Protein AF-C3Z7L4-F1 (afdb_monomer)

pLDDT: mean 79.88, std 23.09, range [21.91, 97.94]

Organism: Branchiostoma floridae (NCBI:txid7739)

Secondary structure (DSSP, 8-state):
----TT-TTGGGTS---TTTTT-HHHHHHHHHHTEEEEEETTTEEEEEEEEEEETTEEEEEETTS-EEEEEGGG-EEPPPGGGTT-SBGGG-SS--HHHHHHHHHHHHHTT--EEEETTEEEE---SS--S-SSHHHHHHHTT--TTTS-S-HHHHHHHHHHHHHHH----------STTSSHHHHHHHHHHHHHHHSPPPTT-PPPP------------------PPP--------S----------HHHHHHHHHHHHHHHHHEE--SS-TTEE-S-EEEEEEE-TTS-EEEEEEEES-SSSS-TTHHHHHHHHHTTT-S-----------SS-GGGGT---TT---BHHHHHHHHH--HHHHHHTT---GGG-TT-TT-S-PPTT--HHHHHHHHHHHHHHTT--HHHHHHHHHHHHHHHHHTT---EE-SSSS-EE-S--HHHHHHHHHHT--HHHHHHHHHS-EEEETTEEEE-PPPS--

Foldseek 3Di:
DPPPPPDPQCLLFDDPPVPFQDDVVQQVCCVVQQKWWAQDPVLRIFIWGWDDDDVQWTWTAGPVRDIDIDGPVRIFHDFRRNCALDQELVPTPGDDPVNVSRNCVRSLVSNHQWHHHVLDIGGADNVDDRSCLDVVNLVVLAPDAPVRGGGDLSVVLNVQLVCCLPVVDHDDDDQDDDWPRCSVVSVLSSLLSQQARQADPPPPPDDDDDDDDDDDDDDDDDPPPDDDDDDDDDDDDDDDDPDRPGDDLQSLLVSLVVLQCQQAAFWCDPVDHRTGQWAWDKDFDADNVSHTPHIDIDTPQPDDDPPVVVLVCCVVVVQPDDDDDDDDDDDPRRGPCVLQQDDDPLIFRRLNLVLCLQQDDPVLCVVLVRDAQVQFNSGVNGDHDRPPDDSNVSNVSNVVSCVSNVPDPVNVSLVSLSSSLSRLVRNQAWDQDPPDQFTDRPDCPSLVSSCVSVVHDSVVVRCCRQWNFDDDPPDTGTDGDGRVD

Structure (mmCIF, N/CA/C/O backbone):
data_AF-C3Z7L4-F1
#
_entry.id   AF-C3Z7L4-F1
#
loop_
_atom_site.group_PDB
_atom_site.id
_atom_site.type_symbol
_atom_site.label_atom_id
_atom_site.label_alt_id
_atom_site.label_comp_id
_atom_site.label_asym_id
_atom_site.label_entity_id
_atom_site.label_seq_id
_atom_site.pdbx_PDB_ins_code
_atom_site.Cartn_x
_atom_site.Cartn_y
_atom_site.Cartn_z
_atom_site.occupancy
_atom_site.B_iso_or_equiv
_atom_site.auth_seq_id
_atom_site.auth_comp_id
_atom_site.auth_asym_id
_atom_site.auth_atom_id
_atom_site.pdbx_PDB_model_num
ATOM 1 N N . MET A 1 1 ? 11.055 -22.080 -29.261 1.00 38.06 1 MET A N 1
ATOM 2 C CA . MET A 1 1 ? 10.259 -21.002 -28.638 1.00 38.06 1 MET A CA 1
ATOM 3 C C . MET A 1 1 ? 8.812 -21.295 -28.972 1.00 38.06 1 MET A C 1
ATOM 5 O O . MET A 1 1 ? 8.524 -21.399 -30.155 1.00 38.06 1 MET A O 1
ATOM 9 N N . ALA A 1 2 ? 7.958 -21.568 -27.982 1.00 36.34 2 ALA A N 1
ATOM 10 C CA . ALA A 1 2 ? 6.537 -21.775 -28.258 1.00 36.34 2 ALA A CA 1
ATOM 11 C C . ALA A 1 2 ? 5.934 -20.476 -28.814 1.00 36.34 2 ALA A C 1
ATOM 13 O O . ALA A 1 2 ? 6.388 -19.384 -28.468 1.00 36.34 2 ALA A O 1
ATOM 14 N N . ASP A 1 3 ? 4.991 -20.603 -29.741 1.00 40.53 3 ASP A N 1
ATOM 15 C CA . ASP A 1 3 ? 4.368 -19.462 -30.401 1.00 40.53 3 ASP A CA 1
ATOM 16 C C . ASP A 1 3 ? 3.308 -18.861 -29.467 1.00 40.53 3 ASP A C 1
ATOM 18 O O . ASP A 1 3 ? 2.184 -19.342 -29.374 1.00 40.53 3 ASP A O 1
ATOM 22 N N . TYR A 1 4 ? 3.715 -17.859 -28.691 1.00 53.03 4 TYR A N 1
ATOM 23 C CA . TYR A 1 4 ? 2.927 -17.240 -27.619 1.00 53.03 4 TYR A CA 1
ATOM 24 C C . TYR A 1 4 ? 1.999 -16.106 -28.105 1.00 53.03 4 TYR A C 1
ATOM 26 O O . TYR A 1 4 ? 1.465 -15.347 -27.297 1.00 53.03 4 TYR A O 1
ATOM 34 N N . ARG A 1 5 ? 1.834 -15.944 -29.426 1.00 48.75 5 ARG A N 1
ATOM 35 C CA . ARG A 1 5 ? 1.228 -14.752 -30.047 1.00 48.75 5 ARG A CA 1
ATOM 36 C C . ARG A 1 5 ? -0.285 -14.583 -29.829 1.00 48.75 5 ARG A C 1
ATOM 38 O O . ARG A 1 5 ? -0.765 -13.466 -29.988 1.00 48.75 5 ARG A O 1
ATOM 45 N N . ASP A 1 6 ? -1.001 -15.622 -29.399 1.00 52.69 6 ASP A N 1
ATOM 46 C CA . ASP A 1 6 ? -2.467 -15.590 -29.223 1.00 52.69 6 ASP A CA 1
ATOM 47 C C . ASP A 1 6 ? -2.948 -15.390 -27.773 1.00 52.69 6 ASP A C 1
ATOM 49 O O . ASP A 1 6 ? -4.151 -15.354 -27.506 1.00 52.69 6 ASP A O 1
ATOM 53 N N . GLU A 1 7 ? -2.045 -15.226 -26.801 1.00 67.00 7 GLU A N 1
ATOM 54 C CA . GLU A 1 7 ? -2.448 -15.088 -25.398 1.00 67.00 7 GLU A CA 1
ATOM 55 C C . GLU A 1 7 ? -2.564 -13.619 -24.970 1.00 67.00 7 GLU A C 1
ATOM 57 O O . GLU A 1 7 ? -1.572 -12.913 -24.786 1.00 67.00 7 GLU A O 1
ATOM 62 N N . GLN A 1 8 ? -3.800 -13.160 -24.749 1.00 67.88 8 GLN A N 1
ATOM 63 C CA . GLN A 1 8 ? -4.129 -11.778 -24.370 1.00 67.88 8 GLN A CA 1
ATOM 64 C C . GLN A 1 8 ? -3.386 -11.276 -23.112 1.00 67.88 8 GLN A C 1
ATOM 66 O O . GLN A 1 8 ? -3.118 -10.080 -22.993 1.00 67.88 8 GLN A O 1
ATOM 71 N N . GLU A 1 9 ? -3.026 -12.177 -22.193 1.00 68.81 9 GLU A N 1
ATOM 72 C CA . GLU A 1 9 ? -2.268 -11.884 -20.966 1.00 68.81 9 GLU A CA 1
ATOM 73 C C . GLU A 1 9 ? -0.791 -11.558 -21.257 1.00 68.81 9 GLU A C 1
ATOM 75 O O . GLU A 1 9 ? -0.223 -10.633 -20.671 1.00 68.81 9 GLU A O 1
ATOM 80 N N . LEU A 1 10 ? -0.176 -12.255 -22.221 1.00 75.94 10 LEU A N 1
ATOM 81 C CA . LEU A 1 10 ? 1.246 -12.114 -22.554 1.00 75.94 10 LEU A CA 1
ATOM 82 C C . LEU A 1 10 ? 1.563 -10.800 -23.266 1.00 75.94 10 LEU A C 1
ATOM 84 O O . LEU A 1 10 ? 2.687 -10.313 -23.163 1.00 75.94 10 LEU A O 1
ATOM 88 N N . LYS A 1 11 ? 0.567 -10.164 -23.894 1.00 84.56 11 LYS A N 1
ATOM 89 C CA . LYS A 1 11 ? 0.698 -8.820 -24.480 1.00 84.56 11 LYS A CA 1
ATOM 90 C C . LYS A 1 11 ? 1.182 -7.769 -23.470 1.00 84.56 11 LYS A C 1
ATOM 92 O O . LYS A 1 11 ? 1.825 -6.800 -23.858 1.00 84.56 11 LYS A O 1
ATOM 97 N N . TYR A 1 12 ? 0.870 -7.948 -22.187 1.00 89.50 12 TYR A N 1
ATOM 98 C CA . TYR A 1 12 ? 1.249 -7.025 -21.111 1.00 89.50 12 TYR A CA 1
ATOM 99 C C . TYR A 1 12 ? 2.534 -7.437 -20.375 1.00 89.50 12 TYR A C 1
ATOM 101 O O . TYR A 1 12 ? 2.915 -6.788 -19.400 1.00 89.50 12 TYR A O 1
ATOM 109 N N . LEU A 1 13 ? 3.213 -8.489 -20.839 1.00 90.31 13 LEU A N 1
ATOM 110 C CA . LEU A 1 13 ? 4.462 -8.993 -20.262 1.00 90.31 13 LEU A CA 1
ATOM 111 C C . LEU A 1 13 ? 5.599 -9.051 -21.290 1.00 90.31 13 LEU A C 1
ATOM 113 O O . LEU A 1 13 ? 6.744 -8.743 -20.964 1.00 90.31 13 LEU A O 1
ATOM 117 N N . VAL A 1 14 ? 5.289 -9.412 -22.534 1.00 88.81 14 VAL A N 1
ATOM 118 C CA . VAL A 1 14 ? 6.262 -9.659 -23.599 1.00 88.81 14 VAL A CA 1
ATOM 119 C C . VAL A 1 14 ? 6.300 -8.479 -24.566 1.00 88.81 14 VAL A C 1
ATOM 121 O O . VAL A 1 14 ? 5.271 -7.964 -24.996 1.00 88.81 14 VAL A O 1
ATOM 124 N N . VAL A 1 15 ? 7.510 -8.059 -24.937 1.00 85.69 15 VAL A N 1
ATOM 125 C CA . VAL A 1 15 ? 7.715 -7.059 -25.991 1.00 85.69 15 VAL A CA 1
ATOM 126 C C . VAL A 1 15 ? 7.403 -7.693 -27.345 1.00 85.69 15 VAL A C 1
ATOM 128 O O . VAL A 1 15 ? 7.985 -8.724 -27.686 1.00 85.69 15 VAL A O 1
ATOM 131 N N . ASP A 1 16 ? 6.552 -7.057 -28.149 1.00 77.88 16 ASP A N 1
ATOM 132 C CA . ASP A 1 16 ? 6.386 -7.445 -29.549 1.00 77.88 16 ASP A CA 1
ATOM 133 C C . ASP A 1 16 ? 7.649 -7.083 -30.343 1.00 77.88 16 ASP A C 1
ATOM 135 O O . ASP A 1 16 ? 7.885 -5.936 -30.730 1.00 77.88 16 ASP A O 1
ATOM 139 N N . ARG A 1 17 ? 8.513 -8.082 -30.525 1.00 69.44 17 ARG A N 1
ATOM 140 C CA . ARG A 1 17 ? 9.780 -7.956 -31.253 1.00 69.44 17 ARG A CA 1
ATOM 141 C C . ARG A 1 17 ? 9.610 -8.129 -32.766 1.00 69.44 17 ARG A C 1
ATOM 143 O O . ARG A 1 17 ? 10.588 -7.941 -33.489 1.00 69.44 17 ARG A O 1
ATOM 150 N N . GLY A 1 18 ? 8.406 -8.467 -33.243 1.00 57.91 18 GLY A N 1
ATOM 151 C CA . GLY A 1 18 ? 8.132 -8.850 -34.630 1.00 57.91 18 GLY A CA 1
ATOM 152 C C . GLY A 1 18 ? 8.377 -7.756 -35.673 1.00 57.91 18 GLY A C 1
ATOM 153 O O . GLY A 1 18 ? 8.543 -8.081 -36.845 1.00 57.91 18 GLY A O 1
ATOM 154 N N . SER A 1 19 ? 8.454 -6.485 -35.265 1.00 51.53 19 SER A N 1
ATOM 155 C CA . SER A 1 19 ? 8.573 -5.339 -36.181 1.00 51.53 19 SER A CA 1
ATOM 156 C C . SER A 1 19 ? 9.763 -4.399 -35.936 1.00 51.53 19 SER A C 1
ATOM 158 O O . SER A 1 19 ? 10.019 -3.554 -36.784 1.00 51.53 19 SER A O 1
ATOM 160 N N . PHE A 1 20 ? 10.503 -4.515 -34.822 1.00 53.06 20 PHE A N 1
ATOM 161 C CA . PHE A 1 20 ? 11.437 -3.451 -34.389 1.00 53.06 20 PHE A CA 1
ATOM 162 C C . PHE A 1 20 ? 12.909 -3.857 -34.237 1.00 53.06 20 PHE A C 1
ATOM 164 O O . PHE A 1 20 ? 13.783 -2.995 -34.280 1.00 53.06 20 PHE A O 1
ATOM 171 N N . VAL A 1 21 ? 13.223 -5.142 -34.041 1.00 54.16 21 VAL A N 1
ATOM 172 C CA . VAL A 1 21 ? 14.555 -5.532 -33.531 1.00 54.16 21 VAL A CA 1
ATOM 173 C C . VAL A 1 21 ? 15.677 -5.389 -34.566 1.00 54.16 21 VAL A C 1
ATOM 175 O O . VAL A 1 21 ? 16.829 -5.248 -34.176 1.00 54.16 21 VAL A O 1
ATOM 178 N N . ASN A 1 22 ? 15.363 -5.353 -35.863 1.00 58.03 22 ASN A N 1
ATOM 179 C CA . ASN A 1 22 ? 16.362 -5.250 -36.930 1.00 58.03 22 ASN A CA 1
ATOM 180 C C . ASN A 1 22 ? 15.848 -4.441 -38.130 1.00 58.03 22 ASN A C 1
ATOM 182 O O . ASN A 1 22 ? 15.996 -4.894 -39.260 1.00 58.03 22 ASN A O 1
ATOM 186 N N . ASP A 1 23 ? 15.223 -3.281 -37.915 1.00 69.25 23 ASP A N 1
ATOM 187 C CA . ASP A 1 23 ? 14.955 -2.367 -39.031 1.00 69.25 23 ASP A CA 1
ATOM 188 C C . ASP A 1 23 ? 16.264 -1.661 -39.448 1.00 69.25 23 ASP A C 1
ATOM 190 O O . ASP A 1 23 ? 16.773 -0.817 -38.696 1.00 69.25 23 ASP A O 1
ATOM 194 N N . PRO A 1 24 ? 16.843 -1.974 -40.626 1.00 73.81 24 PRO A N 1
ATOM 195 C CA . PRO A 1 24 ? 18.072 -1.333 -41.076 1.00 73.81 24 PRO A CA 1
ATOM 196 C C . PRO A 1 24 ? 17.887 0.173 -41.296 1.00 73.81 24 PRO A C 1
ATOM 198 O O . PRO A 1 24 ? 18.861 0.917 -41.179 1.00 73.81 24 PRO A O 1
ATOM 201 N N . ALA A 1 25 ? 16.660 0.634 -41.575 1.00 76.81 25 ALA A N 1
ATOM 202 C CA . ALA A 1 25 ? 16.363 2.046 -41.780 1.00 76.81 25 ALA A CA 1
ATOM 203 C C . ALA A 1 25 ? 16.477 2.836 -40.470 1.00 76.81 25 ALA A C 1
ATOM 205 O O . ALA A 1 25 ? 17.178 3.845 -40.434 1.00 76.81 25 ALA A O 1
ATOM 206 N N . ALA A 1 26 ? 15.888 2.344 -39.376 1.00 76.06 26 ALA A N 1
ATOM 207 C CA . ALA A 1 26 ? 16.030 2.955 -38.054 1.00 76.06 26 ALA A CA 1
ATOM 208 C C . ALA A 1 26 ? 17.494 3.001 -37.579 1.00 76.06 26 ALA A C 1
ATOM 210 O O . ALA A 1 26 ? 17.942 4.000 -37.012 1.00 76.06 26 ALA A O 1
ATOM 211 N N . GLN A 1 27 ? 18.268 1.939 -37.833 1.00 75.94 27 GLN A N 1
ATOM 212 C CA . GLN A 1 27 ? 19.688 1.905 -37.476 1.00 75.94 27 GLN A CA 1
ATOM 213 C C . GLN A 1 27 ? 20.517 2.893 -38.313 1.00 75.94 27 GLN A C 1
ATOM 215 O O . GLN A 1 27 ? 21.382 3.579 -37.764 1.00 75.94 27 GLN A O 1
ATOM 220 N N . ALA A 1 28 ? 20.251 2.985 -39.619 1.00 74.38 28 ALA A N 1
ATOM 221 C CA . ALA A 1 28 ? 20.905 3.942 -40.506 1.00 74.38 28 ALA A CA 1
ATOM 222 C C . ALA A 1 28 ? 20.558 5.392 -40.135 1.00 74.38 28 ALA A C 1
ATOM 224 O O . ALA A 1 28 ? 21.451 6.237 -40.094 1.00 74.38 28 ALA A O 1
ATOM 225 N N . ASP A 1 29 ? 19.295 5.667 -39.804 1.00 79.31 29 ASP A N 1
ATOM 226 C CA . ASP A 1 29 ? 18.822 6.988 -39.386 1.00 79.31 29 ASP A CA 1
ATOM 227 C C . ASP A 1 29 ? 19.479 7.442 -38.075 1.00 79.31 29 ASP A C 1
ATOM 229 O O . ASP A 1 29 ? 20.010 8.551 -37.991 1.00 79.31 29 ASP A O 1
ATOM 233 N N . TRP A 1 30 ? 19.544 6.549 -37.080 1.00 79.75 30 TRP A N 1
ATOM 234 C CA . TRP A 1 30 ? 20.222 6.811 -35.809 1.00 79.75 30 TRP A CA 1
ATOM 235 C C . TRP A 1 30 ? 21.703 7.161 -36.009 1.00 79.75 30 TRP A C 1
ATOM 237 O O . TRP A 1 30 ? 22.197 8.146 -35.450 1.00 79.75 30 TRP A O 1
ATOM 247 N N . THR A 1 31 ? 22.410 6.394 -36.846 1.00 77.44 31 THR A N 1
ATOM 248 C CA . THR A 1 31 ? 23.823 6.650 -37.156 1.00 77.44 31 THR A CA 1
ATOM 249 C C . THR A 1 31 ? 24.003 7.957 -37.932 1.00 77.44 31 THR A C 1
ATOM 251 O O . THR A 1 31 ? 24.895 8.738 -37.603 1.00 77.44 31 THR A O 1
ATOM 254 N N . ALA A 1 32 ? 23.151 8.228 -38.923 1.00 74.69 32 ALA A N 1
ATOM 255 C CA . ALA A 1 32 ? 23.243 9.424 -39.758 1.00 74.69 32 ALA A CA 1
ATOM 256 C C . ALA A 1 32 ? 22.969 10.718 -38.976 1.00 74.69 32 ALA A C 1
ATOM 258 O O . ALA A 1 32 ? 23.622 11.735 -39.210 1.00 74.69 32 ALA A O 1
ATOM 259 N N . LYS A 1 33 ? 22.026 10.692 -38.027 1.00 78.38 33 LYS A N 1
ATOM 260 C CA . LYS A 1 33 ? 21.582 11.885 -37.291 1.00 78.38 33 LYS A CA 1
ATOM 261 C C . LYS A 1 33 ? 22.404 12.212 -36.047 1.00 78.38 33 LYS A C 1
ATOM 263 O O . LYS A 1 33 ? 22.181 13.280 -35.475 1.00 78.38 33 LYS A O 1
ATOM 268 N N . ARG A 1 34 ? 23.337 11.344 -35.627 1.00 87.88 34 ARG A N 1
ATOM 269 C CA . ARG A 1 34 ? 24.118 11.500 -34.379 1.00 87.88 34 ARG A CA 1
ATOM 270 C C . ARG A 1 34 ? 23.205 11.869 -33.200 1.00 87.88 34 ARG A C 1
ATOM 272 O O . ARG A 1 34 ? 23.389 12.913 -32.573 1.00 87.88 34 ARG A O 1
ATOM 279 N N . LEU A 1 35 ? 22.170 11.056 -32.977 1.00 91.75 35 LEU A N 1
ATOM 280 C CA . LEU A 1 35 ? 21.120 11.369 -32.009 1.00 91.75 35 LEU A CA 1
ATOM 281 C C . LEU A 1 35 ? 21.638 11.376 -30.566 1.00 91.75 35 LEU A C 1
ATOM 283 O O . LEU A 1 35 ? 22.434 10.526 -30.157 1.00 91.75 35 LEU A O 1
ATOM 287 N N . VAL A 1 36 ? 21.145 12.340 -29.799 1.00 95.06 36 VAL A N 1
ATOM 288 C CA . VAL A 1 36 ? 21.456 12.567 -28.389 1.00 95.06 36 VAL A CA 1
ATOM 289 C C . VAL A 1 36 ? 20.192 12.945 -27.620 1.00 95.06 36 VAL A C 1
ATOM 291 O O . VAL A 1 36 ? 19.189 13.341 -28.210 1.00 95.06 36 VAL A O 1
ATOM 294 N N . TRP A 1 37 ? 20.255 12.835 -26.299 1.00 96.69 37 TRP A N 1
ATOM 295 C CA . TRP A 1 37 ? 19.251 13.359 -25.384 1.00 96.69 37 TRP A CA 1
ATOM 296 C C . TRP A 1 37 ? 19.689 14.714 -24.845 1.00 96.69 37 TRP A C 1
ATOM 298 O O . TRP A 1 37 ? 20.861 14.894 -24.507 1.00 96.69 37 TRP A O 1
ATOM 308 N N . ILE A 1 38 ? 18.737 15.630 -24.712 1.00 96.50 38 ILE A N 1
ATOM 309 C CA . ILE A 1 38 ? 18.931 16.928 -24.062 1.00 96.50 38 ILE A CA 1
ATOM 310 C C . ILE A 1 38 ? 17.837 17.178 -23.010 1.00 96.50 38 ILE A C 1
ATOM 312 O O . ILE A 1 38 ? 16.774 16.554 -23.103 1.00 96.50 38 ILE A O 1
ATOM 316 N N . PRO A 1 39 ? 18.049 18.073 -22.029 1.00 95.62 39 PRO A N 1
ATOM 317 C CA . PRO A 1 39 ? 17.040 18.402 -21.026 1.00 95.62 39 PRO A CA 1
ATOM 318 C C . PRO A 1 39 ? 15.791 19.048 -21.640 1.00 95.62 39 PRO A C 1
ATOM 320 O O . PRO A 1 39 ? 15.884 19.879 -22.541 1.00 95.62 39 PRO A O 1
ATOM 323 N N . SER A 1 40 ? 14.620 18.701 -21.110 1.00 93.44 40 SER A N 1
ATOM 324 C CA . SER A 1 40 ? 13.324 19.260 -21.498 1.00 93.44 40 SER A CA 1
ATOM 325 C C . SER A 1 40 ? 12.489 19.555 -20.257 1.00 93.44 40 SER A C 1
ATOM 327 O O . SER A 1 40 ? 12.211 18.656 -19.467 1.00 93.44 40 SER A O 1
ATOM 329 N N . GLU A 1 41 ? 12.008 20.791 -20.105 1.00 91.50 41 GLU A N 1
ATOM 330 C CA . GLU A 1 41 ? 11.145 21.171 -18.971 1.00 91.50 41 GLU A CA 1
ATOM 331 C C . GLU A 1 41 ? 9.825 20.387 -18.937 1.00 91.50 41 GLU A C 1
ATOM 333 O O . GLU A 1 41 ? 9.231 20.203 -17.876 1.00 91.50 41 GLU A O 1
ATOM 338 N N . LYS A 1 42 ? 9.353 19.928 -20.102 1.00 90.75 42 LYS A N 1
ATOM 339 C CA . LYS A 1 42 ? 8.069 19.236 -20.234 1.00 90.75 42 LYS A CA 1
ATOM 340 C C . LYS A 1 42 ? 8.208 17.719 -20.151 1.00 90.75 42 LYS A C 1
ATOM 342 O O . LYS A 1 42 ? 7.399 17.068 -19.498 1.00 90.75 42 LYS A O 1
ATOM 347 N N . GLU A 1 43 ? 9.196 17.157 -20.843 1.00 90.69 43 GLU A N 1
ATOM 348 C CA . GLU A 1 43 ? 9.336 15.703 -21.012 1.00 90.69 43 GLU A CA 1
ATOM 349 C C . GLU A 1 43 ? 10.469 15.103 -20.159 1.00 90.69 43 GLU A C 1
ATOM 351 O O . GLU A 1 43 ? 10.701 13.894 -20.208 1.00 90.69 43 GLU A O 1
ATOM 356 N N . GLY A 1 44 ? 11.187 15.931 -19.390 1.00 94.94 44 GLY A N 1
ATOM 357 C CA . GLY A 1 44 ? 12.428 15.579 -18.695 1.00 94.94 44 GLY A CA 1
ATOM 358 C C . GLY A 1 44 ? 13.615 15.578 -19.657 1.00 94.94 44 GLY A C 1
ATOM 359 O O . GLY A 1 44 ? 14.541 16.370 -19.500 1.00 94.94 44 GLY A O 1
ATOM 360 N N . PHE A 1 45 ? 13.538 14.750 -20.702 1.00 96.06 45 PHE A N 1
ATOM 361 C CA . PHE A 1 45 ? 14.509 14.704 -21.795 1.00 96.06 45 PHE A CA 1
ATOM 362 C C . PHE A 1 45 ? 13.814 14.561 -23.153 1.00 96.06 45 PHE A C 1
ATOM 364 O O . PHE A 1 45 ? 12.782 13.894 -23.263 1.00 96.06 45 PHE A O 1
ATOM 371 N N . GLU A 1 46 ? 14.394 15.149 -24.197 1.00 94.69 46 GLU A N 1
ATOM 372 C CA . GLU A 1 46 ? 13.928 15.012 -25.582 1.00 94.69 46 GLU A CA 1
ATOM 373 C C . GLU A 1 46 ? 15.070 14.640 -26.537 1.00 94.69 46 GLU A C 1
ATOM 375 O O . GLU A 1 46 ? 16.246 14.884 -26.251 1.00 94.69 46 GLU A O 1
ATOM 380 N N . ALA A 1 47 ? 14.726 13.986 -27.650 1.00 94.19 47 ALA A N 1
ATOM 381 C CA . ALA A 1 47 ? 15.692 13.560 -28.656 1.00 94.19 47 ALA A CA 1
ATOM 382 C C . ALA A 1 47 ? 16.098 14.739 -29.552 1.00 94.19 47 ALA A C 1
ATOM 384 O O . ALA A 1 47 ? 15.263 15.547 -29.963 1.00 94.19 47 ALA A O 1
ATOM 385 N N . ALA A 1 48 ? 17.386 14.815 -29.882 1.00 94.94 48 ALA A N 1
ATOM 386 C CA . ALA A 1 48 ? 17.928 15.840 -30.760 1.00 94.94 48 ALA A CA 1
ATOM 387 C C . ALA A 1 48 ? 19.077 15.300 -31.626 1.00 94.94 48 ALA A C 1
ATOM 389 O O . ALA A 1 48 ? 19.792 14.374 -31.249 1.00 94.94 48 ALA A O 1
ATOM 390 N N . SER A 1 49 ? 19.281 15.903 -32.795 1.00 95.38 49 SER A N 1
ATOM 391 C CA . SER A 1 49 ? 20.378 15.602 -33.721 1.00 95.38 49 SER A CA 1
ATOM 392 C C . SER A 1 49 ? 21.485 16.646 -33.597 1.00 95.38 49 SER A C 1
ATOM 394 O O . SER A 1 49 ? 21.234 17.841 -33.769 1.00 95.38 49 SER A O 1
ATOM 396 N N . VAL A 1 50 ? 22.723 16.215 -33.347 1.00 94.56 50 VAL A N 1
ATOM 397 C CA . VAL A 1 50 ? 23.884 17.120 -33.292 1.00 94.56 50 VAL A CA 1
ATOM 398 C C . VAL A 1 50 ? 24.206 17.669 -34.686 1.00 94.56 50 VAL A C 1
ATOM 400 O O . VAL A 1 50 ? 24.433 16.898 -35.619 1.00 94.56 50 VAL A O 1
ATOM 403 N N . LYS A 1 51 ? 24.277 19.001 -34.832 1.00 94.69 51 LYS A N 1
ATOM 404 C CA . LYS A 1 51 ? 24.599 19.679 -36.106 1.00 94.69 51 LYS A CA 1
ATOM 405 C C . LYS A 1 51 ? 25.991 20.280 -36.150 1.00 94.69 51 LYS A C 1
ATOM 407 O O . LYS A 1 51 ? 26.670 20.161 -37.165 1.00 94.69 51 LYS A O 1
ATOM 412 N N . SER A 1 52 ? 26.419 20.924 -35.071 1.00 92.94 52 SER A N 1
ATOM 413 C CA . SER A 1 52 ? 27.768 21.480 -34.969 1.00 92.94 52 SER A CA 1
ATOM 414 C C . SER A 1 52 ? 28.214 21.578 -33.522 1.00 92.94 52 SER A C 1
ATOM 416 O O . SER A 1 52 ? 27.404 21.869 -32.649 1.00 92.94 52 SER A O 1
ATOM 418 N N . GLU A 1 53 ? 29.510 21.405 -33.296 1.00 92.81 53 GLU A N 1
ATOM 419 C CA . GLU A 1 53 ? 30.157 21.535 -31.990 1.00 92.81 53 GLU A CA 1
ATOM 420 C C . GLU A 1 53 ? 31.169 22.684 -32.069 1.00 92.81 53 GLU A C 1
ATOM 422 O O . GLU A 1 53 ? 31.969 22.741 -33.008 1.00 92.81 53 GLU A O 1
ATOM 427 N N . ARG A 1 54 ? 31.109 23.629 -31.126 1.00 90.81 54 ARG A N 1
ATOM 428 C CA . ARG A 1 54 ? 32.011 24.785 -31.043 1.00 90.81 54 ARG A CA 1
ATOM 429 C C . ARG A 1 54 ? 32.425 24.998 -29.587 1.00 90.81 54 ARG A C 1
ATOM 431 O O . ARG A 1 54 ? 31.701 25.619 -28.818 1.00 90.81 54 ARG A O 1
ATOM 438 N N . GLY A 1 55 ? 33.607 24.505 -29.219 1.00 90.81 55 GLY A N 1
ATOM 439 C CA . GLY A 1 55 ? 34.084 24.581 -27.835 1.00 90.81 55 GLY A CA 1
ATOM 440 C C . GLY A 1 55 ? 33.158 23.817 -26.885 1.00 90.81 55 GLY A C 1
ATOM 441 O O . GLY A 1 55 ? 32.932 22.624 -27.091 1.00 90.81 55 GLY A O 1
ATOM 442 N N . GLU A 1 56 ? 32.618 24.523 -25.890 1.00 92.62 56 GLU A N 1
ATOM 443 C CA . GLU A 1 56 ? 31.687 23.995 -24.876 1.00 92.62 56 GLU A CA 1
ATOM 444 C C . GLU A 1 56 ? 30.213 24.021 -25.315 1.00 92.62 56 GLU A C 1
ATOM 446 O O . GLU A 1 56 ? 29.341 23.507 -24.619 1.00 92.62 56 GLU A O 1
ATOM 451 N N . GLU A 1 57 ? 29.910 24.601 -26.478 1.00 94.81 57 GLU A N 1
ATOM 452 C CA . GLU A 1 57 ? 28.546 24.714 -26.990 1.00 94.81 57 GLU A CA 1
ATOM 453 C C . GLU A 1 57 ? 28.302 23.763 -28.164 1.00 94.81 57 GLU A C 1
ATOM 455 O O . GLU A 1 57 ? 29.131 23.592 -29.066 1.00 94.81 57 GLU A O 1
ATOM 460 N N . VAL A 1 58 ? 27.108 23.176 -28.193 1.00 95.62 58 VAL A N 1
ATOM 461 C CA . VAL A 1 58 ? 26.663 22.286 -29.264 1.00 95.62 58 VAL A CA 1
ATOM 462 C C . VAL A 1 58 ? 25.329 22.775 -29.802 1.00 95.62 58 VAL A C 1
ATOM 464 O O . VAL A 1 58 ? 24.366 22.979 -29.067 1.00 95.62 58 VAL A O 1
ATOM 467 N N . THR A 1 59 ? 25.255 22.948 -31.119 1.00 95.88 59 THR A N 1
ATOM 468 C CA . THR A 1 59 ? 23.994 23.217 -31.810 1.00 95.88 59 THR A CA 1
ATOM 469 C C . THR A 1 59 ? 23.316 21.897 -32.143 1.00 95.88 59 THR A C 1
ATOM 471 O O . THR A 1 59 ? 23.858 21.093 -32.911 1.00 95.88 59 THR A O 1
ATOM 474 N N . VAL A 1 60 ? 22.120 21.694 -31.601 1.00 95.88 60 VAL A N 1
ATOM 475 C CA . VAL A 1 60 ? 21.284 20.513 -31.833 1.00 95.88 60 VAL A CA 1
ATOM 476 C C . VAL A 1 60 ? 19.980 20.903 -32.530 1.00 95.88 60 VAL A C 1
ATOM 478 O O . VAL A 1 60 ? 19.512 22.036 -32.416 1.00 95.88 60 VAL A O 1
ATOM 481 N N . GLU A 1 61 ? 19.400 19.976 -33.285 1.00 95.62 61 GLU A N 1
ATOM 482 C CA . GLU A 1 61 ? 18.097 20.124 -33.943 1.00 95.62 61 GLU A CA 1
ATOM 483 C C . GLU A 1 61 ? 17.111 19.117 -33.356 1.00 95.62 61 GLU A C 1
ATOM 485 O O . GLU A 1 61 ? 17.389 17.918 -33.350 1.00 95.62 61 GLU A O 1
ATOM 490 N N . LEU A 1 62 ? 15.977 19.612 -32.867 1.00 92.56 62 LEU A N 1
ATOM 491 C CA . LEU A 1 62 ? 14.877 18.799 -32.350 1.00 92.56 62 LEU A CA 1
ATOM 492 C C . LEU A 1 62 ? 14.060 18.195 -33.496 1.00 92.56 62 LEU A C 1
ATOM 494 O O . LEU A 1 62 ? 14.078 18.714 -34.613 1.00 92.56 62 LEU A O 1
ATOM 498 N N . ASP A 1 63 ? 13.230 17.195 -33.198 1.00 86.81 63 ASP A N 1
ATOM 499 C CA . ASP A 1 63 ? 12.296 16.600 -34.172 1.00 86.81 63 ASP A CA 1
ATOM 500 C C . ASP A 1 63 ? 11.300 17.615 -34.765 1.00 86.81 63 ASP A C 1
ATOM 502 O O . ASP A 1 63 ? 10.801 17.442 -35.874 1.00 86.81 63 ASP A O 1
ATOM 506 N N . SER A 1 64 ? 11.050 18.725 -34.061 1.00 88.88 64 SER A N 1
ATOM 507 C CA . SER A 1 64 ? 10.258 19.856 -34.569 1.00 88.88 64 SER A CA 1
ATOM 508 C C . SER A 1 64 ? 10.954 20.669 -35.672 1.00 88.88 64 SER A C 1
ATOM 510 O O . SER A 1 64 ? 10.358 21.594 -36.219 1.00 88.88 64 SER A O 1
ATOM 512 N N . GLY A 1 65 ? 12.227 20.386 -35.966 1.00 89.44 65 GLY A N 1
ATOM 513 C CA . GLY A 1 65 ? 13.094 21.191 -36.830 1.00 89.44 65 GLY A CA 1
ATOM 514 C C . GLY A 1 65 ? 13.674 22.434 -36.144 1.00 89.44 65 GLY A C 1
ATOM 515 O O . GLY A 1 65 ? 14.455 23.172 -36.747 1.00 89.44 65 GLY A O 1
ATOM 516 N N . LYS A 1 66 ? 13.321 22.694 -34.875 1.00 93.31 66 LYS A N 1
ATOM 517 C CA . LYS A 1 66 ? 13.879 23.808 -34.097 1.00 93.31 66 LYS A CA 1
ATOM 518 C C . LYS A 1 66 ? 15.343 23.527 -33.760 1.00 93.31 66 LYS A C 1
ATOM 520 O O . LYS A 1 66 ? 15.664 22.487 -33.189 1.00 93.31 66 LYS A O 1
ATOM 525 N N . LYS A 1 67 ? 16.218 24.493 -34.047 1.00 95.38 67 LYS A N 1
ATOM 526 C CA . LYS A 1 67 ? 17.629 24.461 -33.643 1.00 95.38 67 LYS A CA 1
ATOM 527 C C . LYS A 1 67 ? 17.825 25.225 -32.346 1.00 95.38 67 LYS A C 1
ATOM 529 O O . LYS A 1 67 ? 17.332 26.344 -32.210 1.00 95.38 67 LYS A O 1
ATOM 534 N N . ILE A 1 68 ? 18.556 24.626 -31.420 1.00 95.00 68 ILE A N 1
ATOM 535 C CA . ILE A 1 68 ? 18.920 25.235 -30.144 1.00 95.00 68 ILE A CA 1
ATOM 536 C C . ILE A 1 68 ? 20.407 25.012 -29.873 1.00 95.00 68 ILE A C 1
ATOM 538 O O . ILE A 1 68 ? 21.020 24.099 -30.430 1.00 95.00 68 ILE A O 1
ATOM 542 N N . VAL A 1 69 ? 20.986 25.864 -29.034 1.00 95.31 69 VAL A N 1
ATOM 543 C CA . VAL A 1 69 ? 22.358 25.718 -28.546 1.00 95.31 69 VAL A CA 1
ATOM 544 C C . VAL A 1 69 ? 22.280 25.266 -27.097 1.00 95.31 69 VAL A C 1
ATOM 546 O O . VAL A 1 69 ? 21.557 25.873 -26.309 1.00 95.31 69 VAL A O 1
ATOM 549 N N . VAL A 1 70 ? 22.984 24.189 -26.775 1.00 95.31 70 VAL A N 1
ATOM 550 C CA . VAL A 1 70 ? 23.062 23.613 -25.429 1.00 95.31 70 VAL A CA 1
ATOM 551 C C . VAL A 1 70 ? 24.522 23.461 -25.027 1.00 95.31 70 VAL A C 1
ATOM 553 O O . VAL A 1 70 ? 25.402 23.380 -25.892 1.00 95.31 70 VAL A O 1
ATOM 556 N N . ASN A 1 71 ? 24.787 23.425 -23.722 1.00 95.69 71 ASN A N 1
ATOM 557 C CA . ASN A 1 71 ? 26.116 23.088 -23.237 1.00 95.69 71 ASN A CA 1
ATOM 558 C C . ASN A 1 71 ? 26.409 21.614 -23.558 1.00 95.69 71 ASN A C 1
ATOM 560 O O . ASN A 1 71 ? 25.522 20.762 -23.492 1.00 95.69 71 ASN A O 1
ATOM 564 N N . LYS A 1 72 ? 27.651 21.310 -23.928 1.00 93.38 72 LYS A N 1
ATOM 565 C CA . LYS A 1 72 ? 28.099 19.951 -24.227 1.00 93.38 72 LYS A CA 1
ATOM 566 C C . LYS A 1 72 ? 27.890 18.983 -23.056 1.00 93.38 72 LYS A C 1
ATOM 568 O O . LYS A 1 72 ? 27.573 17.821 -23.307 1.00 93.38 72 LYS A O 1
ATOM 573 N N . ASP A 1 73 ? 28.022 19.459 -21.821 1.00 93.94 73 ASP A N 1
ATOM 574 C CA . ASP A 1 73 ? 27.848 18.665 -20.600 1.00 93.94 73 ASP A CA 1
ATOM 575 C C . ASP A 1 73 ? 26.379 18.311 -20.315 1.00 93.94 73 ASP A C 1
ATOM 577 O O . ASP A 1 73 ? 26.104 17.315 -19.646 1.00 93.94 73 ASP A O 1
ATOM 581 N N . ASP A 1 74 ? 25.426 19.057 -20.885 1.00 94.44 74 ASP A N 1
ATOM 582 C CA . ASP A 1 74 ? 23.990 18.777 -20.747 1.00 94.44 74 ASP A CA 1
ATOM 583 C C . ASP A 1 74 ? 23.514 17.657 -21.693 1.00 94.44 74 ASP A C 1
ATOM 585 O O . ASP A 1 74 ? 22.380 17.180 -21.599 1.00 94.44 74 ASP A O 1
ATOM 589 N N . ILE A 1 75 ? 24.367 17.219 -22.625 1.00 95.44 75 ILE A N 1
ATOM 590 C CA . ILE A 1 75 ? 24.020 16.237 -23.652 1.00 95.44 75 ILE A CA 1
ATOM 591 C C . ILE A 1 75 ? 24.299 14.821 -23.162 1.00 95.44 75 ILE A C 1
ATOM 593 O O . ILE A 1 75 ? 25.429 14.461 -22.830 1.00 95.44 75 ILE A O 1
ATOM 597 N N . GLN A 1 76 ? 23.291 13.953 -23.240 1.00 96.62 76 GLN A N 1
ATOM 598 C CA . GLN A 1 76 ? 23.444 12.535 -22.921 1.00 96.62 76 GLN A CA 1
ATOM 599 C C . GLN A 1 76 ? 23.402 11.670 -24.187 1.00 96.62 76 GLN A C 1
ATOM 601 O O . GLN A 1 76 ? 22.627 11.897 -25.114 1.00 96.62 76 GLN A O 1
ATOM 606 N N . LYS A 1 77 ? 24.247 10.635 -24.245 1.00 94.62 77 LYS A N 1
ATOM 607 C CA . LYS A 1 77 ? 24.301 9.713 -25.393 1.00 94.62 77 LYS A CA 1
ATOM 608 C C . LYS A 1 77 ? 23.000 8.916 -25.524 1.00 94.62 77 LYS A C 1
ATOM 610 O O . LYS A 1 77 ? 22.506 8.379 -24.533 1.00 94.62 77 LYS A O 1
ATOM 615 N N . MET A 1 78 ? 22.489 8.781 -26.746 1.00 94.56 78 MET A N 1
ATOM 616 C CA . MET A 1 78 ? 21.309 7.965 -27.031 1.00 94.56 78 MET A CA 1
ATOM 617 C C . MET A 1 78 ? 21.705 6.519 -27.349 1.00 94.56 78 MET A C 1
ATOM 619 O O . MET A 1 78 ? 22.655 6.280 -28.095 1.00 94.56 78 MET A O 1
ATOM 623 N N . ASN A 1 79 ? 20.968 5.544 -26.813 1.00 93.19 79 ASN A N 1
ATOM 624 C CA . ASN A 1 79 ? 21.156 4.140 -27.181 1.00 93.19 79 ASN A CA 1
ATOM 625 C C . ASN A 1 79 ? 20.625 3.859 -28.604 1.00 93.19 79 ASN A C 1
ATOM 627 O O . ASN A 1 79 ? 19.643 4.476 -29.018 1.00 93.19 79 ASN A O 1
ATOM 631 N N . PRO A 1 80 ? 21.224 2.906 -29.342 1.00 90.19 80 PRO A N 1
ATOM 632 C CA . PRO A 1 80 ? 20.686 2.445 -30.622 1.00 90.19 80 PRO A CA 1
ATOM 633 C C . PRO A 1 80 ? 19.250 1.883 -30.523 1.00 90.19 80 PRO A C 1
ATOM 635 O O . PRO A 1 80 ? 18.910 1.295 -29.492 1.00 90.19 80 PRO A O 1
ATOM 638 N N . PRO A 1 81 ? 18.437 1.936 -31.601 1.00 86.44 81 PRO A N 1
ATOM 639 C CA . PRO A 1 81 ? 17.035 1.488 -31.594 1.00 86.44 81 PRO A CA 1
ATOM 640 C C . PRO A 1 81 ? 16.811 0.033 -31.157 1.00 86.44 81 PRO A C 1
ATOM 642 O O . PRO A 1 81 ? 15.773 -0.283 -30.581 1.00 86.44 81 PRO A O 1
ATOM 645 N N . LYS A 1 82 ? 17.801 -0.851 -31.353 1.00 86.12 82 LYS A N 1
ATOM 646 C CA . LYS A 1 82 ? 17.754 -2.251 -30.886 1.00 86.12 82 LYS A CA 1
ATOM 647 C C . LYS A 1 82 ? 17.574 -2.397 -29.367 1.00 86.12 82 LYS A C 1
ATOM 649 O O . LYS A 1 82 ? 17.197 -3.467 -28.904 1.00 86.12 82 LYS A O 1
ATOM 654 N N . PHE A 1 83 ? 17.870 -1.344 -28.602 1.00 89.88 83 PHE A N 1
ATOM 655 C CA . PHE A 1 83 ? 17.682 -1.283 -27.151 1.00 89.88 83 PHE A CA 1
ATOM 656 C C . PHE A 1 83 ? 16.328 -0.683 -26.743 1.00 89.88 83 PHE A C 1
ATOM 658 O O . PHE A 1 83 ? 16.109 -0.383 -25.569 1.00 89.88 83 PHE A O 1
ATOM 665 N N . SER A 1 84 ? 15.406 -0.488 -27.688 1.00 88.56 84 SER A N 1
ATOM 666 C CA . SER A 1 84 ? 14.049 -0.065 -27.359 1.00 88.56 84 SER A CA 1
ATOM 667 C C . SER A 1 84 ? 13.344 -1.141 -26.530 1.00 88.56 84 SER A C 1
ATOM 669 O O . SER A 1 84 ? 13.317 -2.316 -26.901 1.00 88.56 84 SER A O 1
ATOM 671 N N . LYS A 1 85 ? 12.758 -0.724 -25.402 1.00 93.94 85 LYS A N 1
ATOM 672 C CA . LYS A 1 85 ? 11.970 -1.566 -24.488 1.00 93.94 85 LYS A CA 1
ATOM 673 C C . LYS A 1 85 ? 12.742 -2.768 -23.934 1.00 93.94 85 LYS A C 1
ATOM 675 O O . LYS A 1 85 ? 12.138 -3.816 -23.703 1.00 93.94 85 LYS A O 1
ATOM 680 N N . VAL A 1 86 ? 14.041 -2.627 -23.669 1.00 94.44 86 VAL A N 1
ATOM 681 C CA . VAL A 1 86 ? 14.848 -3.695 -23.053 1.00 94.44 86 VAL A CA 1
ATOM 682 C C . VAL A 1 86 ? 14.259 -4.159 -21.725 1.00 94.44 86 VAL A C 1
ATOM 684 O O . VAL A 1 86 ? 13.708 -3.373 -20.952 1.00 94.44 86 VAL A O 1
ATOM 687 N N . GLU A 1 87 ? 14.360 -5.461 -21.481 1.00 95.44 87 GLU A N 1
ATOM 688 C CA . GLU A 1 87 ? 13.821 -6.107 -20.284 1.00 95.44 87 GLU A CA 1
ATOM 689 C C . GLU A 1 87 ? 14.695 -5.866 -19.051 1.00 95.44 87 GLU A C 1
ATOM 691 O O . GLU A 1 87 ? 14.144 -5.687 -17.965 1.00 95.44 87 GLU A O 1
ATOM 696 N N . ASP A 1 88 ? 16.020 -5.798 -19.224 1.00 96.25 88 ASP A N 1
ATOM 697 C CA . ASP A 1 88 ? 16.979 -5.387 -18.198 1.00 96.25 88 ASP A CA 1
ATOM 698 C C . ASP A 1 88 ? 17.744 -4.144 -18.662 1.00 96.25 88 ASP A C 1
ATOM 700 O O . ASP A 1 88 ? 18.421 -4.143 -19.689 1.00 96.25 88 ASP A O 1
ATOM 704 N N . MET A 1 89 ? 17.630 -3.056 -17.903 1.00 95.94 89 MET A N 1
ATOM 705 C CA . MET A 1 89 ? 18.323 -1.804 -18.212 1.00 95.94 89 MET A CA 1
ATOM 706 C C . MET A 1 89 ? 19.842 -1.903 -18.022 1.00 95.94 89 MET A C 1
ATOM 708 O O . MET A 1 89 ? 20.558 -1.044 -18.531 1.00 95.94 89 MET A O 1
ATOM 712 N N . ALA A 1 90 ? 20.346 -2.951 -17.359 1.00 94.56 90 ALA A N 1
ATOM 713 C CA . ALA A 1 90 ? 21.778 -3.246 -17.320 1.00 94.56 90 ALA A CA 1
ATOM 714 C C . ALA A 1 90 ? 22.358 -3.606 -18.704 1.00 94.56 90 ALA A C 1
ATOM 716 O O . ALA A 1 90 ? 23.565 -3.483 -18.898 1.00 94.56 90 ALA A O 1
ATOM 717 N N . ASP A 1 91 ? 21.514 -3.987 -19.672 1.00 93.25 91 ASP A N 1
ATOM 718 C CA . ASP A 1 91 ? 21.939 -4.298 -21.043 1.00 93.25 91 ASP A CA 1
ATOM 719 C C . ASP A 1 91 ? 22.130 -3.041 -21.915 1.00 93.25 91 ASP A C 1
ATOM 721 O O . ASP A 1 91 ? 22.630 -3.129 -23.041 1.00 93.25 91 ASP A O 1
ATOM 725 N N . LEU A 1 92 ? 21.728 -1.857 -21.433 1.00 92.88 92 LEU A N 1
ATOM 726 C CA . LEU A 1 92 ? 21.900 -0.601 -22.162 1.00 92.88 92 LEU A CA 1
ATOM 727 C C . LEU A 1 92 ? 23.386 -0.259 -22.315 1.00 92.88 92 LEU A C 1
ATOM 729 O O . LEU A 1 92 ? 24.131 -0.187 -21.342 1.00 92.88 92 LEU A O 1
ATOM 733 N N . THR A 1 93 ? 23.811 0.060 -23.540 1.00 93.31 93 THR A N 1
ATOM 734 C CA . THR A 1 93 ? 25.196 0.503 -23.796 1.00 93.31 93 THR A CA 1
ATOM 735 C C . THR A 1 93 ? 25.516 1.860 -23.178 1.00 93.31 93 THR A C 1
ATOM 737 O O . THR A 1 93 ? 26.628 2.091 -22.711 1.00 93.31 93 THR A O 1
ATOM 740 N N . CYS A 1 94 ? 24.550 2.775 -23.198 1.00 92.81 94 CYS A N 1
ATOM 741 C CA . CYS A 1 94 ? 24.649 4.099 -22.604 1.00 92.81 94 CYS A CA 1
ATOM 742 C C . CYS A 1 94 ? 23.717 4.145 -21.393 1.00 92.81 94 CYS A C 1
ATOM 744 O O . CYS A 1 94 ? 22.513 4.352 -21.547 1.00 92.81 94 CYS A O 1
ATOM 746 N N . LEU A 1 95 ? 24.265 3.930 -20.197 1.00 94.31 95 LEU A N 1
ATOM 747 C CA . LEU A 1 95 ? 23.504 4.010 -18.955 1.00 94.31 95 LEU A CA 1
ATOM 748 C C . LEU A 1 95 ? 23.526 5.451 -18.434 1.00 94.31 95 LEU A C 1
ATOM 750 O O . LEU A 1 95 ? 24.486 5.887 -17.804 1.00 94.31 95 LEU A O 1
ATOM 754 N N . ASN A 1 96 ? 22.475 6.200 -18.751 1.00 95.50 96 ASN A N 1
ATOM 755 C CA . ASN A 1 96 ? 22.260 7.571 -18.300 1.00 95.50 96 ASN A CA 1
ATOM 756 C C . ASN A 1 96 ? 20.788 7.787 -17.933 1.00 95.50 96 ASN A C 1
ATOM 758 O O . ASN A 1 96 ? 19.932 6.960 -18.261 1.00 95.50 96 ASN A O 1
ATOM 762 N N . GLU A 1 97 ? 20.505 8.885 -17.234 1.00 96.19 97 GLU A N 1
ATOM 763 C CA . GLU A 1 97 ? 19.168 9.198 -16.724 1.00 96.19 97 GLU A CA 1
ATOM 764 C C . GLU A 1 97 ? 18.126 9.246 -17.849 1.00 96.19 97 GLU A C 1
ATOM 766 O O . GLU A 1 97 ? 17.068 8.625 -17.734 1.00 96.19 97 GLU A O 1
ATOM 771 N N . ALA A 1 98 ? 18.463 9.876 -18.980 1.00 96.88 98 ALA A N 1
ATOM 772 C CA . ALA A 1 98 ? 17.574 9.982 -20.130 1.00 96.88 98 ALA A CA 1
ATOM 773 C C . ALA A 1 98 ? 17.219 8.613 -20.730 1.00 96.88 98 ALA A C 1
ATOM 775 O O . ALA A 1 98 ? 16.062 8.354 -21.054 1.00 96.88 98 ALA A O 1
ATOM 776 N N . SER A 1 99 ? 18.189 7.701 -20.842 1.00 96.44 99 SER A N 1
ATOM 777 C CA . SER A 1 99 ? 17.968 6.362 -21.402 1.00 96.44 99 SER A CA 1
ATOM 778 C C . SER A 1 99 ? 17.158 5.466 -20.469 1.00 96.44 99 SER A C 1
ATOM 780 O O . SER A 1 99 ? 16.296 4.723 -20.941 1.00 96.44 99 SER A O 1
ATOM 782 N N . VAL A 1 100 ? 17.395 5.554 -19.156 1.00 96.69 100 VAL A N 1
ATOM 783 C CA . VAL A 1 100 ? 16.592 4.849 -18.144 1.00 96.69 100 VAL A CA 1
ATOM 784 C C . VAL A 1 100 ? 15.148 5.348 -18.185 1.00 96.69 100 VAL A C 1
ATOM 786 O O . VAL A 1 100 ? 14.225 4.539 -18.313 1.00 96.69 100 VAL A O 1
ATOM 789 N N . LEU A 1 101 ? 14.943 6.671 -18.161 1.00 96.94 101 LEU A N 1
ATOM 790 C CA . LEU A 1 101 ? 13.617 7.279 -18.260 1.00 96.94 101 LEU A CA 1
ATOM 791 C C . LEU A 1 101 ? 12.911 6.875 -19.558 1.00 96.94 101 LEU A C 1
ATOM 793 O O . LEU A 1 101 ? 11.755 6.457 -19.519 1.00 96.94 101 LEU A O 1
ATOM 797 N N . HIS A 1 102 ? 13.604 6.958 -20.696 1.00 95.88 102 HIS A N 1
ATOM 798 C CA . HIS A 1 102 ? 13.053 6.602 -22.000 1.00 95.88 102 HIS A CA 1
ATOM 799 C C . HIS A 1 102 ? 12.610 5.136 -22.051 1.00 95.88 102 HIS A C 1
ATOM 801 O O . HIS A 1 102 ? 11.484 4.853 -22.460 1.00 95.88 102 HIS A O 1
ATOM 807 N N . ASN A 1 103 ? 13.445 4.203 -21.580 1.00 96.81 103 ASN A N 1
ATOM 808 C CA . ASN A 1 103 ? 13.093 2.786 -21.587 1.00 96.81 103 ASN A CA 1
ATOM 809 C C . ASN A 1 103 ? 11.873 2.494 -20.700 1.00 96.81 103 ASN A C 1
ATOM 811 O O . ASN A 1 103 ? 10.948 1.805 -21.133 1.00 96.81 103 ASN A O 1
ATOM 815 N N . LEU A 1 104 ? 11.836 3.056 -19.486 1.00 97.44 104 LEU A N 1
ATOM 816 C CA . LEU A 1 104 ? 10.686 2.923 -18.587 1.00 97.44 104 LEU A CA 1
ATOM 817 C C . LEU A 1 104 ? 9.416 3.524 -19.205 1.00 97.44 104 LEU A C 1
ATOM 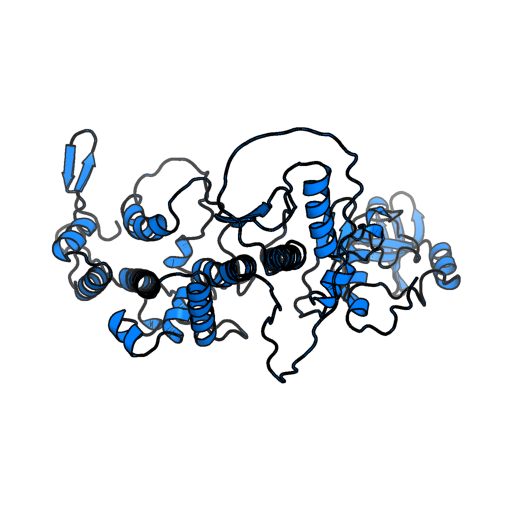819 O O . LEU A 1 104 ? 8.361 2.895 -19.150 1.00 97.44 104 LEU A O 1
ATOM 823 N N . LYS A 1 105 ? 9.516 4.701 -19.837 1.00 96.31 105 LYS A N 1
ATOM 824 C CA . LYS A 1 105 ? 8.406 5.402 -20.503 1.00 96.31 105 LYS A CA 1
ATOM 825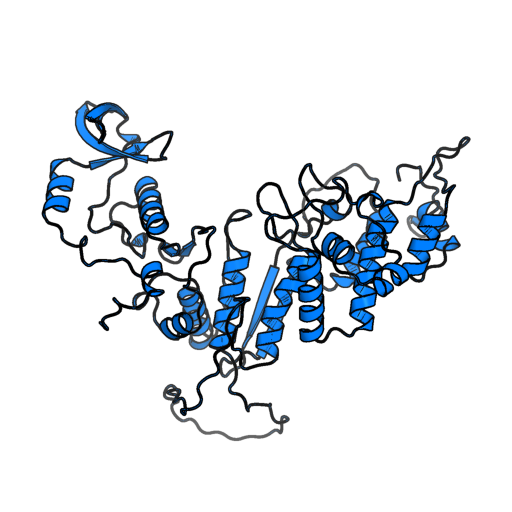 C C . LYS A 1 105 ? 7.826 4.572 -21.653 1.00 96.31 105 LYS A C 1
ATOM 827 O O . LYS A 1 105 ? 6.622 4.326 -21.682 1.00 96.31 105 LYS A O 1
ATOM 832 N N . GLU A 1 106 ? 8.670 4.081 -22.557 1.00 94.44 106 GLU A N 1
ATOM 833 C CA . GLU A 1 106 ? 8.263 3.261 -23.708 1.00 94.44 106 GLU A CA 1
ATOM 834 C C . GLU A 1 106 ? 7.617 1.934 -23.291 1.00 94.44 106 GLU A C 1
ATOM 836 O O . GLU A 1 106 ? 6.594 1.512 -23.849 1.00 94.44 106 GLU A O 1
ATOM 841 N N . ARG A 1 107 ? 8.189 1.271 -22.280 1.00 96.38 107 ARG A N 1
ATOM 842 C CA . ARG A 1 107 ? 7.626 0.042 -21.706 1.00 96.38 107 ARG A CA 1
ATOM 843 C C . ARG A 1 107 ? 6.280 0.315 -21.044 1.00 96.38 107 ARG A C 1
ATOM 845 O O . ARG A 1 107 ? 5.303 -0.363 -21.364 1.00 96.38 107 ARG A O 1
ATOM 852 N N . TYR A 1 108 ? 6.192 1.361 -20.225 1.00 96.50 108 TYR A N 1
ATOM 853 C CA . TYR A 1 108 ? 4.964 1.753 -19.538 1.00 96.50 108 TYR A CA 1
ATOM 854 C C . TYR A 1 108 ? 3.817 2.059 -20.509 1.00 96.50 108 TYR A C 1
ATOM 856 O O . TYR A 1 108 ? 2.718 1.520 -20.354 1.00 96.50 108 TYR A O 1
ATOM 864 N N . TYR A 1 109 ? 4.071 2.847 -21.561 1.00 94.75 109 TYR A N 1
ATOM 865 C CA . TYR A 1 109 ? 3.062 3.136 -22.587 1.00 94.75 109 TYR A CA 1
ATOM 866 C C . TYR A 1 109 ? 2.656 1.901 -23.399 1.00 94.75 109 TYR A C 1
ATOM 868 O O . TYR A 1 109 ? 1.528 1.828 -23.882 1.00 94.75 109 TYR A O 1
ATOM 876 N N . SER A 1 110 ? 3.521 0.887 -23.464 1.00 92.88 110 SER A N 1
ATOM 877 C CA . SER A 1 110 ? 3.198 -0.425 -24.040 1.00 92.88 110 SER A CA 1
ATOM 878 C C . SER A 1 110 ? 2.455 -1.352 -23.067 1.00 92.88 110 SER A C 1
ATOM 880 O O . SER A 1 110 ? 2.104 -2.469 -23.431 1.00 92.88 110 SER A O 1
ATOM 882 N N . GLY A 1 111 ? 2.195 -0.909 -21.832 1.00 93.81 111 GLY A N 1
ATOM 883 C CA . GLY A 1 111 ? 1.549 -1.704 -20.786 1.00 93.81 111 GLY A CA 1
ATOM 884 C C . GLY A 1 111 ? 2.486 -2.643 -20.022 1.00 93.81 111 GLY A C 1
ATOM 885 O O . GLY A 1 111 ? 1.998 -3.430 -19.216 1.00 93.81 111 GLY A O 1
ATOM 886 N N . LEU A 1 112 ? 3.799 -2.540 -20.240 1.00 96.00 112 LEU A N 1
ATOM 887 C CA . LEU A 1 112 ? 4.838 -3.343 -19.598 1.00 96.00 112 LEU A CA 1
ATOM 888 C C . LEU A 1 112 ? 5.356 -2.602 -18.356 1.00 96.00 112 LEU A C 1
ATOM 890 O O . LEU A 1 112 ? 6.213 -1.726 -18.453 1.00 96.00 112 LEU A O 1
ATOM 894 N N . ILE A 1 113 ? 4.816 -2.920 -17.181 1.00 97.44 113 ILE A N 1
ATOM 895 C CA . ILE A 1 113 ? 5.105 -2.150 -15.956 1.00 97.44 113 ILE A CA 1
ATOM 896 C C . ILE A 1 113 ? 6.338 -2.612 -15.179 1.00 97.44 113 ILE A C 1
ATOM 898 O O . ILE A 1 113 ? 6.866 -1.849 -14.372 1.00 97.44 113 ILE A O 1
ATOM 902 N N . TYR A 1 114 ? 6.783 -3.846 -15.409 1.00 97.94 114 TYR A N 1
ATOM 903 C CA . TYR A 1 114 ? 7.947 -4.444 -14.766 1.00 97.94 114 TYR A CA 1
ATOM 904 C C . TYR A 1 114 ? 9.161 -4.342 -15.696 1.00 97.94 114 TYR A C 1
ATOM 906 O O . TYR A 1 114 ? 9.089 -4.686 -16.883 1.00 97.94 114 TYR A O 1
ATOM 914 N N . THR A 1 115 ? 10.281 -3.865 -15.155 1.00 97.88 115 THR A N 1
ATOM 915 C CA . THR A 1 115 ? 11.557 -3.738 -15.875 1.00 97.88 115 THR A CA 1
ATOM 916 C C . THR A 1 115 ? 12.708 -4.036 -14.920 1.00 97.88 115 THR A C 1
ATOM 918 O O . THR A 1 115 ? 12.758 -3.476 -13.826 1.00 97.88 115 THR A O 1
ATOM 921 N N . TYR A 1 116 ? 13.635 -4.911 -15.302 1.00 97.38 116 TYR A N 1
ATOM 922 C CA . TYR A 1 116 ? 14.827 -5.173 -14.500 1.00 97.38 116 TYR A CA 1
ATOM 923 C C . TYR A 1 116 ? 15.845 -4.036 -14.616 1.00 97.38 116 TYR A C 1
ATOM 925 O O . TYR A 1 116 ? 15.898 -3.298 -15.600 1.00 97.38 116 TYR A O 1
ATOM 933 N N . SER A 1 117 ? 16.637 -3.884 -13.562 1.00 94.31 117 SER A N 1
ATOM 934 C CA . SER A 1 117 ? 17.749 -2.947 -13.471 1.00 94.31 117 SER A CA 1
ATOM 935 C C . SER A 1 117 ? 18.877 -3.630 -12.707 1.00 94.31 117 SER A C 1
ATOM 937 O O . SER A 1 117 ? 19.036 -3.432 -11.497 1.00 94.31 117 SER A O 1
ATOM 939 N N . GLY A 1 118 ? 19.623 -4.496 -13.393 1.00 92.00 118 GLY A N 1
ATOM 940 C CA . GLY A 1 118 ? 20.598 -5.365 -12.743 1.00 92.00 118 GLY A CA 1
ATOM 941 C C . GLY A 1 118 ? 19.883 -6.291 -11.765 1.00 92.00 118 GLY A C 1
ATOM 942 O O . GLY A 1 118 ? 18.990 -7.022 -12.165 1.00 92.00 118 GLY A O 1
ATOM 943 N N . LEU A 1 119 ? 20.222 -6.254 -10.476 1.00 88.50 119 LEU A N 1
ATOM 944 C CA . LEU A 1 119 ? 19.595 -7.114 -9.458 1.00 88.50 119 LEU A CA 1
ATOM 945 C C . LEU A 1 119 ? 18.175 -6.679 -9.059 1.00 88.50 119 LEU A C 1
ATOM 947 O O . LEU A 1 119 ? 17.411 -7.488 -8.535 1.00 88.50 119 LEU A O 1
ATOM 951 N N . PHE A 1 120 ? 17.813 -5.420 -9.300 1.00 91.62 120 PHE A N 1
ATOM 952 C CA . PHE A 1 120 ? 16.533 -4.859 -8.873 1.00 91.62 120 PHE A CA 1
ATOM 953 C C . PHE A 1 120 ? 15.468 -4.961 -9.968 1.00 91.62 120 PHE A C 1
ATOM 955 O O . PHE A 1 120 ? 15.768 -5.115 -11.152 1.00 91.62 120 PHE A O 1
ATOM 962 N N . CYS A 1 121 ? 14.203 -4.828 -9.573 1.00 95.38 121 CYS A N 1
ATOM 963 C CA . CYS A 1 121 ? 13.077 -4.698 -10.492 1.00 95.38 121 CYS A CA 1
ATOM 964 C C . CYS A 1 121 ? 12.376 -3.362 -10.242 1.00 95.38 121 CYS A C 1
ATOM 966 O O . CYS A 1 121 ? 11.841 -3.130 -9.160 1.00 95.38 121 CYS A O 1
ATOM 968 N N . VAL A 1 122 ? 12.366 -2.498 -11.253 1.00 97.56 122 VAL A N 1
ATOM 969 C CA . VAL A 1 122 ? 11.604 -1.249 -11.254 1.00 97.56 122 VAL A CA 1
ATOM 970 C C . VAL A 1 122 ? 10.172 -1.559 -11.678 1.00 97.56 122 VAL A C 1
ATOM 972 O O . VAL A 1 122 ? 9.945 -2.287 -12.649 1.00 97.56 122 VAL A O 1
ATOM 975 N N . VAL A 1 123 ? 9.206 -1.015 -10.936 1.00 97.75 123 VAL A N 1
ATOM 976 C CA . VAL A 1 123 ? 7.774 -1.213 -11.181 1.00 97.75 123 VAL A CA 1
ATOM 977 C C . VAL A 1 123 ? 7.091 0.143 -11.247 1.00 97.75 123 VAL A C 1
ATOM 979 O O . VAL A 1 123 ? 7.108 0.892 -10.272 1.00 97.75 123 VAL A O 1
ATOM 982 N N . VAL A 1 124 ? 6.482 0.459 -12.388 1.00 97.75 124 VAL A N 1
ATOM 983 C CA . VAL A 1 124 ? 5.717 1.702 -12.558 1.00 97.75 124 VAL A CA 1
ATOM 984 C C . VAL A 1 124 ? 4.238 1.402 -12.340 1.00 97.75 124 VAL A C 1
ATOM 986 O O . VAL A 1 124 ? 3.668 0.566 -13.036 1.00 97.75 124 VAL A O 1
ATOM 989 N N . ASN A 1 125 ? 3.604 2.062 -11.366 1.00 96.19 125 ASN A N 1
ATOM 990 C CA . ASN A 1 125 ? 2.204 1.799 -11.030 1.00 96.19 125 ASN A CA 1
ATOM 991 C C . ASN A 1 125 ? 1.285 2.054 -12.250 1.00 96.19 125 ASN A C 1
ATOM 993 O O . ASN A 1 125 ? 1.232 3.188 -12.725 1.00 96.19 125 ASN A O 1
ATOM 997 N N . PRO A 1 126 ? 0.547 1.041 -12.751 1.00 95.19 126 PRO A N 1
ATOM 998 C CA . PRO A 1 126 ? -0.299 1.182 -13.937 1.00 95.19 126 PRO A CA 1
ATOM 999 C C . PRO A 1 126 ? -1.545 2.049 -13.731 1.00 95.19 126 PRO A C 1
ATOM 1001 O O . PRO A 1 126 ? -2.137 2.473 -14.721 1.00 95.19 126 PRO A O 1
ATOM 1004 N N . TYR A 1 127 ? -2.022 2.212 -12.489 1.00 91.69 127 TYR A N 1
ATOM 1005 C CA . TYR A 1 127 ? -3.352 2.767 -12.168 1.00 91.69 127 TYR A CA 1
ATOM 1006 C C . TYR A 1 127 ? -4.523 2.125 -12.943 1.00 91.69 127 TYR A C 1
ATOM 1008 O O . TYR A 1 127 ? -5.619 2.675 -13.027 1.00 91.69 127 TYR A O 1
ATOM 1016 N N . LYS A 1 128 ? -4.305 0.930 -13.498 1.00 91.06 128 LYS A N 1
ATOM 1017 C CA . LYS A 1 128 ? -5.287 0.116 -14.215 1.00 91.06 128 LYS A CA 1
ATOM 1018 C C . LYS A 1 128 ? -5.082 -1.348 -13.861 1.00 91.06 128 LYS A C 1
ATOM 1020 O O . LYS A 1 128 ? -3.962 -1.784 -13.589 1.00 91.06 128 LYS A O 1
ATOM 1025 N N . LYS A 1 129 ? -6.167 -2.117 -13.897 1.00 87.69 129 LYS A N 1
ATOM 1026 C CA . LYS A 1 129 ? -6.106 -3.571 -13.738 1.00 87.69 129 LYS A CA 1
ATOM 1027 C C . LYS A 1 129 ? -5.493 -4.175 -15.001 1.00 87.69 129 LYS A C 1
ATOM 1029 O O . LYS A 1 129 ? -6.014 -3.977 -16.095 1.00 87.69 129 LYS A O 1
ATOM 1034 N N . LEU A 1 130 ? -4.382 -4.883 -14.837 1.00 91.75 130 LEU A N 1
ATOM 1035 C CA . LEU A 1 130 ? -3.728 -5.641 -15.900 1.00 91.75 130 LEU A CA 1
ATOM 1036 C C . LEU A 1 130 ? -3.957 -7.141 -15.664 1.00 91.75 130 LEU A C 1
ATOM 1038 O O . LEU A 1 130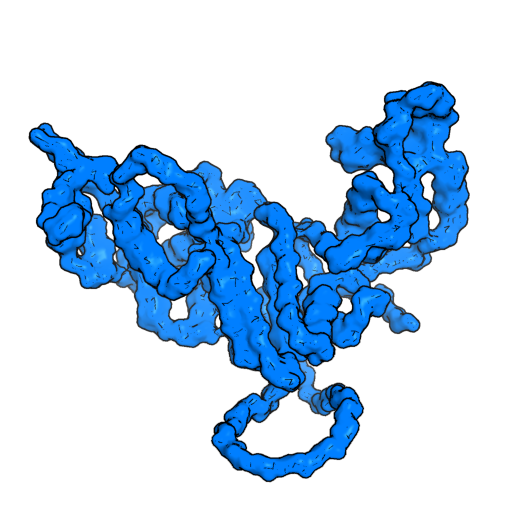 ? -3.837 -7.580 -14.516 1.00 91.75 130 LEU A O 1
ATOM 1042 N N . PRO A 1 131 ? -4.256 -7.937 -16.706 1.00 92.06 131 PRO A N 1
ATOM 1043 C CA . PRO A 1 131 ? -4.509 -9.374 -16.584 1.00 92.06 131 PRO A CA 1
ATOM 1044 C C . PRO A 1 131 ? -3.195 -10.174 -16.483 1.00 92.06 131 PRO A C 1
ATOM 1046 O O . PRO A 1 131 ? -2.966 -11.102 -17.244 1.00 92.06 131 PRO A O 1
ATOM 1049 N N . ILE A 1 132 ? -2.299 -9.780 -15.571 1.00 94.25 132 ILE A N 1
ATOM 1050 C CA . ILE A 1 132 ? -0.943 -10.349 -15.419 1.00 94.25 132 ILE A CA 1
ATOM 1051 C C . ILE A 1 132 ? -0.733 -11.075 -14.080 1.00 94.25 132 ILE A C 1
ATOM 1053 O O . ILE A 1 132 ? 0.379 -11.460 -13.742 1.00 94.25 132 ILE A O 1
ATOM 1057 N N . TYR A 1 133 ? -1.799 -11.263 -13.297 1.00 93.31 133 TYR A N 1
ATOM 1058 C CA . TYR A 1 133 ? -1.749 -11.880 -11.963 1.00 93.31 133 TYR A CA 1
ATOM 1059 C C . TYR A 1 133 ? -2.685 -13.092 -11.835 1.00 93.31 133 TYR A C 1
ATOM 1061 O O . TYR A 1 133 ? -3.232 -13.335 -10.756 1.00 93.31 133 TYR A O 1
ATOM 1069 N N . THR A 1 134 ? -2.920 -13.800 -12.941 1.00 91.06 134 THR A N 1
ATOM 1070 C CA . THR A 1 134 ? -3.776 -14.994 -13.006 1.00 91.06 134 THR A CA 1
ATOM 1071 C C . THR A 1 134 ? -2.983 -16.260 -12.676 1.00 91.06 134 THR A C 1
ATOM 1073 O O . THR A 1 134 ? -1.753 -16.270 -12.761 1.00 91.06 134 THR A O 1
ATOM 1076 N N . ASP A 1 135 ? -3.677 -17.345 -12.332 1.00 89.31 135 ASP A N 1
ATOM 1077 C CA . ASP A 1 135 ? -3.047 -18.644 -12.041 1.00 89.31 135 ASP A CA 1
ATOM 1078 C C . ASP A 1 135 ? -2.254 -19.172 -13.245 1.00 89.31 135 ASP A C 1
ATOM 1080 O O . ASP A 1 135 ? -1.178 -19.747 -13.094 1.00 89.31 135 ASP A O 1
ATOM 1084 N N . LYS A 1 136 ? -2.729 -18.880 -14.462 1.00 90.06 136 LYS A N 1
ATOM 1085 C CA . LYS A 1 136 ? -2.012 -19.187 -15.702 1.00 90.06 136 LYS A CA 1
ATOM 1086 C C . LYS A 1 136 ? -0.644 -18.503 -15.753 1.00 90.06 136 LYS A C 1
ATOM 1088 O O . LYS A 1 136 ? 0.349 -19.134 -16.112 1.00 90.06 136 LYS A O 1
ATOM 1093 N N . VAL A 1 137 ? -0.579 -17.232 -15.356 1.00 92.88 137 VAL A N 1
ATOM 1094 C CA . VAL A 1 137 ? 0.692 -16.511 -15.255 1.00 92.88 137 VAL A CA 1
ATOM 1095 C C . VAL A 1 137 ? 1.550 -17.094 -14.131 1.00 92.88 137 VAL A C 1
ATOM 1097 O O . VAL A 1 137 ? 2.747 -17.254 -14.327 1.00 92.88 137 VAL A O 1
ATOM 1100 N N . ILE A 1 138 ? 0.988 -17.488 -12.984 1.00 94.19 138 ILE A N 1
ATOM 1101 C CA . ILE A 1 138 ? 1.769 -18.156 -11.924 1.00 94.19 138 ILE A CA 1
ATOM 1102 C C . ILE A 1 138 ? 2.477 -19.411 -12.466 1.00 94.19 138 ILE A C 1
ATOM 1104 O O . ILE A 1 138 ? 3.686 -19.555 -12.279 1.00 94.19 138 ILE A O 1
ATOM 1108 N N . GLU A 1 139 ? 1.764 -20.271 -13.197 1.00 93.25 139 GLU A N 1
ATOM 1109 C CA . GLU A 1 139 ? 2.339 -21.477 -13.813 1.00 93.25 139 GLU A CA 1
ATOM 1110 C C . GLU A 1 139 ? 3.429 -21.167 -14.848 1.00 93.25 139 GLU A C 1
ATOM 1112 O O . GLU A 1 139 ? 4.414 -21.899 -14.946 1.00 93.25 139 GLU A O 1
ATOM 1117 N N . LEU A 1 140 ? 3.305 -20.059 -15.589 1.00 93.44 140 LEU A N 1
ATOM 1118 C CA . LEU A 1 140 ? 4.348 -19.611 -16.515 1.00 93.44 140 LEU A CA 1
ATOM 1119 C C . LEU A 1 140 ? 5.673 -19.327 -15.794 1.00 93.44 140 LEU A C 1
ATOM 1121 O O . LEU A 1 140 ? 6.733 -19.615 -16.347 1.00 93.44 140 LEU A O 1
ATOM 1125 N N . TYR A 1 141 ? 5.618 -18.760 -14.586 1.00 96.00 141 TYR A N 1
ATOM 1126 C CA . TYR A 1 141 ? 6.798 -18.370 -13.807 1.00 96.00 141 TYR A CA 1
ATOM 1127 C C . TYR A 1 141 ? 7.348 -19.486 -12.912 1.00 96.00 141 TYR A C 1
ATOM 1129 O O . TYR A 1 141 ? 8.531 -19.446 -12.563 1.00 96.00 141 TYR A O 1
ATOM 1137 N N . ARG A 1 142 ? 6.532 -20.491 -12.572 1.00 95.25 142 ARG A N 1
ATOM 1138 C CA . ARG A 1 142 ? 6.901 -21.584 -11.665 1.00 95.25 142 ARG A CA 1
ATOM 1139 C C . ARG A 1 142 ? 8.185 -22.286 -12.108 1.00 95.25 142 ARG A C 1
ATOM 1141 O O . ARG A 1 142 ? 8.247 -22.919 -13.163 1.00 95.25 142 ARG A O 1
ATOM 1148 N N . GLY A 1 143 ? 9.216 -22.198 -11.265 1.00 93.50 143 GLY A N 1
ATOM 1149 C CA . GLY A 1 143 ? 10.500 -22.866 -11.477 1.00 93.50 143 GLY A CA 1
ATOM 1150 C C . GLY A 1 143 ? 11.324 -22.331 -12.653 1.00 93.50 143 GLY A C 1
ATOM 1151 O O . GLY A 1 143 ? 12.309 -22.967 -13.032 1.00 93.50 143 GLY A O 1
ATOM 1152 N N . LYS A 1 144 ? 10.952 -21.189 -13.246 1.00 94.38 144 LYS A N 1
ATOM 1153 C CA . LYS A 1 144 ? 11.680 -20.585 -14.372 1.00 94.38 144 LYS A CA 1
ATOM 1154 C C . LYS A 1 144 ? 12.805 -19.682 -13.900 1.00 94.38 144 LYS A C 1
ATOM 1156 O O . LYS A 1 144 ? 12.681 -18.935 -12.931 1.00 94.38 144 LYS A O 1
ATOM 1161 N N . LYS A 1 145 ? 13.937 -19.703 -14.601 1.00 90.50 145 LYS A N 1
ATOM 1162 C CA . LYS A 1 145 ? 15.021 -18.747 -14.348 1.00 90.50 145 LYS A CA 1
ATOM 1163 C C . LYS A 1 145 ? 14.631 -17.366 -14.861 1.00 90.50 145 LYS A C 1
ATOM 1165 O O . LYS A 1 145 ? 13.914 -17.232 -15.843 1.00 90.50 145 LYS A O 1
ATOM 1170 N N . ARG A 1 146 ? 15.193 -16.328 -14.239 1.00 89.62 146 ARG A N 1
ATOM 1171 C CA . ARG A 1 146 ? 14.880 -14.921 -14.531 1.00 89.62 146 ARG A CA 1
ATOM 1172 C C . ARG A 1 146 ? 14.982 -14.529 -16.012 1.00 89.62 146 ARG A C 1
ATOM 1174 O O . ARG A 1 146 ? 14.231 -13.679 -16.449 1.00 89.62 146 ARG A O 1
ATOM 1181 N N . HIS A 1 147 ? 15.912 -15.118 -16.764 1.00 88.25 147 HIS A N 1
ATOM 1182 C CA . HIS A 1 147 ? 16.119 -14.817 -18.188 1.00 88.25 147 HIS A CA 1
ATOM 1183 C C . HIS A 1 147 ? 15.238 -15.653 -19.134 1.00 88.25 147 HIS A C 1
ATOM 1185 O O . HIS A 1 147 ? 15.254 -15.429 -20.339 1.00 88.25 147 HIS A O 1
ATOM 1191 N N . GLU A 1 148 ? 14.515 -16.649 -18.616 1.00 90.62 148 GLU A N 1
ATOM 1192 C CA . GLU A 1 148 ? 13.624 -17.510 -19.406 1.00 90.62 148 GLU A CA 1
ATOM 1193 C C . GLU A 1 148 ? 12.213 -16.921 -19.534 1.00 90.62 148 GLU A C 1
ATOM 1195 O O . GLU A 1 148 ? 11.416 -17.393 -20.345 1.00 90.62 148 GLU A O 1
ATOM 1200 N N . VAL A 1 149 ? 11.901 -15.912 -18.721 1.00 92.94 149 VAL A N 1
ATOM 1201 C CA . VAL A 1 149 ? 10.587 -15.280 -18.594 1.00 92.94 149 VAL A CA 1
ATOM 1202 C C . VAL A 1 149 ? 10.746 -13.760 -18.547 1.00 92.94 149 VAL A C 1
ATOM 1204 O O . VAL A 1 149 ? 11.774 -13.274 -18.077 1.00 92.94 149 VAL A O 1
ATOM 1207 N N . PRO A 1 150 ? 9.748 -12.988 -19.008 1.00 94.69 150 PRO A N 1
ATOM 1208 C CA . PRO A 1 150 ? 9.830 -11.534 -18.971 1.00 94.69 150 PRO A CA 1
ATOM 1209 C C . PRO A 1 150 ? 9.812 -10.997 -17.528 1.00 94.69 150 PRO A C 1
ATOM 1211 O O . PRO A 1 150 ? 9.356 -11.697 -16.614 1.00 94.69 150 PRO A O 1
ATOM 1214 N N . PRO A 1 151 ? 10.244 -9.742 -17.300 1.00 97.19 151 PRO A N 1
ATOM 1215 C CA . PRO A 1 151 ? 10.279 -9.154 -15.968 1.00 97.19 151 PRO A CA 1
ATOM 1216 C C . PRO A 1 151 ? 8.920 -9.176 -15.266 1.00 97.19 151 PRO A C 1
ATOM 1218 O O . PRO A 1 151 ? 7.924 -8.714 -15.819 1.00 97.19 151 PRO A O 1
ATOM 1221 N N . HIS A 1 152 ? 8.883 -9.695 -14.036 1.00 97.00 152 HIS A N 1
ATOM 1222 C CA . HIS A 1 152 ? 7.674 -9.744 -13.212 1.00 97.00 152 HIS A CA 1
ATOM 1223 C C . HIS A 1 152 ? 7.992 -9.991 -11.731 1.00 97.00 152 HIS A C 1
ATOM 1225 O O . HIS A 1 152 ? 9.015 -10.596 -11.397 1.00 97.00 152 HIS A O 1
ATOM 1231 N N . VAL A 1 153 ? 7.082 -9.595 -10.833 1.00 97.06 153 VAL A N 1
ATOM 1232 C CA . VAL A 1 153 ? 7.206 -9.847 -9.382 1.00 97.06 153 VAL A CA 1
ATOM 1233 C C . VAL A 1 153 ? 7.238 -11.343 -9.044 1.00 97.06 153 VAL A C 1
ATOM 1235 O O . VAL A 1 153 ? 7.935 -11.758 -8.118 1.00 97.06 153 VAL A O 1
ATOM 1238 N N . PHE A 1 154 ? 6.551 -12.175 -9.829 1.00 97.31 154 PHE A N 1
ATOM 1239 C CA . PHE A 1 154 ? 6.569 -13.632 -9.658 1.00 97.31 154 PHE A CA 1
ATOM 1240 C C . PHE A 1 154 ? 7.951 -14.230 -9.922 1.00 97.31 154 PHE A C 1
ATOM 1242 O O . PHE A 1 154 ? 8.384 -15.071 -9.148 1.00 97.31 154 PHE A O 1
ATOM 1249 N N . ALA A 1 155 ? 8.698 -13.738 -10.917 1.00 96.88 155 ALA A N 1
ATOM 1250 C CA . ALA A 1 155 ? 10.077 -14.181 -11.139 1.00 96.88 155 ALA A CA 1
ATOM 1251 C C . ALA A 1 155 ? 10.998 -13.842 -9.955 1.00 96.88 155 ALA A C 1
ATOM 1253 O O . ALA A 1 155 ? 11.828 -14.663 -9.572 1.00 96.88 155 ALA A O 1
ATOM 1254 N N . ILE A 1 156 ? 10.846 -12.653 -9.357 1.00 96.62 156 ILE A N 1
ATOM 1255 C CA . ILE A 1 156 ? 11.603 -12.268 -8.152 1.00 96.62 156 ILE A CA 1
ATOM 1256 C C . ILE A 1 156 ? 11.246 -13.188 -6.980 1.00 96.62 156 ILE A C 1
ATOM 1258 O O . ILE A 1 156 ? 12.131 -13.682 -6.285 1.00 96.62 156 ILE A O 1
ATOM 1262 N N . THR A 1 157 ? 9.951 -13.456 -6.803 1.00 97.31 157 THR A N 1
ATOM 1263 C CA . THR A 1 157 ? 9.436 -14.310 -5.726 1.00 97.31 157 THR A CA 1
ATOM 1264 C C . THR A 1 157 ? 9.920 -15.752 -5.864 1.00 97.31 157 THR A C 1
ATOM 1266 O O . THR A 1 157 ? 10.425 -16.326 -4.905 1.00 97.31 157 THR A O 1
ATOM 1269 N N . ASP A 1 158 ? 9.819 -16.323 -7.064 1.00 97.31 158 ASP A N 1
ATOM 1270 C CA . ASP A 1 158 ? 10.257 -17.684 -7.374 1.00 97.31 158 ASP A CA 1
ATOM 1271 C C . ASP A 1 158 ? 11.774 -17.847 -7.226 1.00 97.31 158 ASP A C 1
ATOM 1273 O O . ASP A 1 158 ? 12.244 -18.854 -6.700 1.00 97.31 158 ASP A O 1
ATOM 1277 N N . SER A 1 159 ? 12.543 -16.832 -7.641 1.00 96.19 159 SER A N 1
ATOM 1278 C CA . SER A 1 159 ? 13.995 -16.814 -7.458 1.00 96.19 159 SER A CA 1
ATOM 1279 C C . SER A 1 159 ? 14.369 -16.808 -5.979 1.00 96.19 159 SER A C 1
ATOM 1281 O O . SER A 1 159 ? 15.201 -17.613 -5.577 1.00 96.19 159 SER A O 1
ATOM 1283 N N . ALA A 1 160 ? 13.743 -15.949 -5.167 1.00 97.00 160 ALA A N 1
ATOM 1284 C CA . ALA A 1 160 ? 13.990 -15.903 -3.727 1.00 97.00 160 ALA A CA 1
ATOM 1285 C C . ALA A 1 160 ? 13.603 -17.229 -3.054 1.00 97.00 160 ALA A C 1
ATOM 1287 O O . ALA A 1 160 ? 14.395 -17.804 -2.314 1.00 97.00 160 ALA A O 1
ATOM 1288 N N . TYR A 1 161 ? 12.423 -17.768 -3.366 1.00 97.31 161 TYR A N 1
ATOM 1289 C CA . TYR A 1 161 ? 11.964 -19.045 -2.819 1.00 97.31 161 TYR A CA 1
ATOM 1290 C C . TYR A 1 161 ? 12.916 -20.201 -3.159 1.00 97.31 161 TYR A C 1
ATOM 1292 O O . TYR A 1 161 ? 13.292 -20.973 -2.280 1.00 97.31 161 TYR A O 1
ATOM 1300 N N . ARG A 1 162 ? 13.382 -20.299 -4.409 1.00 95.62 162 ARG A N 1
ATOM 1301 C CA . ARG A 1 162 ? 14.346 -21.336 -4.799 1.00 95.62 162 ARG A CA 1
ATOM 1302 C C . ARG A 1 162 ? 15.721 -21.141 -4.169 1.00 95.62 162 ARG A C 1
ATOM 1304 O O . ARG A 1 162 ? 16.282 -22.129 -3.704 1.00 95.62 162 ARG A O 1
ATOM 1311 N N . SER A 1 163 ? 16.242 -19.914 -4.119 1.00 96.50 163 SER A N 1
ATOM 1312 C CA . SER A 1 163 ? 17.510 -19.614 -3.436 1.00 96.50 163 SER A CA 1
ATOM 1313 C C . SER A 1 163 ? 17.449 -19.990 -1.958 1.00 96.50 163 SER A C 1
ATOM 1315 O O . SER A 1 163 ? 18.343 -20.668 -1.471 1.00 96.50 163 SER A O 1
ATOM 1317 N N . MET A 1 164 ? 16.346 -19.686 -1.269 1.00 97.38 164 MET A N 1
ATOM 1318 C CA . MET A 1 164 ? 16.133 -20.109 0.119 1.00 97.38 164 MET A CA 1
ATOM 1319 C C . MET A 1 164 ? 16.247 -21.633 0.290 1.00 97.38 164 MET A C 1
ATOM 1321 O O . MET A 1 164 ? 16.906 -22.114 1.210 1.00 97.38 164 MET A O 1
ATOM 1325 N N . LEU A 1 165 ? 15.625 -22.413 -0.602 1.00 95.31 165 LEU A N 1
ATOM 1326 C CA . LEU A 1 165 ? 15.659 -23.879 -0.536 1.00 95.31 165 LEU A CA 1
ATOM 1327 C C . LEU A 1 165 ? 17.023 -24.468 -0.918 1.00 95.31 165 LEU A C 1
ATOM 1329 O O . LEU A 1 165 ? 17.431 -25.486 -0.353 1.00 95.31 165 LEU A O 1
ATOM 1333 N N . GLN A 1 166 ? 17.702 -23.853 -1.887 1.00 95.56 166 GLN A N 1
ATOM 1334 C CA . GLN A 1 166 ? 18.981 -24.313 -2.416 1.00 95.56 166 GLN A CA 1
ATOM 1335 C C . GLN A 1 166 ? 20.140 -23.960 -1.480 1.00 95.56 166 GLN A C 1
ATOM 1337 O O . GLN A 1 166 ? 20.915 -24.839 -1.106 1.00 95.56 166 GLN A O 1
ATOM 1342 N N . ASP A 1 167 ? 20.229 -22.691 -1.094 1.00 96.75 167 ASP A N 1
ATOM 1343 C CA . ASP A 1 167 ? 21.348 -22.128 -0.338 1.00 96.75 167 ASP A CA 1
ATOM 1344 C C . ASP A 1 167 ? 21.135 -22.271 1.178 1.00 96.75 167 ASP A C 1
ATOM 1346 O O . ASP A 1 167 ? 22.076 -22.124 1.954 1.00 96.75 167 ASP A O 1
ATOM 1350 N N . ARG A 1 168 ? 19.910 -22.633 1.600 1.00 94.81 168 ARG A N 1
ATOM 1351 C CA . ARG A 1 168 ? 19.501 -22.788 3.009 1.00 94.81 168 ARG A CA 1
ATOM 1352 C C . ARG A 1 168 ? 19.707 -21.508 3.824 1.00 94.81 168 ARG A C 1
ATOM 1354 O O . ARG A 1 168 ? 20.029 -21.566 5.008 1.00 94.81 168 ARG A O 1
ATOM 1361 N N . GLU A 1 169 ? 19.475 -20.366 3.184 1.00 97.00 169 GLU A N 1
ATOM 1362 C CA . GLU A 1 169 ? 19.562 -19.035 3.779 1.00 97.00 169 GLU A CA 1
ATOM 1363 C C . GLU A 1 169 ? 18.216 -18.307 3.666 1.00 97.00 169 GLU A C 1
ATOM 1365 O O . GLU A 1 169 ? 17.605 -18.275 2.593 1.00 97.00 169 GLU A O 1
ATOM 1370 N N . ASP A 1 170 ? 17.759 -17.708 4.768 1.00 95.19 170 ASP A N 1
ATOM 1371 C CA . ASP A 1 170 ? 16.517 -16.932 4.813 1.00 95.19 170 ASP A CA 1
ATOM 1372 C C . ASP A 1 170 ? 16.567 -15.748 3.832 1.00 95.19 170 ASP A C 1
ATOM 1374 O O . ASP A 1 170 ? 17.575 -15.054 3.710 1.00 95.19 170 ASP A O 1
ATOM 1378 N N . GLN A 1 171 ? 15.455 -15.488 3.143 1.00 97.00 171 GLN A N 1
ATOM 1379 C CA . GLN A 1 171 ? 15.375 -14.459 2.101 1.00 97.00 171 GLN A CA 1
ATOM 1380 C C . GLN A 1 171 ? 14.435 -13.322 2.495 1.00 97.00 171 GLN A C 1
ATOM 1382 O O . GLN A 1 171 ? 13.492 -13.499 3.268 1.00 97.00 171 GLN A O 1
ATOM 1387 N N . SER A 1 172 ? 14.653 -12.144 1.909 1.00 95.06 172 SER A N 1
ATOM 1388 C CA . SER A 1 172 ? 13.773 -10.988 2.086 1.00 95.06 172 SER A CA 1
ATOM 1389 C C . SER A 1 172 ? 13.458 -10.315 0.751 1.00 95.06 172 SER A C 1
ATOM 1391 O O . SER A 1 172 ? 14.316 -10.179 -0.117 1.00 95.06 172 SER A O 1
ATOM 1393 N N . ILE A 1 173 ? 12.203 -9.885 0.583 1.00 94.81 173 ILE A N 1
ATOM 1394 C CA . ILE A 1 173 ? 11.747 -9.107 -0.575 1.00 94.81 173 ILE A CA 1
ATOM 1395 C C . ILE A 1 173 ? 11.322 -7.731 -0.070 1.00 94.81 173 ILE A C 1
ATOM 1397 O O . ILE A 1 173 ? 10.307 -7.591 0.612 1.00 94.81 173 ILE A O 1
ATOM 1401 N N . LEU A 1 174 ? 12.105 -6.705 -0.405 1.00 91.38 174 LEU A N 1
ATOM 1402 C CA . LEU A 1 174 ? 11.873 -5.333 0.039 1.00 91.38 174 LEU A CA 1
ATOM 1403 C C . LEU A 1 174 ? 11.177 -4.533 -1.065 1.00 91.38 174 LEU A C 1
ATOM 1405 O O . LEU A 1 174 ? 11.739 -4.303 -2.133 1.00 91.38 174 LEU A O 1
ATOM 1409 N N . CYS A 1 175 ? 9.956 -4.071 -0.792 1.00 88.50 175 CYS A N 1
ATOM 1410 C CA . CYS A 1 175 ? 9.215 -3.184 -1.690 1.00 88.50 175 CYS A CA 1
ATOM 1411 C C . CYS A 1 175 ? 9.444 -1.723 -1.280 1.00 88.50 175 CYS A C 1
ATOM 1413 O O . CYS A 1 175 ? 8.952 -1.288 -0.238 1.00 88.50 175 CYS A O 1
ATOM 1415 N N . THR A 1 176 ? 10.162 -0.953 -2.097 1.00 88.81 176 THR A N 1
ATOM 1416 C CA . THR A 1 176 ? 10.448 0.470 -1.846 1.00 88.81 176 THR A CA 1
ATOM 1417 C C . THR A 1 176 ? 9.633 1.379 -2.770 1.00 88.81 176 THR A C 1
ATOM 1419 O O . THR A 1 176 ? 9.026 0.929 -3.740 1.00 88.81 176 THR A O 1
ATOM 1422 N N . GLY A 1 177 ? 9.552 2.667 -2.428 1.00 87.31 177 GLY A N 1
ATOM 1423 C CA . GLY A 1 177 ? 8.856 3.682 -3.222 1.00 87.31 177 GLY A CA 1
ATOM 1424 C C . GLY A 1 177 ? 7.983 4.605 -2.378 1.00 87.31 177 GLY A C 1
ATOM 1425 O O . GLY A 1 177 ? 7.660 4.310 -1.222 1.00 87.31 177 GLY A O 1
ATOM 1426 N N . GLU A 1 178 ? 7.568 5.725 -2.960 1.00 85.81 178 GLU A N 1
ATOM 1427 C CA . GLU A 1 178 ? 6.710 6.707 -2.293 1.00 85.81 178 GLU A CA 1
ATOM 1428 C C . GLU A 1 178 ? 5.297 6.163 -1.995 1.00 85.81 178 GLU A C 1
ATOM 1430 O O . GLU A 1 178 ? 4.917 5.048 -2.385 1.00 85.81 178 GLU A O 1
ATOM 1435 N N . SER A 1 179 ? 4.496 6.923 -1.240 1.00 81.81 179 SER A N 1
ATOM 1436 C CA . SER A 1 179 ? 3.080 6.580 -1.054 1.00 81.81 179 SER A CA 1
ATOM 1437 C C . SER A 1 179 ? 2.360 6.593 -2.404 1.00 81.81 179 SER A C 1
ATOM 1439 O O . SER A 1 179 ? 2.539 7.518 -3.186 1.00 81.81 179 SER A O 1
ATOM 1441 N N . GLY A 1 180 ? 1.577 5.549 -2.684 1.00 84.94 180 GLY A N 1
ATOM 1442 C CA . GLY A 1 180 ? 0.916 5.362 -3.980 1.00 84.94 180 GLY A CA 1
ATOM 1443 C C . GLY A 1 180 ? 1.749 4.616 -5.032 1.00 84.94 180 GLY A C 1
ATOM 1444 O O . GLY A 1 180 ? 1.198 4.205 -6.045 1.00 84.94 180 GLY A O 1
ATOM 1445 N N . ALA A 1 181 ? 3.033 4.323 -4.784 1.00 89.19 181 ALA A N 1
ATOM 1446 C CA . ALA A 1 181 ? 3.880 3.604 -5.748 1.00 89.19 181 ALA A CA 1
ATOM 1447 C C . ALA A 1 181 ? 3.492 2.123 -5.979 1.00 89.19 181 ALA A C 1
ATOM 1449 O O . ALA A 1 181 ? 4.019 1.486 -6.882 1.00 89.19 181 ALA A O 1
ATOM 1450 N N . GLY A 1 182 ? 2.579 1.554 -5.178 1.00 89.88 182 GLY A N 1
ATOM 1451 C CA . GLY A 1 182 ? 2.115 0.167 -5.341 1.00 89.88 182 GLY A CA 1
ATOM 1452 C C . GLY A 1 182 ? 2.874 -0.885 -4.520 1.00 89.88 182 GLY A C 1
ATOM 1453 O O . GLY A 1 182 ? 2.811 -2.070 -4.843 1.00 89.88 182 GLY A O 1
ATOM 1454 N N . LYS A 1 183 ? 3.570 -0.481 -3.444 1.00 88.19 183 LYS A N 1
ATOM 1455 C CA . LYS A 1 183 ? 4.280 -1.397 -2.524 1.00 88.19 183 LYS A CA 1
ATOM 1456 C C . LYS A 1 183 ? 3.369 -2.511 -1.992 1.00 88.19 183 LYS A C 1
ATOM 1458 O O . LYS A 1 183 ? 3.663 -3.684 -2.179 1.00 88.19 183 LYS A O 1
ATOM 1463 N N . THR A 1 184 ? 2.239 -2.129 -1.393 1.00 84.50 184 THR A N 1
ATOM 1464 C CA . THR A 1 184 ? 1.269 -3.048 -0.776 1.00 84.50 184 THR A CA 1
ATOM 1465 C C . THR A 1 184 ? 0.726 -4.066 -1.778 1.00 84.50 184 THR A C 1
ATOM 1467 O O . THR A 1 184 ? 0.656 -5.252 -1.469 1.00 84.50 184 THR A O 1
ATOM 1470 N N . GLU A 1 185 ? 0.411 -3.631 -3.000 1.00 89.00 185 GLU A N 1
ATOM 1471 C CA . GLU A 1 185 ? -0.082 -4.528 -4.049 1.00 89.00 185 GLU A CA 1
ATOM 1472 C C . GLU A 1 185 ? 0.983 -5.539 -4.478 1.00 89.00 185 GLU A C 1
ATOM 1474 O O . GLU A 1 185 ? 0.693 -6.730 -4.533 1.00 89.00 185 GLU A O 1
ATOM 1479 N N . ASN A 1 186 ? 2.236 -5.118 -4.682 1.00 93.31 186 ASN A N 1
ATOM 1480 C CA . ASN A 1 186 ? 3.317 -6.058 -4.992 1.00 93.31 186 ASN A CA 1
ATOM 1481 C C . ASN A 1 186 ? 3.533 -7.072 -3.858 1.00 93.31 186 ASN A C 1
ATOM 1483 O O . ASN A 1 186 ? 3.668 -8.261 -4.133 1.00 93.31 186 ASN A O 1
ATOM 1487 N N . THR A 1 187 ? 3.470 -6.649 -2.590 1.00 90.19 187 THR A N 1
ATOM 1488 C CA . THR A 1 187 ? 3.530 -7.568 -1.440 1.00 90.19 187 THR A CA 1
ATOM 1489 C C . THR A 1 187 ? 2.390 -8.591 -1.460 1.00 90.19 187 THR A C 1
ATOM 1491 O O . THR A 1 187 ? 2.637 -9.777 -1.246 1.00 90.19 187 THR A O 1
ATOM 1494 N N . LYS A 1 188 ? 1.153 -8.183 -1.780 1.00 87.94 188 LYS A N 1
ATOM 1495 C CA . LYS A 1 188 ? 0.030 -9.124 -1.954 1.00 87.94 188 LYS A CA 1
ATOM 1496 C C . LYS A 1 188 ? 0.306 -10.140 -3.063 1.00 87.94 188 LYS A C 1
ATOM 1498 O O . LYS A 1 188 ? -0.032 -11.308 -2.901 1.00 87.94 188 LYS A O 1
ATOM 1503 N N . LYS A 1 189 ? 0.936 -9.723 -4.167 1.00 93.88 189 LYS A N 1
ATOM 1504 C CA . LYS A 1 189 ? 1.292 -10.615 -5.286 1.00 93.88 189 LYS A CA 1
ATOM 1505 C C . LYS A 1 189 ? 2.404 -11.600 -4.937 1.00 93.88 189 LYS A C 1
ATOM 1507 O O . LYS A 1 189 ? 2.309 -12.757 -5.329 1.00 93.88 189 LYS A O 1
ATOM 1512 N N . VAL A 1 190 ? 3.390 -11.191 -4.141 1.00 94.75 190 VAL A N 1
ATOM 1513 C CA . VAL A 1 190 ? 4.398 -12.105 -3.571 1.00 94.75 190 VAL A CA 1
ATOM 1514 C C . VAL A 1 190 ? 3.718 -13.202 -2.745 1.00 94.75 190 VAL A C 1
ATOM 1516 O O . VAL A 1 190 ? 3.967 -14.386 -2.959 1.00 94.75 190 VAL A O 1
ATOM 1519 N N . ILE A 1 191 ? 2.810 -12.817 -1.842 1.00 90.56 191 ILE A N 1
ATOM 1520 C CA . ILE A 1 191 ? 2.063 -13.763 -1.001 1.00 90.56 191 ILE A CA 1
ATOM 1521 C C . ILE A 1 191 ? 1.198 -14.691 -1.854 1.00 90.56 191 ILE A C 1
ATOM 1523 O O . ILE A 1 191 ? 1.239 -15.897 -1.650 1.00 90.56 191 ILE A O 1
ATOM 1527 N N . GLN A 1 192 ? 0.446 -14.142 -2.815 1.00 89.56 192 GLN A N 1
ATOM 1528 C CA . GLN A 1 192 ? -0.389 -14.915 -3.740 1.00 89.56 192 GLN A CA 1
ATOM 1529 C C . GLN A 1 192 ? 0.432 -16.003 -4.444 1.00 89.56 192 GLN A C 1
ATOM 1531 O O . GLN A 1 192 ? 0.006 -17.151 -4.514 1.00 89.56 192 GLN A O 1
ATOM 1536 N N . TYR A 1 193 ? 1.617 -15.647 -4.943 1.00 94.31 193 TYR A N 1
ATOM 1537 C CA . TYR A 1 193 ? 2.489 -16.587 -5.634 1.00 94.31 193 TYR A CA 1
ATOM 1538 C C . TYR A 1 193 ? 2.978 -17.708 -4.710 1.00 94.31 193 TYR A C 1
ATOM 1540 O O . TYR A 1 193 ? 2.868 -18.881 -5.056 1.00 94.31 193 TYR A O 1
ATOM 1548 N N . LEU A 1 194 ? 3.477 -17.367 -3.516 1.00 93.38 194 LEU A N 1
ATOM 1549 C CA . LEU A 1 194 ? 3.963 -18.357 -2.547 1.00 93.38 194 LEU A CA 1
ATOM 1550 C C . LEU A 1 194 ? 2.838 -19.265 -2.043 1.00 93.38 194 LEU A C 1
ATOM 1552 O O . LEU A 1 194 ? 3.030 -20.474 -1.970 1.00 93.38 194 LEU A O 1
ATOM 1556 N N . ALA A 1 195 ? 1.659 -18.701 -1.771 1.00 88.56 195 ALA A N 1
ATOM 1557 C CA . ALA A 1 195 ? 0.457 -19.444 -1.402 1.00 88.56 195 ALA A CA 1
ATOM 1558 C C . ALA A 1 195 ? 0.040 -20.461 -2.472 1.00 88.56 195 ALA A C 1
ATOM 1560 O O . ALA A 1 195 ? -0.555 -21.474 -2.145 1.00 88.56 195 ALA A O 1
ATOM 1561 N N . TYR A 1 196 ? 0.363 -20.219 -3.742 1.00 89.38 196 TYR A N 1
ATOM 1562 C CA . TYR A 1 196 ? 0.047 -21.139 -4.830 1.00 89.38 196 TYR A CA 1
ATOM 1563 C C . TYR A 1 196 ? 1.162 -22.163 -5.098 1.00 89.38 196 TYR A C 1
ATOM 1565 O O . TYR A 1 196 ? 0.901 -23.327 -5.397 1.00 89.38 196 TYR A O 1
ATOM 1573 N N . VAL A 1 197 ? 2.427 -21.741 -5.043 1.00 91.69 197 VAL A N 1
ATOM 1574 C CA . VAL A 1 197 ? 3.575 -22.584 -5.425 1.00 91.69 197 VAL A CA 1
ATOM 1575 C C . VAL A 1 197 ? 4.078 -23.454 -4.275 1.00 91.69 197 VAL A C 1
ATOM 1577 O O . VAL A 1 197 ? 4.557 -24.556 -4.528 1.00 91.69 197 VAL A O 1
ATOM 1580 N N . ALA A 1 198 ? 3.949 -22.988 -3.034 1.00 90.44 198 ALA A N 1
ATOM 1581 C CA . ALA A 1 198 ? 4.427 -23.682 -1.841 1.00 90.44 198 ALA A CA 1
ATOM 1582 C C . ALA A 1 198 ? 3.292 -24.285 -0.989 1.00 90.44 198 ALA A C 1
ATOM 1584 O O . ALA A 1 198 ? 3.541 -24.705 0.143 1.00 90.44 198 ALA A O 1
ATOM 1585 N N . ALA A 1 199 ? 2.062 -24.344 -1.510 1.00 85.19 199 ALA A N 1
ATOM 1586 C CA . ALA A 1 199 ? 0.957 -25.033 -0.846 1.00 85.19 199 ALA A CA 1
ATOM 1587 C C . ALA A 1 199 ? 1.244 -26.534 -0.706 1.00 85.19 199 ALA A C 1
ATOM 1589 O O . ALA A 1 199 ? 1.751 -27.182 -1.628 1.00 85.19 199 ALA A O 1
ATOM 1590 N N . ALA A 1 200 ? 0.898 -27.095 0.451 1.00 73.06 200 ALA A N 1
ATOM 1591 C CA . ALA A 1 200 ? 1.007 -28.530 0.678 1.00 73.06 200 ALA A CA 1
ATOM 1592 C C . ALA A 1 200 ? -0.082 -29.293 -0.111 1.00 73.06 200 ALA A C 1
ATOM 1594 O O . ALA A 1 200 ? -1.218 -28.820 -0.202 1.00 73.06 200 ALA A O 1
ATOM 1595 N N . PRO A 1 201 ? 0.198 -30.498 -0.645 1.00 69.88 201 PRO A N 1
ATOM 1596 C CA . PRO A 1 201 ? -0.825 -31.322 -1.279 1.00 69.88 201 PRO A CA 1
ATOM 1597 C C . PRO A 1 201 ? -1.952 -31.647 -0.291 1.00 69.88 201 PRO A C 1
ATOM 1599 O O . PRO A 1 201 ? -1.696 -32.038 0.852 1.00 69.88 201 PRO A O 1
ATOM 1602 N N . ALA A 1 202 ? -3.206 -31.539 -0.733 1.00 54.78 202 ALA A N 1
ATOM 1603 C CA . ALA A 1 202 ? -4.369 -31.876 0.083 1.00 54.78 202 ALA A CA 1
ATOM 1604 C C . ALA A 1 202 ? -4.300 -33.348 0.549 1.00 54.78 202 ALA A C 1
ATOM 1606 O O . ALA A 1 202 ? -4.594 -34.269 -0.209 1.00 54.78 202 ALA A O 1
ATOM 1607 N N . GLY A 1 203 ? -3.871 -33.576 1.796 1.00 49.00 203 GLY A N 1
ATOM 1608 C CA . GLY A 1 203 ? -3.724 -34.916 2.381 1.00 49.00 203 GLY A CA 1
ATOM 1609 C C . GLY A 1 203 ? -2.599 -35.064 3.409 1.00 49.00 203 GLY A C 1
ATOM 1610 O O . GLY A 1 203 ? -2.640 -35.986 4.222 1.00 49.00 203 GLY A O 1
ATOM 1611 N N . SER A 1 204 ? -1.626 -34.151 3.453 1.00 43.91 204 SER A N 1
ATOM 1612 C CA . SER A 1 204 ? -0.523 -34.195 4.422 1.00 43.91 204 SER A CA 1
ATOM 1613 C C . SER A 1 204 ? -0.881 -33.516 5.752 1.00 43.91 204 SER A C 1
ATOM 1615 O O . SER A 1 204 ? -0.279 -32.517 6.134 1.00 43.91 204 SER A O 1
ATOM 1617 N N . LYS A 1 205 ? -1.868 -34.039 6.494 1.00 40.88 205 LYS A N 1
ATOM 1618 C CA . LYS A 1 205 ? -1.998 -33.694 7.923 1.00 40.88 205 LYS A CA 1
ATOM 1619 C C . LYS A 1 205 ? -0.994 -34.529 8.720 1.00 40.88 205 LYS A C 1
ATOM 1621 O O . LYS A 1 205 ? -1.067 -35.755 8.729 1.00 40.88 205 LYS A O 1
ATOM 1626 N N . GLY A 1 206 ? -0.042 -33.839 9.350 1.00 37.69 206 GLY A N 1
ATOM 1627 C CA . GLY A 1 206 ? 1.078 -34.411 10.094 1.00 37.69 206 GLY A CA 1
ATOM 1628 C C . GLY A 1 206 ? 0.653 -35.418 11.164 1.00 37.69 206 GLY A C 1
ATOM 1629 O O . GLY A 1 206 ? -0.119 -35.109 12.072 1.00 37.69 206 GLY A O 1
ATOM 1630 N N . GLY A 1 207 ? 1.193 -36.632 11.048 1.00 30.36 207 GLY A N 1
ATOM 1631 C CA . GLY A 1 207 ? 1.150 -37.646 12.091 1.00 30.36 207 GLY A CA 1
ATOM 1632 C C . GLY A 1 207 ? 2.007 -37.235 13.288 1.00 30.36 207 GLY A C 1
ATOM 1633 O O . GLY A 1 207 ? 3.081 -36.654 13.139 1.00 30.36 207 GLY A O 1
ATOM 1634 N N . LYS A 1 208 ? 1.504 -37.543 14.485 1.00 28.98 208 LYS A N 1
ATOM 1635 C CA . LYS A 1 208 ? 2.183 -37.346 15.768 1.00 28.98 208 LYS A CA 1
ATOM 1636 C C . LYS A 1 208 ? 3.582 -37.966 15.745 1.00 28.98 208 LYS A C 1
ATOM 1638 O O . LYS A 1 208 ? 3.739 -39.127 15.377 1.00 28.98 208 LYS A O 1
ATOM 1643 N N . SER A 1 209 ? 4.563 -37.201 16.209 1.00 28.81 209 SER A N 1
ATOM 1644 C CA . SER A 1 209 ? 5.945 -37.623 16.406 1.00 28.81 209 SER A CA 1
ATOM 1645 C C . SER A 1 209 ? 6.023 -38.886 17.271 1.00 28.81 209 SER A C 1
ATOM 1647 O O . SER A 1 209 ? 5.683 -38.853 18.454 1.00 28.81 209 SER A O 1
ATOM 1649 N N . GLN A 1 210 ? 6.511 -39.986 16.697 1.00 26.91 210 GLN A N 1
ATOM 1650 C CA . GLN A 1 210 ? 7.152 -41.063 17.446 1.00 26.91 210 GLN A CA 1
ATOM 1651 C C . GLN A 1 210 ? 8.606 -41.195 17.002 1.00 26.91 210 GLN A C 1
ATOM 1653 O O . GLN A 1 210 ? 8.955 -41.041 15.834 1.00 26.91 210 GLN A O 1
ATOM 1658 N N . SER A 1 211 ? 9.444 -41.408 18.004 1.00 25.89 211 SER A N 1
ATOM 1659 C CA . SER A 1 211 ? 10.894 -41.475 17.979 1.00 25.89 211 SER A CA 1
ATOM 1660 C C . SER A 1 211 ? 11.465 -42.726 17.294 1.00 25.89 211 SER A C 1
ATOM 1662 O O . SER A 1 211 ? 10.785 -43.736 17.127 1.00 25.89 211 SER A O 1
ATOM 1664 N N . SER A 1 212 ? 12.788 -42.652 17.092 1.00 26.11 212 SER A N 1
ATOM 1665 C CA . SER A 1 212 ? 13.813 -43.709 16.940 1.00 26.11 212 SER A CA 1
ATOM 1666 C C . SER A 1 212 ? 14.203 -44.247 15.544 1.00 26.11 212 SER A C 1
ATOM 1668 O O . SER A 1 212 ? 13.547 -45.101 14.967 1.00 26.11 212 SER A O 1
ATOM 1670 N N . SER A 1 213 ? 15.395 -43.785 15.118 1.00 26.36 213 SER A N 1
ATOM 1671 C CA . SER A 1 213 ? 16.580 -44.525 14.617 1.00 26.36 213 SER A CA 1
ATOM 1672 C C . SER A 1 213 ? 16.481 -45.498 13.426 1.00 26.36 213 SER A C 1
ATOM 1674 O O . SER A 1 213 ? 16.007 -46.617 13.590 1.00 26.36 213 SER A O 1
ATOM 1676 N N . ASN A 1 214 ? 17.132 -45.170 12.296 1.00 26.25 214 ASN A N 1
ATOM 1677 C CA . ASN A 1 214 ? 18.426 -45.750 11.864 1.00 26.25 214 ASN A CA 1
ATOM 1678 C C . ASN A 1 214 ? 18.861 -45.297 10.450 1.00 26.25 214 ASN A C 1
ATOM 1680 O O . ASN A 1 214 ? 18.049 -44.914 9.616 1.00 26.25 214 ASN A O 1
ATOM 1684 N N . LEU A 1 215 ? 20.182 -45.332 10.231 1.00 28.81 215 LEU A N 1
ATOM 1685 C CA . LEU A 1 215 ? 20.955 -44.872 9.067 1.00 28.81 215 LEU A CA 1
ATOM 1686 C C . LEU A 1 215 ? 20.750 -45.682 7.770 1.00 28.81 215 LEU A C 1
ATOM 1688 O O . LEU A 1 215 ? 20.804 -46.908 7.826 1.00 28.81 215 LEU A O 1
ATOM 1692 N N . HIS A 1 216 ? 20.769 -45.010 6.607 1.00 26.08 216 HIS A N 1
ATOM 1693 C CA . HIS A 1 216 ? 21.754 -45.254 5.528 1.00 26.08 216 HIS A CA 1
ATOM 1694 C C . HIS A 1 216 ? 21.676 -44.193 4.416 1.00 26.08 216 HIS A C 1
ATOM 1696 O O . HIS A 1 216 ? 20.596 -43.768 4.017 1.00 26.08 216 HIS A O 1
ATOM 1702 N N . GLY A 1 217 ? 22.843 -43.768 3.920 1.00 30.98 217 GLY A N 1
ATOM 1703 C CA . GLY A 1 217 ? 22.974 -42.788 2.846 1.00 30.98 217 GLY A CA 1
ATOM 1704 C C . GLY A 1 217 ? 22.665 -43.371 1.469 1.00 30.98 217 GLY A C 1
ATOM 1705 O O . GLY A 1 217 ? 23.206 -44.409 1.097 1.00 30.98 217 GLY A O 1
ATOM 1706 N N . GLN A 1 218 ? 21.849 -42.654 0.698 1.00 25.20 218 GLN A N 1
ATOM 1707 C CA . GLN A 1 218 ? 21.752 -42.776 -0.753 1.00 25.20 218 GLN A CA 1
ATOM 1708 C C . GLN A 1 218 ? 21.525 -41.390 -1.369 1.00 25.20 218 GLN A C 1
ATOM 1710 O O . GLN A 1 218 ? 20.786 -40.564 -0.837 1.00 25.20 218 GLN A O 1
ATOM 1715 N N . HIS A 1 219 ? 22.212 -41.153 -2.486 1.00 25.34 219 HIS A N 1
ATOM 1716 C CA . HIS A 1 219 ? 22.096 -39.991 -3.364 1.00 25.34 219 HIS A CA 1
ATOM 1717 C C . HIS A 1 219 ? 20.630 -39.599 -3.614 1.00 25.34 219 HIS A C 1
ATOM 1719 O O . HIS A 1 219 ? 19.893 -40.343 -4.259 1.00 25.34 219 HIS A O 1
ATOM 1725 N N . VAL A 1 220 ? 20.227 -38.401 -3.181 1.00 25.27 220 VAL A N 1
ATOM 1726 C CA . VAL A 1 220 ? 18.925 -37.828 -3.543 1.00 25.27 220 VAL A CA 1
ATOM 1727 C C . VAL A 1 220 ? 19.087 -37.093 -4.868 1.00 25.27 220 VAL A C 1
ATOM 1729 O O . VAL A 1 220 ? 19.584 -35.971 -4.940 1.00 25.27 220 VAL A O 1
ATOM 1732 N N . SER A 1 221 ? 18.695 -37.770 -5.942 1.00 25.14 221 SER A N 1
ATOM 1733 C CA . SER A 1 221 ? 18.318 -37.107 -7.184 1.00 25.14 221 SER A CA 1
ATOM 1734 C C . SER A 1 221 ? 17.055 -36.280 -6.920 1.00 25.14 221 SER A C 1
ATOM 1736 O O . SER A 1 221 ? 16.164 -36.708 -6.190 1.00 25.14 221 SER A O 1
ATOM 1738 N N . SER A 1 222 ? 17.024 -35.070 -7.482 1.00 25.66 222 SER A N 1
ATOM 1739 C CA . SER A 1 222 ? 15.918 -34.111 -7.390 1.00 25.66 222 SER A CA 1
ATOM 1740 C C . SER A 1 222 ? 14.561 -34.814 -7.563 1.00 25.66 222 SER A C 1
ATOM 1742 O O . SER A 1 222 ? 14.408 -35.545 -8.549 1.00 25.66 222 SER A O 1
ATOM 1744 N N . PRO A 1 223 ? 13.575 -34.644 -6.659 1.00 26.30 223 PRO A N 1
ATOM 1745 C CA . PRO A 1 223 ? 12.271 -35.240 -6.871 1.00 26.30 223 PRO A CA 1
ATOM 1746 C C . PRO A 1 223 ? 11.614 -34.508 -8.039 1.00 26.30 223 PRO A C 1
ATOM 1748 O O . PRO A 1 223 ? 11.148 -33.377 -7.921 1.00 26.30 223 PRO A O 1
ATOM 1751 N N . ALA A 1 224 ? 11.597 -35.167 -9.196 1.00 25.78 224 ALA A N 1
ATOM 1752 C CA . ALA A 1 224 ? 10.720 -34.803 -10.289 1.00 25.78 224 ALA A CA 1
ATOM 1753 C C . ALA A 1 224 ? 9.282 -34.886 -9.763 1.00 25.78 224 ALA A C 1
ATOM 1755 O O . ALA A 1 224 ? 8.747 -35.977 -9.559 1.00 25.78 224 ALA A O 1
ATOM 1756 N N . VAL A 1 225 ? 8.674 -33.728 -9.508 1.00 32.25 225 VAL A N 1
ATOM 1757 C CA . VAL A 1 225 ? 7.269 -33.608 -9.120 1.00 32.25 225 VAL A CA 1
ATOM 1758 C C . VAL A 1 225 ? 6.422 -34.077 -10.304 1.00 32.25 225 VAL A C 1
ATOM 1760 O O . VAL A 1 225 ? 6.114 -33.321 -11.223 1.00 32.25 225 VAL A O 1
ATOM 1763 N N . ARG A 1 226 ? 6.084 -35.369 -10.325 1.00 21.91 226 ARG A N 1
ATOM 1764 C CA . ARG A 1 226 ? 5.037 -35.911 -11.193 1.00 21.91 226 ARG A CA 1
ATOM 1765 C C . ARG A 1 226 ? 3.694 -35.552 -10.572 1.00 21.91 226 ARG A C 1
ATOM 1767 O O . ARG A 1 226 ? 3.299 -36.144 -9.572 1.00 21.91 226 ARG A O 1
ATOM 1774 N N . CYS A 1 227 ? 2.998 -34.598 -11.177 1.00 28.70 227 CYS A N 1
ATOM 1775 C CA . CYS A 1 227 ? 1.601 -34.332 -10.864 1.00 28.70 227 CYS A CA 1
ATOM 1776 C C . CYS A 1 227 ? 0.717 -35.428 -11.485 1.00 28.70 227 CYS A C 1
ATOM 1778 O O . CYS A 1 227 ? 0.840 -35.743 -12.673 1.00 28.70 227 CYS A O 1
ATOM 1780 N N . VAL A 1 228 ? -0.156 -36.023 -10.671 1.00 25.78 228 VAL A N 1
ATOM 1781 C CA . VAL A 1 228 ? -1.222 -36.930 -11.114 1.00 25.78 228 VAL A CA 1
ATOM 1782 C C . VAL A 1 228 ? -2.414 -36.072 -11.560 1.00 25.78 228 VAL A C 1
ATOM 1784 O O . VAL A 1 228 ? -2.800 -35.137 -10.871 1.00 25.78 228 VAL A O 1
ATOM 1787 N N . HIS A 1 229 ? -2.957 -36.373 -12.741 1.00 27.36 229 HIS A N 1
ATOM 1788 C CA . HIS A 1 229 ? -4.089 -35.692 -13.386 1.00 27.36 229 HIS A CA 1
ATOM 1789 C C . HIS A 1 229 ? -5.404 -35.698 -12.567 1.00 27.36 229 HIS A C 1
ATOM 1791 O O . HIS A 1 229 ? -5.761 -36.727 -11.998 1.00 27.36 229 HIS A O 1
ATOM 1797 N N . GLY A 1 230 ? -6.189 -34.612 -12.696 1.00 24.84 230 GLY A N 1
ATOM 1798 C CA . GLY A 1 230 ? -7.648 -34.520 -12.444 1.00 24.84 230 GLY A CA 1
ATOM 1799 C C . GLY A 1 230 ? -8.014 -33.499 -11.349 1.00 24.84 230 GLY A C 1
ATOM 1800 O O . GLY A 1 230 ? -7.444 -33.567 -10.273 1.00 24.84 230 GLY A O 1
ATOM 1801 N N . VAL A 1 231 ? -8.943 -32.539 -11.500 1.00 22.98 231 VAL A N 1
ATOM 1802 C CA . VAL A 1 231 ? -10.183 -32.459 -12.308 1.00 22.98 231 VAL A CA 1
ATOM 1803 C C . VAL A 1 231 ? -10.564 -30.976 -12.573 1.00 22.98 231 VAL A C 1
ATOM 1805 O O . VAL A 1 231 ? -10.235 -30.098 -11.783 1.00 22.98 231 VAL A O 1
ATOM 1808 N N . TYR A 1 232 ? -11.265 -30.712 -13.686 1.00 23.78 232 TYR A N 1
ATOM 1809 C CA . TYR A 1 232 ? -11.718 -29.408 -14.213 1.00 23.78 232 TYR A CA 1
ATOM 1810 C C . TYR A 1 232 ? -13.172 -29.011 -13.812 1.00 23.78 232 TYR A C 1
ATOM 1812 O O . TYR A 1 232 ? -14.037 -29.879 -13.765 1.00 23.78 232 TYR A O 1
ATOM 1820 N N . LEU A 1 233 ? -13.415 -27.683 -13.735 1.00 25.11 233 LEU A N 1
ATOM 1821 C CA . LEU A 1 233 ? -14.628 -26.867 -14.044 1.00 25.11 233 LEU A CA 1
ATOM 1822 C C . LEU A 1 233 ? -15.866 -26.802 -13.111 1.00 25.11 233 LEU A C 1
ATOM 1824 O O . LEU A 1 233 ? -16.607 -27.769 -12.999 1.00 25.11 233 LEU A O 1
ATOM 1828 N N . THR A 1 234 ? -16.247 -25.560 -12.746 1.00 22.47 234 THR A N 1
ATOM 1829 C CA . THR A 1 234 ? -17.526 -24.924 -13.162 1.00 22.47 234 THR A CA 1
ATOM 1830 C C . THR A 1 234 ? -17.337 -23.427 -13.474 1.00 22.47 234 THR A C 1
ATOM 1832 O O . THR A 1 234 ? -16.572 -22.730 -12.812 1.00 22.47 234 THR A O 1
ATOM 1835 N N . LYS A 1 235 ? -18.028 -22.947 -14.521 1.00 26.59 235 LYS A N 1
ATOM 1836 C CA . LYS A 1 235 ? -18.237 -21.526 -14.854 1.00 26.59 235 LYS A CA 1
ATOM 1837 C C . LYS A 1 235 ? -19.262 -20.942 -13.886 1.00 26.59 235 LYS A C 1
ATOM 1839 O O . LYS A 1 235 ? -20.333 -21.527 -13.791 1.00 26.59 235 LYS A O 1
ATOM 1844 N N . ASP A 1 236 ? -19.002 -19.755 -13.349 1.00 25.80 236 ASP A N 1
ATOM 1845 C CA . ASP A 1 236 ? -20.067 -18.832 -12.961 1.00 25.80 236 ASP A CA 1
ATOM 1846 C C . ASP A 1 236 ? -19.765 -17.423 -13.466 1.00 25.80 236 ASP A C 1
ATOM 1848 O O . ASP A 1 236 ? -18.628 -16.950 -13.474 1.00 25.80 236 ASP A O 1
ATOM 1852 N N . ALA A 1 237 ? -20.816 -16.805 -13.992 1.00 27.19 237 ALA A N 1
ATOM 1853 C CA . ALA A 1 237 ? -20.805 -15.524 -14.661 1.00 27.19 237 ALA A CA 1
ATOM 1854 C C . ALA A 1 237 ? -20.965 -14.378 -13.656 1.00 27.19 237 ALA A C 1
ATOM 1856 O O . ALA A 1 237 ? -21.849 -14.408 -12.807 1.00 27.19 237 ALA A O 1
ATOM 1857 N N . GLY A 1 238 ? -20.181 -13.317 -13.851 1.00 28.34 238 GLY A N 1
ATOM 1858 C CA . GLY A 1 238 ? -20.562 -11.963 -13.456 1.00 28.34 238 GLY A CA 1
ATOM 1859 C C . GLY A 1 238 ? -20.415 -11.638 -11.973 1.00 28.34 238 GLY A C 1
ATOM 1860 O O . GLY A 1 238 ? -21.405 -11.493 -11.271 1.00 28.34 238 GLY A O 1
ATOM 1861 N N . THR A 1 239 ? -19.176 -11.449 -11.519 1.00 28.61 239 THR A N 1
ATOM 1862 C CA . THR A 1 239 ? -18.696 -10.303 -10.713 1.00 28.61 239 THR A CA 1
ATOM 1863 C C . THR A 1 239 ? -17.274 -10.639 -10.262 1.00 28.61 239 THR A C 1
ATOM 1865 O O . THR A 1 239 ? -17.078 -11.295 -9.245 1.00 28.61 239 THR A O 1
ATOM 1868 N N . ASP A 1 240 ? -16.264 -10.221 -11.032 1.00 32.75 240 ASP A N 1
ATOM 1869 C CA . ASP A 1 240 ? -14.857 -10.556 -10.759 1.00 32.75 240 ASP A CA 1
ATOM 1870 C C . ASP A 1 240 ? -14.306 -9.765 -9.559 1.00 32.75 240 ASP A C 1
ATOM 1872 O O . ASP A 1 240 ? -13.597 -8.759 -9.681 1.00 32.75 240 ASP A O 1
ATOM 1876 N N . ARG A 1 241 ? -14.671 -10.246 -8.369 1.00 42.66 241 ARG A N 1
ATOM 1877 C CA . ARG A 1 241 ? -13.910 -10.108 -7.126 1.00 42.66 241 ARG A CA 1
ATOM 1878 C C . ARG A 1 241 ? -12.790 -11.156 -7.148 1.00 42.66 241 ARG A C 1
ATOM 1880 O O . ARG A 1 241 ? -12.883 -12.143 -7.868 1.00 42.66 241 ARG A O 1
ATOM 1887 N N . HIS A 1 242 ? -11.707 -10.923 -6.411 1.00 43.53 242 HIS A N 1
ATOM 1888 C CA . HIS A 1 242 ? -10.514 -11.777 -6.389 1.00 43.53 242 HIS A CA 1
ATOM 1889 C C . HIS A 1 242 ? -10.814 -13.234 -5.961 1.00 43.53 242 HIS A C 1
ATOM 1891 O O . HIS A 1 242 ? -10.621 -13.590 -4.804 1.00 43.53 242 HIS A O 1
ATOM 1897 N N . ASN A 1 243 ? -11.263 -14.080 -6.891 1.00 40.16 243 ASN A N 1
ATOM 1898 C CA . ASN A 1 243 ? -11.422 -15.518 -6.691 1.00 40.16 243 ASN A CA 1
ATOM 1899 C C . ASN A 1 243 ? -10.073 -16.197 -6.930 1.00 40.16 243 ASN A C 1
ATOM 1901 O O . ASN A 1 243 ? -9.747 -16.594 -8.045 1.00 40.16 243 ASN A O 1
ATOM 1905 N N . TYR A 1 244 ? -9.267 -16.289 -5.876 1.00 46.84 244 TYR A N 1
ATOM 1906 C CA . TYR A 1 244 ? -8.098 -17.161 -5.868 1.00 46.84 244 TYR A CA 1
ATOM 1907 C C . TYR A 1 244 ? -8.575 -18.600 -5.633 1.00 46.84 244 TYR A C 1
ATOM 1909 O O . TYR A 1 244 ? -9.257 -18.864 -4.642 1.00 46.84 244 TYR A O 1
ATOM 1917 N N . HIS A 1 245 ? -8.236 -19.536 -6.521 1.00 48.44 245 HIS A N 1
ATOM 1918 C CA . HIS A 1 245 ? -8.492 -20.955 -6.276 1.00 48.44 245 HIS A CA 1
ATOM 1919 C C . HIS A 1 245 ? -7.365 -21.511 -5.398 1.00 48.44 245 HIS A C 1
ATOM 1921 O O . HIS A 1 245 ? -6.302 -21.878 -5.892 1.00 48.44 245 HIS A O 1
ATOM 1927 N N . LEU A 1 246 ? -7.561 -21.497 -4.077 1.00 53.59 246 LEU A N 1
ATOM 1928 C CA . LEU A 1 246 ? -6.530 -21.888 -3.112 1.00 53.59 246 LEU A CA 1
ATOM 1929 C C . LEU A 1 246 ? -6.827 -23.267 -2.527 1.00 53.59 246 LEU A C 1
ATOM 1931 O O . LEU A 1 246 ? -7.903 -23.510 -1.980 1.00 53.59 246 LEU A O 1
ATOM 1935 N N . GLN A 1 247 ? -5.839 -24.156 -2.601 1.00 53.84 247 GLN A N 1
ATOM 1936 C CA . GLN A 1 247 ? -5.811 -25.393 -1.829 1.00 53.84 247 GLN A CA 1
ATOM 1937 C C . GLN A 1 247 ? -5.078 -25.127 -0.509 1.00 53.84 247 GLN A C 1
ATOM 1939 O O . GLN A 1 247 ? -3.859 -25.214 -0.463 1.00 53.84 247 GLN A O 1
ATOM 1944 N N . GLY A 1 248 ? -5.819 -24.801 0.556 1.00 60.53 248 GLY A N 1
ATOM 1945 C CA . GLY A 1 248 ? -5.297 -24.820 1.928 1.00 60.53 248 GLY A CA 1
ATOM 1946 C C . GLY A 1 248 ? -5.838 -23.728 2.866 1.00 60.53 248 GLY A C 1
ATOM 1947 O O . GLY A 1 248 ? -6.169 -22.609 2.464 1.00 60.53 248 GLY A O 1
ATOM 1948 N N . GLU A 1 249 ? -6.001 -24.094 4.142 1.00 70.44 249 GLU A N 1
ATOM 1949 C CA . GLU A 1 249 ? -6.593 -23.246 5.190 1.00 70.44 249 GLU A CA 1
ATOM 1950 C C . GLU A 1 249 ? -5.660 -22.083 5.579 1.00 70.44 249 GLU A C 1
ATOM 1952 O O . GLU A 1 249 ? -6.113 -20.948 5.736 1.00 70.44 249 GLU A O 1
ATOM 1957 N N . LEU A 1 250 ? -4.348 -22.340 5.653 1.00 69.31 250 LEU A N 1
ATOM 1958 C CA . LEU A 1 250 ? -3.330 -21.356 6.036 1.00 69.31 250 LEU A CA 1
ATOM 1959 C C . LEU A 1 250 ? -3.110 -20.303 4.939 1.00 69.31 250 LEU A C 1
ATOM 1961 O O . LEU A 1 250 ? -2.958 -19.116 5.218 1.00 69.31 250 LEU A O 1
ATOM 1965 N N . GLU A 1 251 ? -3.120 -20.734 3.684 1.00 70.56 251 GLU A N 1
ATOM 1966 C CA . GLU A 1 251 ? -2.982 -19.921 2.479 1.00 70.56 251 GLU A CA 1
ATOM 1967 C C . GLU A 1 251 ? -4.138 -18.925 2.373 1.00 70.56 251 GLU A C 1
ATOM 1969 O O . GLU A 1 251 ? -3.940 -17.734 2.107 1.00 70.56 251 GLU A O 1
ATOM 1974 N N . THR A 1 252 ? -5.348 -19.413 2.655 1.00 72.31 252 THR A N 1
ATOM 1975 C CA . THR A 1 252 ? -6.555 -18.590 2.708 1.00 72.31 252 THR A CA 1
ATOM 1976 C C . THR A 1 252 ? -6.446 -17.560 3.835 1.00 72.31 252 THR A C 1
ATOM 1978 O O . THR A 1 252 ? -6.630 -16.368 3.590 1.00 72.31 252 THR A O 1
ATOM 1981 N N . GLN A 1 253 ? -6.064 -17.976 5.047 1.00 73.38 253 GLN A N 1
ATOM 1982 C CA . GLN A 1 253 ? -5.857 -17.068 6.184 1.00 73.38 253 GLN A CA 1
ATOM 1983 C C . GLN A 1 253 ? -4.807 -15.985 5.889 1.00 73.38 253 GLN A C 1
ATOM 1985 O O . GLN A 1 253 ? -5.038 -14.799 6.127 1.00 73.38 253 GLN A O 1
ATOM 1990 N N . LEU A 1 254 ? -3.671 -16.354 5.294 1.00 73.88 254 LEU A N 1
ATOM 1991 C CA . LEU A 1 254 ? -2.591 -15.416 4.991 1.00 73.88 254 LEU A CA 1
ATOM 1992 C C . LEU A 1 254 ? -3.042 -14.282 4.055 1.00 73.88 254 LEU A C 1
ATOM 1994 O O . LEU A 1 254 ? -2.654 -13.124 4.244 1.00 73.88 254 LEU A O 1
ATOM 1998 N N . LEU A 1 255 ? -3.890 -14.590 3.072 1.00 74.19 255 LEU A N 1
ATOM 1999 C CA . LEU A 1 255 ? -4.453 -13.584 2.172 1.00 74.19 255 LEU A CA 1
ATOM 2000 C C . LEU A 1 255 ? -5.539 -12.731 2.848 1.00 74.19 255 LEU A C 1
ATOM 2002 O O . LEU A 1 255 ? -5.590 -11.522 2.597 1.00 74.19 255 LEU A O 1
ATOM 2006 N N . GLN A 1 256 ? -6.337 -13.315 3.748 1.00 78.06 256 GLN A N 1
ATOM 2007 C CA . GLN A 1 256 ? -7.393 -12.613 4.495 1.00 78.06 256 GLN A CA 1
ATOM 2008 C C . GLN A 1 256 ? -6.875 -11.701 5.617 1.00 78.06 256 GLN A C 1
ATOM 2010 O O . GLN A 1 256 ? -7.584 -10.802 6.066 1.00 78.06 256 GLN A O 1
ATOM 2015 N N . ALA A 1 257 ? -5.613 -11.831 6.027 1.00 76.94 257 ALA A N 1
ATOM 2016 C CA . ALA A 1 257 ? -5.017 -10.900 6.984 1.00 76.94 257 ALA A CA 1
ATOM 2017 C C . ALA A 1 257 ? -4.901 -9.457 6.440 1.00 76.94 257 ALA A C 1
ATOM 2019 O O . ALA A 1 257 ? -4.865 -8.501 7.217 1.00 76.94 257 ALA A O 1
ATOM 2020 N N . ASN A 1 258 ? -4.819 -9.270 5.115 1.00 78.31 258 ASN A N 1
ATOM 2021 C CA . ASN A 1 258 ? -4.647 -7.941 4.515 1.00 78.31 258 ASN A CA 1
ATOM 2022 C C . ASN A 1 258 ? -5.887 -7.043 4.665 1.00 78.31 258 ASN A C 1
ATOM 2024 O O . ASN A 1 258 ? -5.710 -5.958 5.217 1.00 78.31 258 ASN A O 1
ATOM 2028 N N . PRO A 1 259 ? -7.111 -7.458 4.270 1.00 84.50 259 PRO A N 1
ATOM 2029 C CA . PRO A 1 259 ? -8.321 -6.655 4.475 1.00 84.50 259 PRO A CA 1
ATOM 2030 C C . PRO A 1 259 ? -8.476 -6.123 5.903 1.00 84.50 259 PRO A C 1
ATOM 2032 O O . PRO A 1 259 ? -8.758 -4.943 6.100 1.00 84.50 259 PRO A O 1
ATOM 2035 N N . ILE A 1 260 ? -8.197 -6.965 6.905 1.00 84.19 260 ILE A N 1
ATOM 2036 C CA . ILE A 1 260 ? -8.265 -6.576 8.319 1.00 84.19 260 ILE A CA 1
ATOM 2037 C C . ILE A 1 260 ? -7.257 -5.460 8.612 1.00 84.19 260 ILE A C 1
ATOM 2039 O O . ILE A 1 260 ? -7.610 -4.415 9.151 1.00 84.19 260 ILE A O 1
ATOM 2043 N N . LEU A 1 261 ? -5.993 -5.645 8.237 1.00 84.19 261 LEU A N 1
ATOM 2044 C CA . LEU A 1 261 ? -4.955 -4.651 8.510 1.00 84.19 261 LEU A CA 1
ATOM 2045 C C . LEU A 1 261 ? -5.162 -3.345 7.729 1.00 84.19 261 LEU A C 1
ATOM 2047 O O . LEU A 1 261 ? -4.844 -2.274 8.239 1.00 84.19 261 LEU A O 1
ATOM 2051 N N . GLU A 1 262 ? -5.714 -3.411 6.519 1.00 87.31 262 GLU A N 1
ATOM 2052 C CA . GLU A 1 262 ? -6.052 -2.224 5.732 1.00 87.31 262 GLU A CA 1
ATOM 2053 C C . GLU A 1 262 ? -7.219 -1.456 6.347 1.00 87.31 262 GLU A C 1
ATOM 2055 O O . GLU A 1 262 ? -7.140 -0.237 6.482 1.00 87.31 262 GLU A O 1
ATOM 2060 N N . SER A 1 263 ? -8.253 -2.158 6.812 1.00 89.81 263 SER A N 1
ATOM 2061 C CA . SER A 1 263 ? -9.382 -1.546 7.512 1.00 89.81 263 SER A CA 1
ATOM 2062 C C . SER A 1 263 ? -8.918 -0.722 8.725 1.00 89.81 263 SER A C 1
ATOM 2064 O O . SER A 1 263 ? -9.287 0.447 8.871 1.00 89.81 263 SER A O 1
ATOM 2066 N N . PHE A 1 264 ? -8.038 -1.282 9.561 1.00 89.00 264 PHE A N 1
ATOM 2067 C CA . PHE A 1 264 ? -7.595 -0.640 10.805 1.00 89.00 264 PHE A CA 1
ATOM 2068 C C . PHE A 1 264 ? -6.372 0.274 10.662 1.00 89.00 264 PHE A C 1
ATOM 2070 O O . PHE A 1 264 ? -6.126 1.091 11.546 1.00 89.00 264 PHE A O 1
ATOM 2077 N N . GLY A 1 265 ? -5.590 0.141 9.589 1.00 85.56 265 GLY A N 1
ATOM 2078 C CA . GLY A 1 265 ? -4.289 0.801 9.462 1.00 85.56 265 GLY A CA 1
ATOM 2079 C C . GLY A 1 265 ? -4.088 1.624 8.189 1.00 85.56 265 GLY A C 1
ATOM 2080 O O . GLY A 1 265 ? -3.081 2.334 8.084 1.00 85.56 265 GLY A O 1
ATOM 2081 N N . ASN A 1 266 ? -5.024 1.587 7.238 1.00 90.00 266 ASN A N 1
ATOM 2082 C CA . ASN A 1 266 ? -4.997 2.462 6.070 1.00 90.00 266 ASN A CA 1
ATOM 2083 C C . ASN A 1 266 ? -6.019 3.599 6.192 1.00 90.00 266 ASN A C 1
ATOM 2085 O O . ASN A 1 266 ? -7.022 3.503 6.903 1.00 90.00 266 ASN A O 1
ATOM 2089 N N . ALA A 1 267 ? -5.741 4.698 5.494 1.00 93.44 267 ALA A N 1
ATOM 2090 C CA . ALA A 1 267 ? -6.628 5.850 5.414 1.00 93.44 267 ALA A CA 1
ATOM 2091 C C . ALA A 1 267 ? -6.491 6.580 4.069 1.00 93.44 267 ALA A C 1
ATOM 2093 O O . ALA A 1 267 ? -5.433 6.549 3.430 1.00 93.44 267 ALA A O 1
ATOM 2094 N N . LYS A 1 268 ? -7.538 7.324 3.690 1.00 94.75 268 LYS A N 1
ATOM 2095 C CA . LYS A 1 268 ? -7.481 8.278 2.572 1.00 94.75 268 LYS A CA 1
ATOM 2096 C C . LYS A 1 268 ? -6.627 9.484 2.939 1.00 94.75 268 LYS A C 1
ATOM 2098 O O . LYS A 1 268 ? -6.897 10.169 3.927 1.00 94.75 268 LYS A O 1
ATOM 2103 N N . THR A 1 269 ? -5.660 9.767 2.079 1.00 92.50 269 THR A N 1
ATOM 2104 C CA . THR A 1 269 ? -4.794 10.952 2.102 1.00 92.50 269 THR A CA 1
ATOM 2105 C C . THR A 1 269 ? -4.962 11.743 0.808 1.00 92.50 269 THR A C 1
ATOM 2107 O O . THR A 1 269 ? -5.611 11.275 -0.127 1.00 92.50 269 THR A O 1
ATOM 2110 N N . VAL A 1 270 ? -4.324 12.909 0.709 1.00 91.12 270 VAL A N 1
ATOM 2111 C CA . VAL A 1 270 ? -4.309 13.692 -0.543 1.00 91.12 270 VAL A CA 1
ATOM 2112 C C . VAL A 1 270 ? -3.672 12.923 -1.714 1.00 91.12 270 VAL A C 1
ATOM 2114 O O . VAL A 1 270 ? -4.089 13.088 -2.855 1.00 91.12 270 VAL A O 1
ATOM 2117 N N . LYS A 1 271 ? -2.664 12.079 -1.446 1.00 86.94 271 LYS A N 1
ATOM 2118 C CA . LYS A 1 271 ? -1.882 11.381 -2.487 1.00 86.94 271 LYS A CA 1
ATOM 2119 C C . LYS A 1 271 ? -2.400 9.983 -2.829 1.00 86.94 271 LYS A C 1
ATOM 2121 O O . LYS A 1 271 ? -2.111 9.472 -3.904 1.00 86.94 271 LYS A O 1
ATOM 2126 N N . ASN A 1 272 ? -3.080 9.330 -1.892 1.00 88.25 272 ASN A N 1
ATOM 2127 C CA . ASN A 1 272 ? -3.526 7.948 -2.027 1.00 88.25 272 ASN A CA 1
ATOM 2128 C C . ASN A 1 272 ? -4.777 7.716 -1.172 1.00 88.25 272 ASN A C 1
ATOM 2130 O O . ASN A 1 272 ? -4.763 7.971 0.037 1.00 88.25 272 ASN A O 1
ATOM 2134 N N . ASP A 1 273 ? -5.822 7.197 -1.809 1.00 92.88 273 ASP A N 1
ATOM 2135 C CA . ASP A 1 273 ? -7.129 6.911 -1.220 1.00 92.88 273 ASP A CA 1
ATOM 2136 C C . ASP A 1 273 ? -7.132 5.751 -0.215 1.00 92.88 273 ASP A C 1
ATOM 2138 O O . ASP A 1 273 ? -7.983 5.724 0.672 1.00 92.88 273 ASP A O 1
ATOM 2142 N N . ASN A 1 274 ? -6.157 4.843 -0.308 1.00 91.38 274 ASN A N 1
ATOM 2143 C CA . ASN A 1 274 ? -5.966 3.708 0.597 1.00 91.38 274 ASN A CA 1
ATOM 2144 C C . ASN A 1 274 ? -4.492 3.653 1.046 1.00 91.38 274 ASN A C 1
ATOM 2146 O O . ASN A 1 274 ? -3.747 2.713 0.761 1.00 91.38 274 ASN A O 1
ATOM 2150 N N . SER A 1 275 ? -4.006 4.734 1.668 1.00 88.31 275 SER A N 1
ATOM 2151 C CA . SER A 1 275 ? -2.613 4.833 2.117 1.00 88.31 275 SER A CA 1
ATOM 2152 C C . SER A 1 275 ? -2.394 4.006 3.374 1.00 88.31 275 SER A C 1
ATOM 2154 O O . SER A 1 275 ? -2.935 4.344 4.423 1.00 88.31 275 SER A O 1
ATOM 2156 N N . SER A 1 276 ? -1.492 3.024 3.319 1.00 85.31 276 SER A N 1
ATOM 2157 C CA . SER A 1 276 ? -0.972 2.378 4.527 1.00 85.31 276 SER A CA 1
ATOM 2158 C C . SER A 1 276 ? -0.275 3.392 5.424 1.00 85.31 276 SER A C 1
ATOM 2160 O O . SER A 1 276 ? 0.575 4.159 4.961 1.00 85.31 276 SER A O 1
ATOM 2162 N N . ARG A 1 277 ? -0.672 3.428 6.699 1.00 84.62 277 ARG A N 1
ATOM 2163 C CA . ARG A 1 277 ? -0.126 4.341 7.716 1.00 84.62 277 ARG A CA 1
ATOM 2164 C C . ARG A 1 277 ? 0.707 3.608 8.766 1.00 84.62 277 ARG A C 1
ATOM 2166 O O . ARG A 1 277 ? 0.882 4.132 9.860 1.00 84.62 277 ARG A O 1
ATOM 2173 N N . PHE A 1 278 ? 1.179 2.409 8.427 1.00 77.81 278 PHE A N 1
ATOM 2174 C CA . PHE A 1 278 ? 2.070 1.580 9.230 1.00 77.81 278 PHE A CA 1
ATOM 2175 C C . PHE A 1 278 ? 3.036 0.789 8.345 1.00 77.81 278 PHE A C 1
ATOM 2177 O O . PHE A 1 278 ? 2.731 0.478 7.191 1.00 77.81 278 PHE A O 1
ATOM 2184 N N . GLY A 1 279 ? 4.211 0.470 8.891 1.00 72.12 279 GLY A N 1
ATOM 2185 C CA . GLY A 1 279 ? 5.150 -0.469 8.282 1.00 72.12 279 GLY A CA 1
ATOM 2186 C C . GLY A 1 279 ? 4.737 -1.910 8.573 1.00 72.12 279 GLY A C 1
ATOM 2187 O O . GLY A 1 279 ? 4.382 -2.239 9.706 1.00 72.12 279 GLY A O 1
ATOM 2188 N N . LYS A 1 280 ? 4.793 -2.777 7.562 1.00 74.31 280 LYS A N 1
ATOM 2189 C CA . LYS A 1 280 ? 4.430 -4.191 7.678 1.00 74.31 280 LYS A CA 1
ATOM 2190 C C . LYS A 1 280 ? 5.608 -5.062 7.259 1.00 74.31 280 LYS A C 1
ATOM 2192 O O . LYS A 1 280 ? 6.066 -4.952 6.125 1.00 74.31 280 LYS A O 1
ATOM 2197 N N . PHE A 1 281 ? 6.042 -5.945 8.147 1.00 81.00 281 PHE A N 1
ATOM 2198 C CA . PHE A 1 281 ? 6.966 -7.029 7.852 1.00 81.00 281 PHE A CA 1
ATOM 2199 C C . PHE A 1 281 ? 6.209 -8.353 7.960 1.00 81.00 281 PHE A C 1
ATOM 2201 O O . PHE A 1 281 ? 5.530 -8.627 8.947 1.00 81.00 281 PHE A O 1
ATOM 2208 N N . ILE A 1 282 ? 6.251 -9.156 6.902 1.00 82.94 282 ILE A N 1
ATOM 2209 C CA . ILE A 1 282 ? 5.551 -10.440 6.847 1.00 82.94 282 ILE A CA 1
ATOM 2210 C C . ILE A 1 282 ? 6.614 -11.508 6.739 1.00 82.94 282 ILE A C 1
ATOM 2212 O O . ILE A 1 282 ? 7.339 -11.562 5.747 1.00 82.94 282 ILE A O 1
ATOM 2216 N N . ARG A 1 283 ? 6.684 -12.357 7.754 1.00 87.12 283 ARG A N 1
ATOM 2217 C CA . ARG A 1 283 ? 7.538 -13.530 7.760 1.00 87.12 283 ARG A CA 1
ATOM 2218 C C . ARG A 1 283 ? 6.698 -14.732 7.360 1.00 87.12 283 ARG A C 1
ATOM 2220 O O . ARG A 1 283 ? 5.692 -15.034 7.996 1.00 87.12 283 ARG A O 1
ATOM 2227 N N . ILE A 1 284 ? 7.112 -15.412 6.302 1.00 88.94 284 ILE A N 1
ATOM 2228 C CA . ILE A 1 284 ? 6.495 -16.653 5.840 1.00 88.94 284 ILE A CA 1
ATOM 2229 C C . ILE A 1 284 ? 7.473 -17.776 6.165 1.00 88.94 284 ILE A C 1
ATOM 2231 O O . ILE A 1 284 ? 8.646 -17.692 5.812 1.00 88.94 284 ILE A O 1
ATOM 2235 N N . ASN A 1 285 ? 6.997 -18.790 6.878 1.00 90.94 285 ASN A N 1
ATOM 2236 C CA . ASN A 1 285 ? 7.794 -19.921 7.322 1.00 90.94 285 ASN A CA 1
ATOM 2237 C C . ASN A 1 285 ? 7.497 -21.131 6.438 1.00 90.94 285 ASN A C 1
ATOM 2239 O O . ASN A 1 285 ? 6.333 -21.443 6.171 1.00 90.94 285 ASN A O 1
ATOM 2243 N N . PHE A 1 286 ? 8.553 -21.836 6.049 1.00 92.56 286 PHE A N 1
ATOM 2244 C CA . PHE A 1 286 ? 8.480 -23.053 5.250 1.00 92.56 286 PHE A CA 1
ATOM 2245 C C . PHE A 1 286 ? 9.032 -24.237 6.045 1.00 92.56 286 PHE A C 1
ATOM 2247 O O . PHE A 1 286 ? 9.910 -24.065 6.893 1.00 92.56 286 PHE A O 1
ATOM 2254 N N . ASP A 1 287 ? 8.509 -25.434 5.793 1.00 91.81 287 ASP A N 1
ATOM 2255 C CA . ASP A 1 287 ? 9.059 -26.667 6.347 1.00 91.81 287 ASP A CA 1
ATOM 2256 C C . ASP A 1 287 ? 10.318 -27.121 5.582 1.00 91.81 287 ASP A C 1
ATOM 2258 O O . ASP A 1 287 ? 10.730 -26.532 4.579 1.00 91.81 287 ASP A O 1
ATOM 2262 N N . MET A 1 288 ? 10.942 -28.208 6.041 1.00 91.12 288 MET A N 1
ATOM 2263 C CA . MET A 1 288 ? 12.143 -28.760 5.399 1.00 91.12 288 MET A CA 1
ATOM 2264 C C . MET A 1 288 ? 11.905 -29.271 3.968 1.00 91.12 288 MET A C 1
ATOM 2266 O O . MET A 1 288 ? 12.871 -29.395 3.209 1.00 91.12 288 MET A O 1
ATOM 2270 N N . SER A 1 289 ? 10.649 -29.562 3.616 1.00 92.12 289 SER A N 1
ATOM 2271 C CA . SER A 1 289 ? 10.208 -29.994 2.285 1.00 92.12 289 SER A CA 1
ATOM 2272 C C . SER A 1 289 ? 9.956 -28.807 1.346 1.00 92.12 289 SER A C 1
ATOM 2274 O O . SER A 1 289 ? 9.830 -29.002 0.140 1.00 92.12 289 SER A O 1
ATOM 2276 N N . GLY A 1 290 ? 9.910 -27.587 1.890 1.00 90.81 290 GLY A N 1
ATOM 2277 C CA . GLY A 1 290 ? 9.633 -26.346 1.179 1.00 90.81 290 GLY A CA 1
ATOM 2278 C C . GLY A 1 290 ? 8.160 -25.940 1.166 1.00 90.81 290 GLY A C 1
ATOM 2279 O O . GLY A 1 290 ? 7.831 -24.951 0.514 1.00 90.81 290 GLY A O 1
ATOM 2280 N N . TYR A 1 291 ? 7.277 -26.644 1.874 1.00 91.06 291 TYR A N 1
ATOM 2281 C CA . TYR A 1 291 ? 5.863 -26.279 1.963 1.00 91.06 291 TYR A CA 1
ATOM 2282 C C . TYR A 1 291 ? 5.623 -25.193 3.005 1.00 91.06 291 TYR A C 1
ATOM 2284 O O . TYR A 1 291 ? 6.375 -25.067 3.972 1.00 91.06 291 TYR A O 1
ATOM 2292 N N . LEU A 1 292 ? 4.557 -24.415 2.828 1.00 87.50 292 LEU A N 1
ATOM 2293 C CA . LEU A 1 292 ? 4.124 -23.427 3.811 1.00 87.50 292 LEU A CA 1
ATOM 2294 C C . LEU A 1 292 ? 3.818 -24.100 5.153 1.00 87.50 292 LEU A C 1
ATOM 2296 O O . LEU A 1 292 ? 2.965 -24.977 5.254 1.00 87.50 292 LEU A O 1
ATOM 2300 N N . ALA A 1 293 ? 4.521 -23.658 6.193 1.00 86.62 293 ALA A N 1
ATOM 2301 C CA . ALA A 1 293 ? 4.377 -24.165 7.556 1.00 86.62 293 ALA A CA 1
ATOM 2302 C C . ALA A 1 293 ? 3.706 -23.151 8.491 1.00 86.62 293 ALA A C 1
ATOM 2304 O O . ALA A 1 293 ? 3.136 -23.522 9.515 1.00 86.62 293 ALA A O 1
ATOM 2305 N N . GLY A 1 294 ? 3.783 -21.862 8.164 1.00 83.69 294 GLY A N 1
ATOM 2306 C CA . GLY A 1 294 ? 3.170 -20.802 8.954 1.00 83.69 294 GLY A CA 1
ATOM 2307 C C . GLY A 1 294 ? 3.488 -19.421 8.405 1.00 83.69 294 GLY A C 1
ATOM 2308 O O . GLY A 1 294 ? 4.319 -19.262 7.515 1.00 83.69 294 GLY A O 1
ATOM 2309 N N . ALA A 1 295 ? 2.862 -18.401 8.975 1.00 81.56 295 ALA A N 1
ATOM 2310 C CA . ALA A 1 295 ? 3.208 -17.015 8.705 1.00 81.56 295 ALA A CA 1
ATOM 2311 C C . ALA A 1 295 ? 3.030 -16.176 9.970 1.00 81.56 295 ALA A C 1
ATOM 2313 O O . ALA A 1 295 ? 2.129 -16.428 10.770 1.00 81.56 295 ALA A O 1
ATOM 2314 N N . SER A 1 296 ? 3.876 -15.168 10.142 1.00 75.94 296 SER A N 1
ATOM 2315 C CA . SER A 1 296 ? 3.718 -14.136 11.158 1.00 75.94 296 SER A CA 1
ATOM 2316 C C . SER A 1 296 ? 3.783 -12.763 10.508 1.00 75.94 296 SER A C 1
ATOM 2318 O O . SER A 1 296 ? 4.530 -12.517 9.561 1.00 75.94 296 SER A O 1
ATOM 2320 N N . ILE A 1 297 ? 2.960 -11.849 11.010 1.00 69.88 297 ILE A N 1
ATOM 2321 C CA . ILE A 1 297 ? 2.996 -10.450 10.605 1.00 69.88 297 ILE A CA 1
ATOM 2322 C C . ILE A 1 297 ? 3.583 -9.685 11.774 1.00 69.88 297 ILE A C 1
ATOM 2324 O O . ILE A 1 297 ? 2.943 -9.518 12.810 1.00 69.88 297 ILE A O 1
ATOM 2328 N N . GLU A 1 298 ? 4.807 -9.220 11.595 1.00 65.50 298 GLU A N 1
ATOM 2329 C CA . GLU A 1 298 ? 5.403 -8.229 12.467 1.00 65.50 298 GLU A CA 1
ATOM 2330 C C . GLU A 1 298 ? 5.058 -6.875 11.860 1.00 65.50 298 GLU A C 1
ATOM 2332 O O . GLU A 1 298 ? 5.657 -6.400 10.896 1.00 65.50 298 GLU A O 1
ATOM 2337 N N . THR A 1 299 ? 4.032 -6.226 12.394 1.00 57.19 299 THR A N 1
ATOM 2338 C CA . THR A 1 299 ? 3.913 -4.783 12.194 1.00 57.19 299 THR A CA 1
ATOM 2339 C C . THR A 1 299 ? 5.233 -4.193 12.681 1.00 57.19 299 THR A C 1
ATOM 2341 O O . THR A 1 299 ? 5.613 -4.491 13.811 1.00 57.19 299 THR A O 1
ATOM 2344 N N . CYS A 1 300 ? 5.951 -3.421 11.853 1.00 43.50 300 CYS A N 1
ATOM 2345 C CA . CYS A 1 300 ? 7.183 -2.739 12.260 1.00 43.50 300 CYS A CA 1
ATOM 2346 C C . CYS A 1 300 ? 6.833 -1.626 13.257 1.00 43.50 300 CYS A C 1
ATOM 2348 O O . CYS A 1 300 ? 6.916 -0.443 12.963 1.00 43.50 300 CYS A O 1
ATOM 2350 N N . ILE A 1 301 ? 6.381 -2.034 14.431 1.00 39.06 301 ILE A N 1
ATOM 2351 C CA . ILE A 1 301 ? 6.622 -1.418 15.713 1.00 39.06 301 ILE A CA 1
ATOM 2352 C C . ILE A 1 301 ? 7.871 -2.176 16.153 1.00 39.06 301 ILE A C 1
ATOM 2354 O O . ILE A 1 301 ? 7.811 -3.389 16.359 1.00 39.06 301 ILE A O 1
ATOM 2358 N N . LEU A 1 302 ? 9.038 -1.534 16.178 1.00 28.62 302 LEU A N 1
ATOM 2359 C CA . LEU A 1 302 ? 10.166 -2.166 16.854 1.00 28.62 302 LEU A CA 1
ATOM 2360 C C . LEU A 1 302 ? 9.710 -2.417 18.300 1.00 28.62 302 LEU A C 1
ATOM 2362 O O . LEU A 1 302 ? 9.444 -1.468 19.024 1.00 28.62 302 LEU A O 1
ATOM 2366 N N . GLN A 1 303 ? 9.616 -3.703 18.650 1.00 26.59 303 GLN A N 1
ATOM 2367 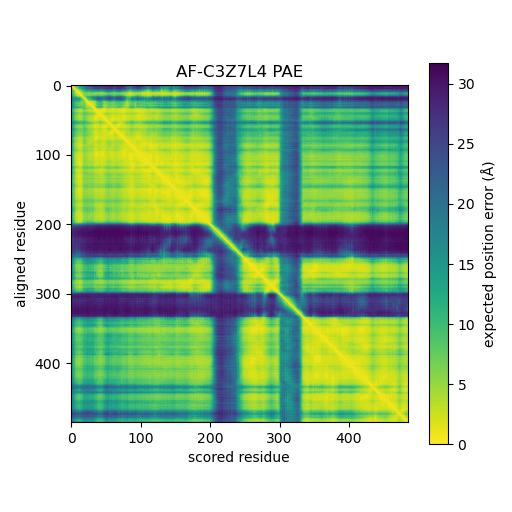C CA . GLN A 1 303 ? 9.196 -4.305 19.921 1.00 26.59 303 GLN A CA 1
ATOM 2368 C C . GLN A 1 303 ? 7.696 -4.625 20.132 1.00 26.59 303 GLN A C 1
ATOM 2370 O O . GLN A 1 303 ? 6.861 -3.783 20.426 1.00 26.59 303 GLN A O 1
ATOM 2375 N N . SER A 1 304 ? 7.431 -5.937 20.055 1.00 30.88 304 SER A N 1
ATOM 2376 C CA . SER A 1 304 ? 6.781 -6.800 21.062 1.00 30.88 304 SER A CA 1
ATOM 2377 C C . SER A 1 304 ? 5.444 -6.375 21.712 1.00 30.88 304 SER A C 1
ATOM 2379 O O . SER A 1 304 ? 5.377 -5.440 22.492 1.00 30.88 304 SER A O 1
ATOM 2381 N N . TYR A 1 305 ? 4.421 -7.226 21.541 1.00 31.56 305 TYR A N 1
ATOM 2382 C CA . TYR A 1 305 ? 3.271 -7.434 22.452 1.00 31.56 305 TYR A CA 1
ATOM 2383 C C . TYR A 1 305 ? 2.181 -6.361 22.613 1.00 31.56 305 TYR A C 1
ATOM 2385 O O . TYR A 1 305 ? 1.330 -6.510 23.491 1.00 31.56 305 TYR A O 1
ATOM 2393 N N . GLU A 1 306 ? 2.095 -5.347 21.752 1.00 35.41 306 GLU A N 1
ATOM 2394 C CA . GLU A 1 306 ? 1.161 -4.244 22.016 1.00 35.41 306 GLU A CA 1
ATOM 2395 C C . GLU A 1 306 ? 0.191 -3.868 20.894 1.00 35.41 306 GLU A C 1
ATOM 2397 O O . GLU A 1 306 ? -0.336 -2.785 20.955 1.00 35.41 306 GLU A O 1
ATOM 2402 N N . CYS A 1 307 ? -0.185 -4.666 19.889 1.00 36.16 307 CYS A N 1
ATOM 2403 C CA . CYS A 1 307 ? -1.193 -4.142 18.930 1.00 36.16 307 CYS A CA 1
ATOM 2404 C C . CYS A 1 307 ? -2.614 -4.022 19.544 1.00 36.16 307 CYS A C 1
ATOM 2406 O O . CYS A 1 307 ? -3.282 -3.003 19.377 1.00 36.16 307 CYS A O 1
ATOM 2408 N N . ILE A 1 308 ? -3.034 -5.003 20.353 1.00 39.66 308 ILE A N 1
ATOM 2409 C CA . ILE A 1 308 ? -4.297 -4.941 21.122 1.00 39.66 308 ILE A CA 1
ATOM 2410 C C . ILE A 1 308 ? -4.120 -4.092 22.387 1.00 39.66 308 ILE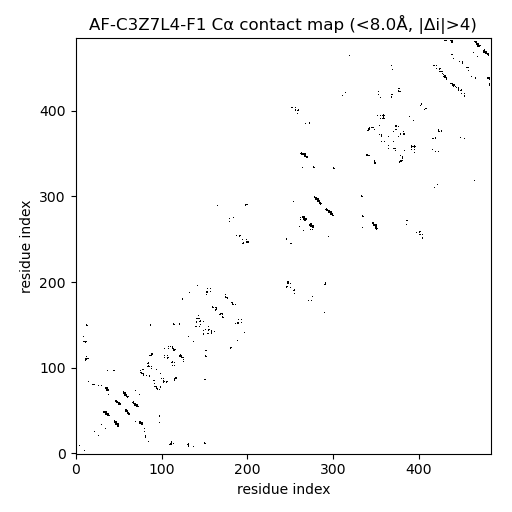 A C 1
ATOM 2412 O O . ILE A 1 308 ? -5.010 -3.326 22.762 1.00 39.66 308 ILE A O 1
ATOM 2416 N N . ARG A 1 309 ? -2.930 -4.152 23.000 1.00 32.81 309 ARG A N 1
ATOM 2417 C CA . ARG A 1 309 ? -2.582 -3.281 24.121 1.00 32.81 309 ARG A CA 1
ATOM 2418 C C . ARG A 1 309 ? -2.511 -1.820 23.695 1.00 32.81 309 ARG A C 1
ATOM 2420 O O . ARG A 1 309 ? -3.023 -1.018 24.433 1.00 32.81 309 ARG A O 1
ATOM 2427 N N . SER A 1 310 ? -2.074 -1.467 22.482 1.00 36.66 310 SER A N 1
ATOM 2428 C CA . SER A 1 310 ? -1.963 -0.076 22.009 1.00 36.66 310 SER A CA 1
ATOM 2429 C C . SER A 1 310 ? -3.290 0.604 21.710 1.00 36.66 310 SER A C 1
ATOM 2431 O O . SER A 1 310 ? -3.309 1.823 21.621 1.00 36.66 310 SER A O 1
ATOM 2433 N N . TYR A 1 311 ? -4.406 -0.119 21.596 1.00 41.38 311 TYR A N 1
ATOM 2434 C CA . TYR A 1 311 ? -5.729 0.517 21.623 1.00 41.38 311 TYR A CA 1
ATOM 2435 C C . TYR A 1 311 ? -6.181 0.809 23.065 1.00 41.38 311 TYR A C 1
ATOM 2437 O O . TYR A 1 311 ? -6.768 1.857 23.321 1.00 41.38 311 TYR A O 1
ATOM 2445 N N . TYR A 1 312 ? -5.818 -0.052 24.024 1.00 37.12 312 TYR A N 1
ATOM 2446 C CA . TYR A 1 312 ? -5.968 0.209 25.463 1.00 37.12 312 TYR A CA 1
ATOM 2447 C C . TYR A 1 312 ? -4.989 1.287 25.969 1.00 37.12 312 TYR A C 1
ATOM 2449 O O . TYR A 1 312 ? -5.373 2.176 26.718 1.00 37.12 312 TYR A O 1
ATOM 2457 N N . ASP A 1 313 ? -3.752 1.275 25.492 1.00 32.72 313 ASP A N 1
ATOM 2458 C CA . ASP A 1 313 ? -2.662 2.185 25.807 1.00 32.72 313 ASP A CA 1
ATOM 2459 C C . ASP A 1 31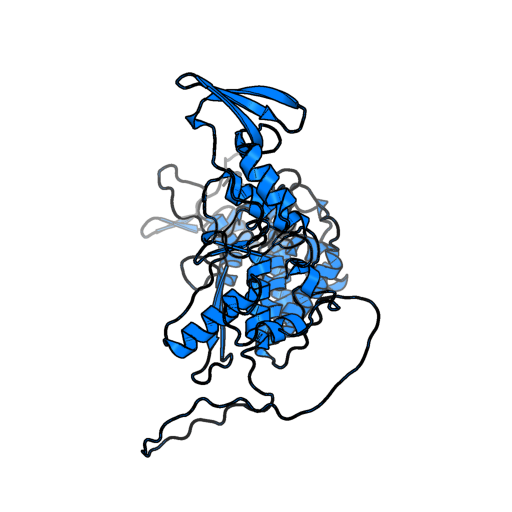3 ? -2.758 3.463 24.970 1.00 32.72 313 ASP A C 1
ATOM 2461 O O . ASP A 1 313 ? -2.308 4.492 25.422 1.00 32.72 313 ASP A O 1
ATOM 2465 N N . ALA A 1 314 ? -3.430 3.525 23.819 1.00 37.69 314 ALA A N 1
ATOM 2466 C CA . ALA A 1 314 ? -3.786 4.828 23.238 1.00 37.69 314 ALA A CA 1
ATOM 2467 C C . ALA A 1 314 ? -4.797 5.573 24.129 1.00 37.69 314 ALA A C 1
ATOM 2469 O O . ALA A 1 314 ? -4.733 6.796 24.236 1.00 37.69 314 ALA A O 1
ATOM 2470 N N . ILE A 1 315 ? -5.681 4.837 24.814 1.00 39.75 315 ILE A N 1
ATOM 2471 C CA . ILE A 1 315 ? -6.611 5.395 25.803 1.00 39.75 315 ILE A CA 1
ATOM 2472 C C . ILE A 1 315 ? -5.886 5.690 27.135 1.00 39.75 315 ILE A C 1
ATOM 2474 O O . ILE A 1 315 ? -6.233 6.665 27.794 1.00 39.75 315 ILE A O 1
ATOM 2478 N N . VAL A 1 316 ? -4.852 4.922 27.516 1.00 32.94 316 VAL A N 1
ATOM 2479 C CA . VAL A 1 316 ? -4.128 5.071 28.803 1.00 32.94 316 VAL A CA 1
ATOM 2480 C C . VAL A 1 316 ? -2.831 5.911 28.720 1.00 32.94 316 VAL A C 1
ATOM 2482 O O . VAL A 1 316 ? -2.593 6.738 29.594 1.00 32.94 316 VAL A O 1
ATOM 2485 N N . LEU A 1 317 ? -2.002 5.790 27.680 1.00 34.22 317 LEU A N 1
ATOM 2486 C CA . LEU A 1 317 ? -0.836 6.652 27.393 1.00 34.22 317 LEU A CA 1
ATOM 2487 C C . LEU A 1 317 ? -1.209 7.990 26.745 1.00 34.22 317 LEU A C 1
ATOM 2489 O O . LEU A 1 317 ? -0.485 8.966 26.950 1.00 34.22 317 LEU A O 1
ATOM 2493 N N . GLY A 1 318 ? -2.354 8.090 26.058 1.00 33.78 318 GLY A N 1
ATOM 2494 C CA . GLY A 1 318 ? -2.929 9.391 25.686 1.00 33.78 318 GLY A CA 1
ATOM 2495 C C . GLY A 1 318 ? -3.223 10.284 26.903 1.00 33.78 318 GLY A C 1
ATOM 2496 O O . GLY A 1 318 ? -3.305 11.500 26.762 1.00 33.78 318 GLY A O 1
ATOM 2497 N N . LEU A 1 319 ? -3.302 9.690 28.102 1.00 38.56 319 LEU A N 1
ATOM 2498 C CA . LEU A 1 319 ? -3.530 10.358 29.385 1.00 38.56 319 LEU A CA 1
ATOM 2499 C C . LEU A 1 319 ? -2.253 10.661 30.192 1.00 38.56 319 LEU A C 1
ATOM 2501 O O . LEU A 1 319 ? -2.364 11.175 31.304 1.00 38.56 319 LEU A O 1
ATOM 2505 N N . LEU A 1 320 ? -1.044 10.365 29.690 1.00 33.16 320 LEU A N 1
ATOM 2506 C CA . LEU A 1 320 ? 0.177 10.466 30.513 1.00 33.16 320 LEU A CA 1
ATOM 2507 C C . LEU A 1 320 ? 1.316 11.343 29.979 1.00 33.16 320 LEU A C 1
ATOM 2509 O O . LEU A 1 320 ? 2.223 11.642 30.752 1.00 33.16 320 LEU A O 1
ATOM 2513 N N . PHE A 1 321 ? 1.270 11.853 28.746 1.00 31.02 321 PHE A N 1
ATOM 2514 C CA . PHE A 1 321 ? 2.297 12.791 28.265 1.00 31.02 321 PHE A CA 1
ATOM 2515 C C . PHE A 1 321 ? 1.718 13.992 27.517 1.00 31.02 321 PHE A C 1
ATOM 2517 O O . PHE A 1 321 ? 1.915 14.180 26.321 1.00 31.02 321 PHE A O 1
ATOM 2524 N N . CYS A 1 322 ? 1.091 14.887 28.276 1.00 32.28 322 CYS A N 1
ATOM 2525 C CA . CYS A 1 322 ? 1.056 16.306 27.943 1.00 32.28 322 CYS A CA 1
ATOM 2526 C C . CYS A 1 322 ? 1.649 17.086 29.121 1.00 32.28 322 CYS A C 1
ATOM 2528 O O . CYS A 1 322 ? 0.913 17.567 29.975 1.00 32.28 322 CYS A O 1
ATOM 2530 N N . ASN A 1 323 ? 2.984 17.101 29.238 1.00 31.70 323 ASN A N 1
ATOM 2531 C CA . ASN A 1 323 ? 3.799 18.181 29.823 1.00 31.70 323 ASN A CA 1
ATOM 2532 C C . ASN A 1 323 ? 5.231 17.698 30.115 1.00 31.70 323 ASN A C 1
ATOM 2534 O O . ASN A 1 323 ? 5.502 17.188 31.197 1.00 31.70 323 ASN A O 1
ATOM 2538 N N . SER A 1 324 ? 6.167 17.943 29.197 1.00 28.66 324 SER A N 1
ATOM 2539 C CA . SER A 1 324 ? 7.424 18.603 29.569 1.00 28.66 324 SER A CA 1
ATOM 2540 C C . SER A 1 324 ? 8.150 19.103 28.321 1.00 28.66 324 SER A C 1
ATOM 2542 O O . SER A 1 324 ? 8.398 18.351 27.381 1.00 28.66 324 SER A O 1
ATOM 2544 N N . ARG A 1 325 ? 8.481 20.396 28.306 1.00 38.41 325 ARG A N 1
ATOM 2545 C CA . ARG A 1 325 ? 9.473 20.963 27.388 1.00 38.41 325 ARG A CA 1
ATOM 2546 C C . ARG A 1 325 ? 10.837 20.360 27.749 1.00 38.41 325 ARG A C 1
ATOM 2548 O O . ARG A 1 325 ? 11.187 20.395 28.920 1.00 38.41 325 ARG A O 1
ATOM 2555 N N . TYR A 1 326 ? 11.552 19.882 26.727 1.00 26.62 326 TYR A N 1
ATOM 2556 C CA . TYR A 1 326 ? 12.985 19.540 26.605 1.00 26.62 326 TYR A CA 1
ATOM 2557 C C . TYR A 1 326 ? 13.230 18.114 26.073 1.00 26.62 326 TYR A C 1
ATOM 2559 O O . TYR A 1 326 ? 13.119 17.135 26.796 1.00 26.62 326 TYR A O 1
ATOM 2567 N N . ALA A 1 327 ? 13.630 18.089 24.793 1.00 25.14 327 ALA A N 1
ATOM 2568 C CA . ALA A 1 327 ? 14.576 17.180 24.135 1.00 25.14 327 ALA A CA 1
ATOM 2569 C C . ALA A 1 327 ? 14.281 15.660 24.088 1.00 25.14 327 ALA A C 1
ATOM 2571 O O . ALA A 1 327 ? 14.509 14.944 25.054 1.00 25.14 327 ALA A O 1
ATOM 2572 N N . ILE A 1 328 ? 13.922 15.155 22.897 1.00 24.84 328 ILE A N 1
ATOM 2573 C CA . ILE A 1 328 ? 14.757 14.318 21.992 1.00 24.84 328 ILE A CA 1
ATOM 2574 C C . ILE A 1 328 ? 13.842 13.749 20.877 1.00 24.84 328 ILE A C 1
ATOM 2576 O O . ILE A 1 328 ? 12.843 13.090 21.144 1.00 24.84 328 ILE A O 1
ATOM 2580 N N . PHE A 1 329 ? 14.166 14.055 19.615 1.00 30.44 329 PHE A N 1
ATOM 2581 C CA . PHE A 1 329 ? 13.662 13.373 18.410 1.00 30.44 329 PHE A CA 1
ATOM 2582 C C . PHE A 1 329 ? 14.249 11.942 18.330 1.00 30.44 329 PHE A C 1
ATOM 2584 O O . PHE A 1 329 ? 15.377 11.759 18.768 1.00 30.44 329 PHE A O 1
ATOM 2591 N N . GLN A 1 330 ? 13.554 11.003 17.660 1.00 28.39 330 GLN A N 1
ATOM 2592 C CA . GLN A 1 330 ? 13.788 9.533 17.560 1.00 28.39 330 GLN A CA 1
ATOM 2593 C C . GLN A 1 330 ? 13.146 8.770 18.732 1.00 28.39 330 GLN A C 1
ATOM 2595 O O . GLN A 1 330 ? 13.616 8.862 19.853 1.00 28.39 330 GLN A O 1
ATOM 2600 N N . TYR A 1 331 ? 12.048 8.026 18.592 1.00 28.72 331 TYR A N 1
ATOM 2601 C CA . TYR A 1 331 ? 11.665 7.083 17.542 1.00 28.72 331 TYR A CA 1
ATOM 2602 C C . TYR A 1 331 ? 10.205 7.315 17.123 1.00 28.72 331 TYR A C 1
ATOM 2604 O O . TYR A 1 331 ? 9.309 7.376 17.956 1.00 28.72 331 TYR A O 1
ATOM 2612 N N . SER A 1 332 ? 9.951 7.455 15.824 1.00 33.47 332 SER A N 1
ATOM 2613 C CA . SER A 1 332 ? 8.593 7.447 15.285 1.00 33.47 332 SER A CA 1
ATOM 2614 C C . SER A 1 332 ? 8.024 6.029 15.371 1.00 33.47 332 SER A C 1
ATOM 2616 O O . SER A 1 332 ? 8.358 5.185 14.538 1.00 33.47 332 SER A O 1
ATOM 2618 N N . ASP A 1 333 ? 7.169 5.783 16.360 1.00 40.00 333 ASP A N 1
ATOM 2619 C CA . ASP A 1 333 ? 6.250 4.644 16.392 1.00 40.00 333 ASP A CA 1
ATOM 2620 C C . ASP A 1 333 ? 5.442 4.637 15.084 1.00 40.00 333 ASP A C 1
ATOM 2622 O O . ASP A 1 333 ? 4.603 5.506 14.856 1.00 40.00 333 ASP A O 1
ATOM 2626 N N . LEU A 1 334 ? 5.743 3.708 14.171 1.00 58.66 334 LEU A N 1
ATOM 2627 C CA . LEU A 1 334 ? 5.387 3.809 12.746 1.00 58.66 334 LEU A CA 1
ATOM 2628 C C . LEU A 1 334 ? 3.883 3.728 12.411 1.00 58.66 334 LEU A C 1
ATOM 2630 O O . LEU A 1 334 ? 3.556 3.760 11.229 1.00 58.66 334 LEU A O 1
ATOM 2634 N N . LEU A 1 335 ? 2.968 3.654 13.385 1.00 68.81 335 LEU A N 1
ATOM 2635 C CA . LEU A 1 335 ? 1.532 3.854 13.149 1.00 68.81 335 LEU A CA 1
ATOM 2636 C C . LEU A 1 335 ? 1.181 5.332 13.360 1.00 68.81 335 LEU A C 1
ATOM 2638 O O . LEU A 1 335 ? 1.356 5.852 14.459 1.00 68.81 335 LEU A O 1
ATOM 2642 N N . GLU A 1 336 ? 0.614 6.003 12.354 1.00 73.25 336 GLU A N 1
ATOM 2643 C CA . GLU A 1 336 ? 0.199 7.416 12.457 1.00 73.25 336 GLU A CA 1
ATOM 2644 C C . GLU A 1 336 ? -1.069 7.605 13.329 1.00 73.25 336 GLU A C 1
ATOM 2646 O O . GLU A 1 336 ? -2.115 8.065 12.871 1.00 73.25 336 GLU A O 1
ATOM 2651 N N . LYS A 1 337 ? -0.985 7.262 14.621 1.00 78.25 337 LYS A N 1
ATOM 2652 C CA . LYS A 1 337 ? -2.101 7.300 15.587 1.00 78.25 337 LYS A CA 1
ATOM 2653 C C . LYS A 1 337 ? -2.706 8.694 15.756 1.00 78.25 337 LYS A C 1
ATOM 2655 O O . LYS A 1 337 ? -3.892 8.808 16.050 1.00 78.25 337 LYS A O 1
ATOM 2660 N N . ALA A 1 338 ? -1.924 9.755 15.532 1.00 80.94 338 ALA A N 1
ATOM 2661 C CA . ALA A 1 338 ? -2.397 11.142 15.597 1.00 80.94 338 ALA A CA 1
ATOM 2662 C C . ALA A 1 338 ? -3.607 11.403 14.677 1.00 80.94 338 ALA A C 1
ATOM 2664 O O . ALA A 1 338 ? -4.457 12.237 14.983 1.00 80.94 338 ALA A O 1
ATOM 2665 N N . ARG A 1 339 ? -3.737 10.636 13.587 1.00 89.06 339 ARG A N 1
ATOM 2666 C CA . ARG A 1 339 ? -4.865 10.720 12.658 1.00 89.06 339 ARG A CA 1
ATOM 2667 C C . ARG A 1 339 ? -6.192 10.241 13.254 1.00 89.06 339 ARG A C 1
ATOM 2669 O O . ARG A 1 339 ? -7.240 10.646 12.757 1.00 89.06 339 ARG A O 1
ATOM 2676 N N . CYS A 1 340 ? -6.182 9.434 14.320 1.00 88.75 340 CYS A N 1
ATOM 2677 C CA . CYS A 1 340 ? -7.409 9.009 15.002 1.00 88.75 340 CYS A CA 1
ATOM 2678 C C . CYS A 1 340 ? -8.210 10.192 15.549 1.00 88.75 340 CYS A C 1
ATOM 2680 O O . CYS A 1 340 ? -9.432 10.122 15.569 1.00 88.75 340 CYS A O 1
ATOM 2682 N N . ILE A 1 341 ? -7.528 11.253 15.993 1.00 89.00 341 ILE A N 1
ATOM 2683 C CA . ILE A 1 341 ? -8.159 12.379 16.691 1.00 89.00 341 ILE A CA 1
ATOM 2684 C C . ILE A 1 341 ? -8.427 13.576 15.780 1.00 89.00 341 ILE A C 1
ATOM 2686 O O . ILE A 1 341 ? -9.382 14.316 16.014 1.00 89.00 341 ILE A O 1
ATOM 2690 N N . ARG A 1 342 ? -7.574 13.804 14.772 1.00 88.94 342 ARG A N 1
ATOM 2691 C CA . ARG A 1 342 ? -7.673 14.936 13.842 1.00 88.94 342 ARG A CA 1
ATOM 2692 C C . ARG A 1 342 ? -7.127 14.560 12.476 1.00 88.94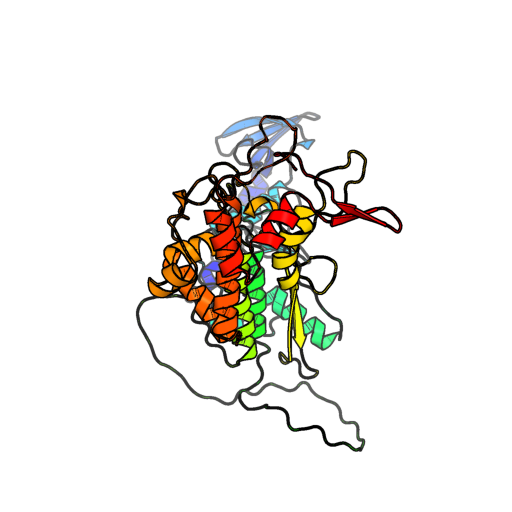 342 ARG A C 1
ATOM 2694 O O . ARG A 1 342 ? -6.116 13.870 12.380 1.00 88.94 342 ARG A O 1
ATOM 2701 N N . GLN A 1 343 ? -7.767 15.054 11.423 1.00 93.31 343 GLN A N 1
ATOM 2702 C CA . GLN A 1 343 ? -7.347 14.819 10.042 1.00 93.31 343 GLN A CA 1
ATOM 2703 C C . GLN A 1 343 ? -7.066 16.141 9.330 1.00 93.31 343 GLN A C 1
ATOM 2705 O O . GLN A 1 343 ? -7.688 17.159 9.632 1.00 93.31 343 GLN A O 1
ATOM 2710 N N . ALA A 1 344 ? -6.137 16.129 8.371 1.00 93.00 344 ALA A N 1
ATOM 2711 C CA . ALA A 1 344 ? -5.949 17.259 7.467 1.00 93.00 344 ALA A CA 1
ATOM 2712 C C . ALA A 1 344 ? -7.170 17.426 6.544 1.00 93.00 344 ALA A C 1
ATOM 2714 O O . ALA A 1 344 ? -7.985 16.512 6.393 1.00 93.00 344 ALA A O 1
ATOM 2715 N N . SER A 1 345 ? -7.297 18.596 5.916 1.00 93.00 345 SER A N 1
ATOM 2716 C CA . SER A 1 345 ? -8.394 18.874 4.981 1.00 93.00 345 SER A CA 1
ATOM 2717 C C . SER A 1 345 ? -8.444 17.829 3.859 1.00 93.00 345 SER A C 1
ATOM 2719 O O . SER A 1 345 ? -7.409 17.470 3.299 1.00 93.00 345 SER A O 1
ATOM 2721 N N . ASN A 1 346 ? -9.648 17.347 3.538 1.00 89.12 346 ASN A N 1
ATOM 2722 C CA . ASN A 1 346 ? -9.923 16.301 2.540 1.00 89.12 346 ASN A CA 1
ATOM 2723 C C . ASN A 1 346 ? -9.311 14.912 2.820 1.00 89.12 346 ASN A C 1
ATOM 2725 O O . ASN A 1 346 ? -9.367 14.031 1.958 1.00 89.12 346 ASN A O 1
ATOM 2729 N N . GLU A 1 347 ? -8.772 14.678 4.017 1.00 94.62 347 GLU A N 1
ATOM 2730 C CA . GLU A 1 347 ? -8.296 13.361 4.442 1.00 94.62 347 GLU A CA 1
ATOM 2731 C C . GLU A 1 347 ? -9.296 12.658 5.372 1.00 94.62 347 GLU A C 1
ATOM 2733 O O . GLU A 1 347 ? -10.146 13.290 6.008 1.00 94.62 347 GLU A O 1
ATOM 2738 N N . ARG A 1 348 ? -9.181 11.328 5.460 1.00 94.88 348 ARG A N 1
ATOM 2739 C CA . ARG A 1 348 ? -9.952 10.487 6.389 1.00 94.88 348 ARG A CA 1
ATOM 2740 C C . ARG A 1 348 ? -9.110 10.054 7.582 1.00 94.88 348 ARG A C 1
ATOM 2742 O O . ARG A 1 348 ? -7.879 10.116 7.549 1.00 94.88 348 ARG A O 1
ATOM 2749 N N . THR A 1 349 ? -9.794 9.581 8.624 1.00 94.75 349 THR A N 1
ATOM 2750 C CA . THR A 1 349 ? -9.208 8.660 9.611 1.00 94.75 349 THR A CA 1
ATOM 2751 C C . THR A 1 349 ? -9.151 7.228 9.049 1.00 94.75 349 THR A C 1
ATOM 2753 O O . THR A 1 349 ? -9.444 7.022 7.867 1.00 94.75 349 THR A O 1
ATOM 2756 N N . PHE A 1 350 ? -8.763 6.243 9.862 1.00 95.62 350 PHE A N 1
ATOM 2757 C CA . PHE A 1 350 ? -8.706 4.835 9.458 1.00 95.62 350 PHE A CA 1
ATOM 2758 C C . PHE A 1 350 ? -10.041 4.338 8.887 1.00 95.62 350 PHE A C 1
ATOM 2760 O O . PHE A 1 350 ? -11.116 4.766 9.325 1.00 95.62 350 PHE A O 1
ATOM 2767 N N . HIS A 1 351 ? -9.985 3.455 7.886 1.00 96.25 351 HIS A N 1
ATOM 2768 C CA . HIS A 1 351 ? -11.182 3.027 7.157 1.00 96.25 351 HIS A CA 1
ATOM 2769 C C . HIS A 1 351 ? -12.237 2.394 8.064 1.00 96.25 351 HIS A C 1
ATOM 2771 O O . HIS A 1 351 ? -13.418 2.704 7.892 1.00 96.25 351 HIS A O 1
ATOM 2777 N N . ILE A 1 352 ? -11.813 1.627 9.074 1.00 96.06 352 ILE A N 1
ATOM 2778 C CA . ILE A 1 352 ? -12.686 0.924 10.015 1.00 96.06 352 ILE A CA 1
ATOM 2779 C C . ILE A 1 352 ? -13.735 1.833 10.653 1.00 96.06 352 ILE A C 1
ATOM 2781 O O . ILE A 1 352 ? -14.871 1.409 10.837 1.00 96.06 352 ILE A O 1
ATOM 2785 N N . TYR A 1 353 ? -13.404 3.096 10.945 1.00 95.94 353 TYR A N 1
ATOM 2786 C CA . TYR A 1 353 ? -14.362 4.021 11.547 1.00 95.94 353 TYR A CA 1
ATOM 2787 C C . TYR A 1 353 ? -15.560 4.237 10.621 1.00 95.94 353 TYR A C 1
ATOM 2789 O O . TYR A 1 353 ? -16.699 4.048 11.026 1.00 95.94 353 TYR A O 1
ATOM 2797 N N . TYR A 1 354 ? -15.325 4.555 9.352 1.00 97.25 354 TYR A N 1
ATOM 2798 C CA . TYR A 1 354 ? -16.399 4.794 8.384 1.00 97.25 354 TYR A CA 1
ATOM 2799 C C . TYR A 1 354 ? -17.104 3.501 7.966 1.00 97.25 354 TYR A C 1
ATOM 2801 O O . TYR A 1 354 ? -18.325 3.505 7.802 1.00 97.25 354 TYR A O 1
ATOM 2809 N N . GLN A 1 355 ? -16.347 2.407 7.842 1.00 97.38 355 GLN A N 1
ATOM 2810 C CA . GLN A 1 355 ? -16.878 1.071 7.591 1.00 97.38 355 GLN A CA 1
ATOM 2811 C C . GLN A 1 355 ? -17.860 0.665 8.693 1.00 97.38 355 GLN A C 1
ATOM 2813 O O . GLN A 1 355 ? -18.985 0.284 8.396 1.00 97.38 355 GLN A O 1
ATOM 2818 N N . LEU A 1 356 ? -17.509 0.850 9.968 1.00 96.56 356 LEU A N 1
ATOM 2819 C CA . LEU A 1 356 ? -18.402 0.574 11.093 1.00 96.56 356 LEU A CA 1
ATOM 2820 C C . LEU A 1 356 ? -19.660 1.460 11.054 1.00 96.56 356 LEU A C 1
ATOM 2822 O O . LEU A 1 356 ? -20.775 0.954 11.188 1.00 96.56 356 LEU A O 1
ATOM 2826 N N . LEU A 1 357 ? -19.513 2.769 10.811 1.00 96.31 357 LEU A N 1
ATOM 2827 C CA . LEU A 1 357 ? -20.653 3.697 10.743 1.00 96.31 357 LEU A CA 1
ATOM 2828 C C . LEU A 1 357 ? -21.648 3.341 9.621 1.00 96.31 357 LEU A C 1
ATOM 2830 O O . LEU A 1 357 ? -22.867 3.479 9.792 1.00 96.31 357 LEU A O 1
ATOM 2834 N N . LYS A 1 358 ? -21.156 2.887 8.462 1.00 96.25 358 LYS A N 1
ATOM 2835 C CA . LYS A 1 358 ? -21.987 2.563 7.289 1.00 96.25 358 LYS A CA 1
ATOM 2836 C C . LYS A 1 358 ? -22.452 1.108 7.245 1.00 96.25 358 LYS A C 1
ATOM 2838 O O . LYS A 1 358 ? -23.595 0.867 6.867 1.00 96.25 358 LYS A O 1
ATOM 2843 N N . GLY A 1 359 ? -21.602 0.169 7.637 1.00 95.75 359 GLY A N 1
ATOM 2844 C CA . GLY A 1 359 ? -21.811 -1.270 7.494 1.00 95.75 359 GLY A CA 1
ATOM 2845 C C . GLY A 1 359 ? -22.444 -1.970 8.694 1.00 95.75 359 GLY A C 1
ATOM 2846 O O . GLY A 1 359 ? -22.993 -3.059 8.527 1.00 95.75 359 GLY A O 1
ATOM 2847 N N . ALA A 1 360 ? -22.426 -1.370 9.891 1.00 96.06 360 ALA A N 1
ATOM 2848 C CA . ALA A 1 360 ? -23.090 -1.964 11.049 1.00 96.06 360 ALA A CA 1
ATOM 2849 C C . ALA A 1 360 ? -24.613 -2.050 10.847 1.00 96.06 360 ALA A C 1
ATOM 2851 O O . ALA A 1 360 ? -25.266 -1.078 10.445 1.00 96.06 360 ALA A O 1
ATOM 2852 N N . ASN A 1 361 ? -25.188 -3.209 11.178 1.00 95.75 361 ASN A N 1
ATOM 2853 C CA . ASN A 1 361 ? -26.636 -3.407 11.167 1.00 95.75 361 ASN A CA 1
ATOM 2854 C C . ASN A 1 361 ? -27.319 -2.615 12.306 1.00 95.75 361 ASN A C 1
ATOM 2856 O O . ASN A 1 361 ? -26.662 -2.109 13.217 1.00 95.75 361 ASN A O 1
ATOM 2860 N N . ALA A 1 362 ? -28.648 -2.493 12.259 1.00 96.00 362 ALA A N 1
ATOM 2861 C CA . ALA A 1 362 ? -29.401 -1.679 13.220 1.00 96.00 362 ALA A CA 1
ATOM 2862 C C . ALA A 1 362 ? -29.214 -2.126 14.682 1.00 96.00 362 ALA A C 1
ATOM 2864 O O . ALA A 1 362 ? -29.131 -1.281 15.573 1.00 96.00 362 ALA A O 1
ATOM 2865 N N . GLN A 1 363 ? -29.111 -3.436 14.919 1.00 95.88 363 GLN A N 1
ATOM 2866 C CA . GLN A 1 363 ? -28.909 -3.994 16.254 1.00 95.88 363 GLN A CA 1
ATOM 2867 C C . GLN A 1 363 ? -27.516 -3.641 16.789 1.00 95.88 363 GLN A C 1
ATOM 2869 O O . GLN A 1 363 ? -27.403 -3.041 17.851 1.00 95.88 363 GLN A O 1
ATOM 2874 N N . LEU A 1 364 ? -26.468 -3.884 16.001 1.00 95.25 364 LEU A N 1
ATOM 2875 C CA . LEU A 1 364 ? -25.089 -3.556 16.354 1.00 95.25 364 LEU A CA 1
ATOM 2876 C C . LEU A 1 364 ? -24.901 -2.049 16.566 1.00 95.25 364 LEU A C 1
ATOM 2878 O O . LEU A 1 364 ? -24.201 -1.637 17.485 1.00 95.25 364 LEU A O 1
ATOM 2882 N N . LYS A 1 365 ? -25.559 -1.208 15.757 1.00 96.81 365 LYS A N 1
ATOM 2883 C CA . LYS A 1 365 ? -25.551 0.248 15.956 1.00 96.81 365 LYS A CA 1
ATOM 2884 C C . LYS A 1 365 ? -26.145 0.648 17.297 1.00 96.81 365 LYS A C 1
ATOM 2886 O O . LYS A 1 365 ? -25.587 1.510 17.970 1.00 96.81 365 LYS A O 1
ATOM 2891 N N . LYS A 1 366 ? -27.249 0.016 17.694 1.00 96.75 366 LYS A N 1
ATOM 2892 C CA . LYS A 1 366 ? -27.870 0.240 18.999 1.00 96.75 366 LYS A CA 1
ATOM 2893 C C . LYS A 1 366 ? -26.960 -0.232 20.135 1.00 96.75 366 LYS A C 1
ATOM 2895 O O . LYS A 1 366 ? -26.743 0.529 21.071 1.00 96.75 366 LYS A O 1
ATOM 2900 N N . ASP A 1 367 ? -26.402 -1.434 20.025 1.00 95.31 367 ASP A N 1
ATOM 2901 C CA . ASP A 1 367 ? -25.576 -2.046 21.074 1.00 95.31 367 ASP A CA 1
ATOM 2902 C C . ASP A 1 367 ? -24.251 -1.304 21.281 1.00 95.31 367 ASP A C 1
ATOM 2904 O O . ASP A 1 367 ? -23.784 -1.152 22.407 1.00 95.31 367 ASP A O 1
ATOM 2908 N N . LEU A 1 368 ? -23.661 -0.789 20.201 1.00 96.06 368 LEU A N 1
ATOM 2909 C CA . LEU A 1 368 ? -22.405 -0.044 20.247 1.00 96.06 368 LEU A CA 1
ATOM 2910 C C . LEU A 1 368 ? -22.597 1.473 20.348 1.00 96.06 368 LEU A C 1
ATOM 2912 O O . LEU A 1 368 ? -21.607 2.202 20.294 1.00 96.06 368 LEU A O 1
ATOM 2916 N N . LEU A 1 369 ? -23.836 1.952 20.498 1.00 97.12 369 LEU A N 1
ATOM 2917 C CA . LEU A 1 369 ? -24.173 3.376 20.604 1.00 97.12 369 LEU A CA 1
ATOM 2918 C C . LEU A 1 369 ? -23.632 4.210 19.423 1.00 97.12 369 LEU A C 1
ATOM 2920 O O . LEU A 1 369 ? -23.098 5.306 19.603 1.00 97.12 369 LEU A O 1
ATOM 2924 N N . ILE A 1 370 ? -23.740 3.668 18.210 1.00 96.12 370 ILE A N 1
ATOM 2925 C CA . ILE A 1 370 ? -23.234 4.294 16.987 1.00 96.12 370 ILE A CA 1
ATOM 2926 C C . ILE A 1 370 ? -24.202 5.380 16.501 1.00 96.12 370 ILE A C 1
ATOM 2928 O O . ILE A 1 370 ? -25.386 5.126 16.277 1.00 96.12 370 ILE A O 1
ATOM 2932 N N . GLU A 1 371 ? -23.670 6.577 16.274 1.00 94.12 371 GLU A N 1
ATOM 2933 C CA . GLU A 1 371 ? -24.375 7.760 15.779 1.00 94.12 371 GLU A CA 1
ATOM 2934 C C . GLU A 1 371 ? -23.913 8.118 14.347 1.00 94.12 371 GLU A C 1
ATOM 2936 O O . GLU A 1 371 ? -23.049 7.461 13.764 1.00 94.12 371 GLU A O 1
ATOM 2941 N N . ASP A 1 372 ? -24.511 9.142 13.730 1.00 93.94 372 ASP A N 1
ATOM 2942 C CA . ASP A 1 372 ? -24.056 9.632 12.419 1.00 93.94 372 ASP A CA 1
ATOM 2943 C C . ASP A 1 372 ? -22.667 10.294 12.510 1.00 93.94 372 ASP A C 1
ATOM 2945 O O . ASP A 1 372 ? -22.328 10.912 13.519 1.00 93.94 372 ASP A O 1
ATOM 2949 N N . ALA A 1 373 ? -21.877 10.216 11.434 1.00 93.81 373 ALA A N 1
ATOM 2950 C CA . ALA A 1 373 ? -20.494 10.699 11.394 1.00 93.81 373 ALA A CA 1
ATOM 2951 C C . ALA A 1 373 ? -20.329 12.157 11.861 1.00 93.81 373 ALA A C 1
ATOM 2953 O O . ALA A 1 373 ? -19.322 12.490 12.481 1.00 93.81 373 ALA A O 1
ATOM 2954 N N . LYS A 1 374 ? -21.318 13.022 11.602 1.00 94.19 374 LYS A N 1
ATOM 2955 C CA . LYS A 1 374 ? -21.281 14.440 12.002 1.00 94.19 374 LYS A CA 1
ATOM 2956 C C . LYS A 1 374 ? -21.295 14.668 13.517 1.00 94.19 374 LYS A C 1
ATOM 2958 O O . LYS A 1 374 ? -20.979 15.766 13.960 1.00 94.19 374 LYS A O 1
ATOM 2963 N N . PHE A 1 375 ? -21.704 13.669 14.297 1.00 94.44 375 PHE A N 1
ATOM 2964 C CA . PHE A 1 375 ? -21.774 13.767 15.753 1.00 94.44 375 PHE A CA 1
ATOM 2965 C C . PHE A 1 375 ? -20.456 13.404 16.435 1.00 94.44 375 PHE A C 1
ATOM 2967 O O . PHE A 1 375 ? -20.355 13.570 17.645 1.00 94.44 375 PHE A O 1
ATOM 2974 N N . TYR A 1 376 ? -19.442 12.937 15.701 1.00 95.69 376 TYR A N 1
ATOM 2975 C CA . TYR A 1 376 ? -18.149 12.566 16.270 1.00 95.69 376 TYR A CA 1
ATOM 2976 C C . TYR A 1 376 ? -17.088 13.629 15.998 1.00 95.69 376 TYR A C 1
ATOM 2978 O O . TYR A 1 376 ? -16.660 13.823 14.864 1.00 95.69 376 TYR A O 1
ATOM 2986 N N . THR A 1 377 ? -16.592 14.262 17.061 1.00 95.00 377 THR A N 1
ATOM 2987 C CA . THR A 1 377 ? -15.567 15.322 16.989 1.00 95.00 377 THR A CA 1
ATOM 2988 C C . THR A 1 377 ? -14.259 14.837 16.355 1.00 95.00 377 THR A C 1
ATOM 2990 O O . THR A 1 377 ? -13.589 15.583 15.641 1.00 95.00 377 THR A O 1
ATOM 2993 N N . PHE A 1 378 ? -13.897 13.571 16.578 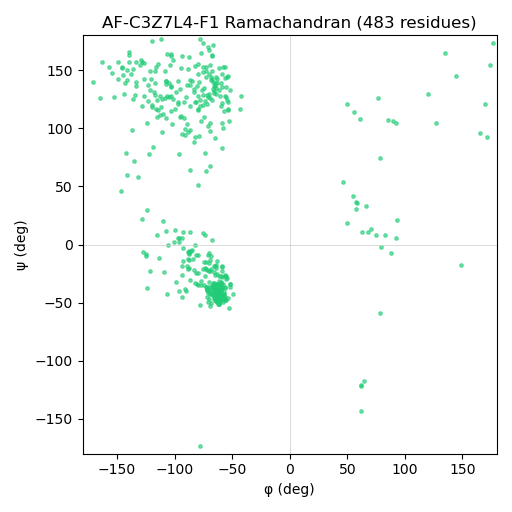1.00 94.56 378 PHE A N 1
ATOM 2994 C CA . PHE A 1 378 ? -12.701 12.958 15.993 1.00 94.56 378 PHE A CA 1
ATOM 2995 C C . PHE A 1 378 ? -12.801 12.706 14.482 1.00 94.56 378 PHE A C 1
ATOM 2997 O O . PHE A 1 378 ? -11.786 12.410 13.856 1.00 94.56 378 PHE A O 1
ATOM 3004 N N . LEU A 1 379 ? -13.978 12.873 13.872 1.00 95.12 379 LEU A N 1
ATOM 3005 C CA . LEU A 1 379 ? -14.151 12.908 12.421 1.00 95.12 379 LEU A CA 1
ATOM 3006 C C . LEU A 1 379 ? -14.164 14.370 11.960 1.00 95.12 379 LEU A C 1
ATOM 3008 O O . LEU A 1 379 ? -15.214 14.943 11.683 1.00 95.12 379 LEU A O 1
ATOM 3012 N N . THR A 1 380 ? -12.981 14.985 11.880 1.00 92.81 380 THR A N 1
ATOM 3013 C CA . THR A 1 380 ? -12.805 16.435 11.660 1.00 92.81 380 THR A CA 1
ATOM 3014 C C . THR A 1 380 ? -13.493 16.937 10.388 1.00 92.81 380 THR A C 1
ATOM 3016 O O . THR A 1 380 ? -14.050 18.030 10.376 1.00 92.81 380 THR A O 1
ATOM 3019 N N . ASN A 1 381 ? -13.490 16.123 9.332 1.00 92.69 381 ASN A N 1
ATOM 3020 C CA . ASN A 1 381 ? -14.115 16.442 8.046 1.00 92.69 381 ASN A CA 1
ATOM 3021 C C . ASN A 1 381 ? -15.504 15.787 7.876 1.00 92.69 381 ASN A C 1
ATOM 3023 O O . ASN A 1 381 ? -16.026 15.725 6.765 1.00 92.69 381 ASN A O 1
ATOM 3027 N N . GLY A 1 382 ? -16.089 15.242 8.949 1.00 93.19 382 GLY A N 1
ATOM 3028 C CA . GLY A 1 382 ? -17.312 14.444 8.891 1.00 93.19 382 GLY A CA 1
ATOM 3029 C C . GLY A 1 382 ? -17.150 13.175 8.045 1.00 93.19 382 GLY A C 1
ATOM 3030 O O . GLY A 1 382 ? -16.100 12.523 8.055 1.00 93.19 382 GLY A O 1
ATOM 3031 N N . TYR A 1 383 ? -18.204 12.806 7.309 1.00 94.44 383 TYR A N 1
ATOM 3032 C CA . TYR A 1 383 ? -18.154 11.684 6.371 1.00 94.44 383 TYR A CA 1
ATOM 3033 C C . TYR A 1 383 ? -17.489 12.104 5.054 1.00 94.44 383 TYR A C 1
ATOM 3035 O O . TYR A 1 383 ? -18.039 12.909 4.305 1.00 94.44 383 TYR A O 1
ATOM 3043 N N . VAL A 1 384 ? -16.337 11.506 4.748 1.00 93.50 384 VAL A N 1
ATOM 3044 C CA . VAL A 1 384 ? -15.619 11.700 3.482 1.00 93.50 384 VAL A CA 1
ATOM 3045 C C . VAL A 1 384 ? -15.686 10.395 2.690 1.00 93.50 384 VAL A C 1
ATOM 3047 O O . VAL A 1 384 ? -15.199 9.356 3.145 1.00 93.50 384 VAL A O 1
ATOM 3050 N N . ALA A 1 385 ? -16.293 10.438 1.505 1.00 93.12 385 ALA A N 1
ATOM 3051 C CA . ALA A 1 385 ? -16.372 9.285 0.613 1.00 93.12 385 ALA A CA 1
ATOM 3052 C C . ALA A 1 385 ? -15.024 9.025 -0.080 1.00 93.12 385 ALA A C 1
ATOM 3054 O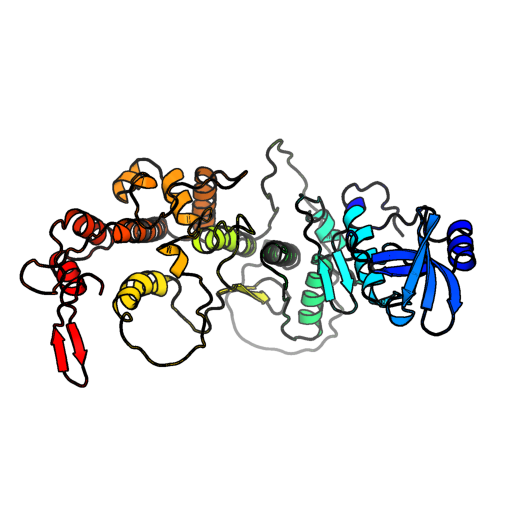 O . ALA A 1 385 ? -14.260 9.953 -0.364 1.00 93.12 385 ALA A O 1
ATOM 3055 N N . VAL A 1 386 ? -14.745 7.756 -0.370 1.00 94.56 386 VAL A N 1
ATOM 3056 C CA . VAL A 1 386 ? -13.609 7.344 -1.198 1.00 94.56 386 VAL A CA 1
ATOM 3057 C C . VAL A 1 386 ? -14.147 6.973 -2.587 1.00 94.56 386 VAL A C 1
ATOM 3059 O O . VAL A 1 386 ? -15.092 6.187 -2.666 1.00 94.56 386 VAL A O 1
ATOM 3062 N N . PRO A 1 387 ? -13.607 7.532 -3.686 1.00 91.88 387 PRO A N 1
ATOM 3063 C CA . PRO A 1 387 ? -14.077 7.213 -5.032 1.00 91.88 387 PRO A CA 1
ATOM 3064 C C . PRO A 1 387 ? -14.030 5.707 -5.325 1.00 91.88 387 PRO A C 1
ATOM 3066 O O . PRO A 1 387 ? -12.992 5.071 -5.172 1.00 91.88 387 PRO A O 1
ATOM 3069 N N . GLY A 1 388 ? -15.156 5.140 -5.767 1.00 89.94 388 GLY A N 1
ATOM 3070 C CA . GLY A 1 388 ? -15.250 3.727 -6.155 1.00 89.94 388 GLY A CA 1
ATOM 3071 C C . GLY A 1 388 ? -15.266 2.717 -5.002 1.00 89.94 388 GLY A C 1
ATOM 3072 O O . GLY A 1 388 ? -15.199 1.522 -5.273 1.00 89.94 388 GLY A O 1
ATOM 3073 N N . VAL A 1 389 ? -15.369 3.169 -3.747 1.00 94.00 389 VAL A N 1
ATOM 3074 C CA . VAL A 1 389 ? -15.393 2.306 -2.556 1.00 94.00 389 VAL A CA 1
ATOM 3075 C C . VAL A 1 389 ? -16.724 2.462 -1.821 1.00 94.00 389 VAL A C 1
ATOM 3077 O O . VAL A 1 389 ? -17.152 3.580 -1.530 1.00 94.00 389 VAL A O 1
ATOM 3080 N N . ASP A 1 390 ? -17.359 1.338 -1.489 1.00 96.19 390 ASP A N 1
ATOM 3081 C CA . ASP A 1 390 ? -18.544 1.286 -0.630 1.00 96.19 390 ASP A CA 1
ATOM 3082 C C . ASP A 1 390 ? -18.145 0.834 0.782 1.00 96.19 390 ASP A C 1
ATOM 3084 O O . ASP A 1 390 ? -17.930 -0.351 1.029 1.00 96.19 390 ASP A O 1
ATOM 3088 N N . ASP A 1 391 ? -18.078 1.781 1.726 1.00 97.06 391 ASP A N 1
ATOM 3089 C CA . ASP A 1 391 ? -17.708 1.507 3.124 1.00 97.06 391 ASP A CA 1
ATOM 3090 C C . ASP A 1 391 ? -18.614 0.444 3.791 1.00 97.06 391 ASP A C 1
ATOM 3092 O O . ASP A 1 391 ? -18.178 -0.227 4.726 1.00 97.06 391 ASP A O 1
ATOM 3096 N N . SER A 1 392 ? -19.869 0.276 3.347 1.00 96.56 392 SER A N 1
ATOM 3097 C CA . SER A 1 392 ? -20.773 -0.745 3.894 1.00 96.56 392 SER A CA 1
ATOM 3098 C C . SER A 1 392 ? -20.355 -2.151 3.468 1.00 96.56 392 SER A C 1
ATOM 3100 O O . SER A 1 392 ? -20.273 -3.054 4.303 1.00 96.56 392 SER A O 1
ATOM 3102 N N . GLN A 1 393 ? -20.030 -2.322 2.184 1.00 96.00 393 GLN A N 1
ATOM 3103 C CA . GLN A 1 393 ? -19.510 -3.579 1.652 1.00 96.00 393 GLN A CA 1
ATOM 3104 C C . GLN A 1 393 ? -18.136 -3.901 2.249 1.00 96.00 393 GLN A C 1
ATOM 3106 O O . GLN A 1 393 ? -17.926 -5.019 2.709 1.00 96.00 393 GLN A O 1
ATOM 3111 N N . GLU A 1 394 ? -17.239 -2.916 2.329 1.00 96.19 394 GLU A N 1
ATOM 3112 C CA . GLU A 1 394 ? -15.902 -3.085 2.913 1.00 96.19 394 GLU A CA 1
ATOM 3113 C C . GLU A 1 394 ? -15.953 -3.528 4.386 1.00 96.19 394 GLU A C 1
ATOM 3115 O O . GLU A 1 394 ? -15.100 -4.287 4.852 1.00 96.19 394 GLU A O 1
ATOM 3120 N N . PHE A 1 395 ? -16.973 -3.094 5.135 1.00 97.12 395 PHE A N 1
ATOM 3121 C CA . PHE A 1 395 ? -17.209 -3.593 6.488 1.00 97.12 395 PHE A CA 1
ATOM 3122 C C . PHE A 1 395 ? -17.560 -5.083 6.491 1.00 97.12 395 PHE A C 1
ATOM 3124 O O . PHE A 1 395 ? -17.000 -5.834 7.286 1.00 97.12 395 PHE A O 1
ATOM 3131 N N . GLN A 1 396 ? -18.460 -5.523 5.605 1.00 96.31 396 GLN A N 1
ATOM 3132 C CA . GLN A 1 396 ? -18.817 -6.942 5.498 1.00 96.31 396 GLN A CA 1
ATOM 3133 C C . GLN A 1 396 ? -17.601 -7.783 5.110 1.00 96.31 396 GLN A C 1
ATOM 3135 O O . GLN A 1 396 ? -17.358 -8.815 5.731 1.00 96.31 396 GLN A O 1
ATOM 3140 N N . ASP A 1 397 ? -16.799 -7.301 4.162 1.00 92.75 397 ASP A N 1
ATOM 3141 C CA . ASP A 1 397 ? -15.583 -7.978 3.711 1.00 92.75 397 ASP A CA 1
ATOM 3142 C C . ASP A 1 397 ? -14.548 -8.073 4.847 1.00 92.75 397 ASP A C 1
ATOM 3144 O O . ASP A 1 397 ? -13.934 -9.120 5.051 1.00 92.75 397 ASP A O 1
ATOM 3148 N N . THR A 1 398 ? -14.416 -7.024 5.666 1.00 89.88 398 THR A N 1
ATOM 3149 C CA . THR A 1 398 ? -13.560 -7.034 6.864 1.00 89.88 398 THR A CA 1
ATOM 3150 C C . THR A 1 398 ? -14.050 -8.043 7.906 1.00 89.88 398 THR A C 1
ATOM 3152 O O . THR A 1 398 ? -13.250 -8.795 8.464 1.00 89.88 398 THR A O 1
ATOM 3155 N N . ILE A 1 399 ? -15.358 -8.089 8.179 1.00 92.31 399 ILE A N 1
ATOM 3156 C CA . ILE A 1 399 ? -15.944 -9.048 9.126 1.00 92.31 399 ILE A CA 1
ATOM 3157 C C . ILE A 1 399 ? -15.790 -10.485 8.618 1.00 92.31 399 ILE A C 1
ATOM 3159 O O . ILE A 1 399 ? -15.497 -11.380 9.410 1.00 92.31 399 ILE A O 1
ATOM 3163 N N . GLU A 1 400 ? -15.954 -10.717 7.318 1.00 92.50 400 GLU A N 1
ATOM 3164 C CA . GLU A 1 400 ? -15.753 -12.029 6.708 1.00 92.50 400 GLU A CA 1
ATOM 3165 C C . GLU A 1 400 ? -14.288 -12.466 6.790 1.00 92.50 400 GLU A C 1
ATOM 3167 O O . GLU A 1 400 ? -14.000 -13.576 7.238 1.00 92.50 400 GLU A O 1
ATOM 3172 N N . ALA A 1 401 ? -13.349 -11.563 6.498 1.00 82.12 401 ALA A N 1
ATOM 3173 C CA . ALA A 1 401 ? -11.926 -11.815 6.692 1.00 82.12 401 ALA A CA 1
ATOM 3174 C C . ALA A 1 401 ? -11.607 -12.192 8.152 1.00 82.12 401 ALA A C 1
ATOM 3176 O O . ALA A 1 401 ? -10.878 -13.152 8.397 1.00 82.12 401 ALA A O 1
ATOM 3177 N N . MET A 1 402 ? -12.202 -11.504 9.138 1.00 82.62 402 MET A N 1
ATOM 3178 C CA . MET A 1 402 ? -12.051 -11.855 10.558 1.00 82.62 402 MET A CA 1
ATOM 3179 C C . MET A 1 402 ? -12.595 -13.252 10.891 1.00 82.62 402 MET A C 1
ATOM 3181 O O . MET A 1 402 ? -11.989 -13.953 11.702 1.00 82.62 402 MET A O 1
ATOM 3185 N N . LYS A 1 403 ? -13.710 -13.678 10.282 1.00 87.69 403 LYS A N 1
ATOM 3186 C CA . LYS A 1 403 ? -14.244 -15.040 10.468 1.00 87.69 403 LYS A CA 1
ATOM 3187 C C . LYS A 1 403 ? -13.302 -16.094 9.898 1.00 87.69 403 LYS A C 1
ATOM 3189 O O . LYS A 1 403 ? -13.049 -17.085 10.570 1.00 87.69 403 LYS A O 1
ATOM 3194 N N . ILE A 1 404 ? -12.760 -15.868 8.699 1.00 80.81 404 ILE A N 1
ATOM 3195 C CA . ILE A 1 404 ? -11.809 -16.789 8.056 1.00 80.81 404 ILE A CA 1
ATOM 3196 C C . ILE A 1 404 ? -10.513 -16.899 8.875 1.00 80.81 404 ILE A C 1
ATOM 3198 O O . ILE A 1 404 ? -9.929 -17.975 8.990 1.00 80.81 404 ILE A O 1
ATOM 3202 N N . MET A 1 405 ? -10.102 -15.802 9.514 1.00 76.88 405 MET A N 1
ATOM 3203 C CA . MET A 1 405 ? -9.002 -15.763 10.484 1.00 76.88 405 MET A CA 1
ATOM 3204 C C . MET A 1 405 ? -9.346 -16.400 11.842 1.00 76.88 405 MET A C 1
ATOM 3206 O O . MET A 1 405 ? -8.558 -16.288 12.779 1.00 76.88 405 MET A O 1
ATOM 3210 N N . ASN A 1 406 ? -10.503 -17.059 11.965 1.00 79.56 406 ASN A N 1
ATOM 3211 C CA . ASN A 1 406 ? -10.987 -17.722 13.175 1.00 79.56 406 ASN A CA 1
ATOM 3212 C C . ASN A 1 406 ? -11.100 -16.795 14.400 1.00 79.56 406 ASN A C 1
ATOM 3214 O O . ASN A 1 406 ? -10.969 -17.251 15.534 1.00 79.56 406 ASN A O 1
ATOM 3218 N N . ILE A 1 407 ? -11.371 -15.499 14.198 1.00 78.12 407 ILE A N 1
ATOM 3219 C CA . ILE A 1 407 ? -11.643 -14.568 15.301 1.00 78.12 407 ILE A CA 1
ATOM 3220 C C . ILE A 1 407 ? -13.086 -14.798 15.779 1.00 78.12 407 ILE A C 1
ATOM 3222 O O . ILE A 1 407 ? -14.007 -14.604 14.974 1.00 78.12 407 ILE A O 1
ATOM 3226 N N . PRO A 1 408 ? -13.319 -15.182 17.050 1.00 82.44 408 PRO A N 1
ATOM 3227 C CA . PRO A 1 408 ? -14.654 -15.427 17.598 1.00 82.44 408 PRO A CA 1
ATOM 3228 C C . PRO A 1 408 ? -15.595 -14.227 17.467 1.00 82.44 408 PRO A C 1
ATOM 3230 O O . PRO A 1 408 ? -15.167 -13.076 17.444 1.00 82.44 408 PRO A O 1
ATOM 3233 N N . GLU A 1 409 ? -16.904 -14.474 17.406 1.00 90.81 409 GLU A N 1
ATOM 3234 C CA . GLU A 1 409 ? -17.898 -13.401 17.248 1.00 90.81 409 GLU A CA 1
ATOM 3235 C C . GLU A 1 409 ? -17.866 -12.373 18.377 1.00 90.81 409 GLU A C 1
ATOM 3237 O O . GLU A 1 409 ? -17.887 -11.169 18.127 1.00 90.81 409 GLU A O 1
ATOM 3242 N N . GLU A 1 410 ? -17.748 -12.856 19.604 1.00 87.50 410 GLU A N 1
ATOM 3243 C CA . GLU A 1 410 ? -17.608 -12.056 20.817 1.00 87.50 410 GLU A CA 1
ATOM 3244 C C . GLU A 1 410 ? -16.358 -11.159 20.792 1.00 87.50 410 GLU A C 1
ATOM 3246 O O . GLU A 1 410 ? -16.435 -9.982 21.166 1.00 87.50 410 GLU A O 1
ATOM 3251 N N . ASP A 1 411 ? -15.244 -11.648 20.242 1.00 83.69 411 ASP A N 1
ATOM 3252 C CA . ASP A 1 411 ? -14.032 -10.850 20.041 1.00 83.69 411 ASP A CA 1
ATOM 3253 C C . ASP A 1 411 ? -14.219 -9.812 18.930 1.00 83.69 411 ASP A C 1
ATOM 3255 O O . ASP A 1 411 ? -13.849 -8.650 19.105 1.00 83.69 411 ASP A O 1
ATOM 3259 N N . ARG A 1 412 ? -14.866 -10.174 17.812 1.00 87.00 412 ARG A N 1
ATOM 3260 C CA . ARG A 1 412 ? -15.185 -9.219 16.733 1.00 87.00 412 ARG A CA 1
ATOM 3261 C C . ARG A 1 412 ? -16.060 -8.075 17.248 1.00 87.00 412 ARG A C 1
ATOM 3263 O O . ARG A 1 412 ? -15.758 -6.912 16.986 1.00 87.00 412 ARG A O 1
ATOM 3270 N N . ILE A 1 413 ? -17.109 -8.381 18.014 1.00 88.69 413 ILE A N 1
ATOM 3271 C CA . ILE A 1 413 ? -17.977 -7.368 18.635 1.00 88.69 413 ILE A CA 1
ATOM 3272 C C . ILE A 1 413 ? -17.176 -6.521 19.629 1.00 88.69 413 ILE A C 1
ATOM 3274 O O . ILE A 1 413 ? -17.305 -5.297 19.625 1.00 88.69 413 ILE A O 1
ATOM 3278 N N . SER A 1 414 ? -16.309 -7.138 20.437 1.00 85.50 414 SER A N 1
ATOM 3279 C CA . SER A 1 414 ? -15.446 -6.424 21.385 1.00 85.50 414 SER A CA 1
ATOM 3280 C C . SER A 1 414 ? -14.490 -5.452 20.690 1.00 85.50 414 SER A C 1
ATOM 3282 O O . SER A 1 414 ? -14.332 -4.323 21.155 1.00 85.50 414 SER A O 1
ATOM 3284 N N . ILE A 1 415 ? -13.914 -5.833 19.547 1.00 88.69 415 ILE A N 1
ATOM 3285 C CA . ILE A 1 415 ? -13.089 -4.947 18.714 1.00 88.69 415 ILE A CA 1
ATOM 3286 C C . ILE A 1 415 ? -13.921 -3.751 18.230 1.00 88.69 415 ILE A C 1
ATOM 3288 O O . ILE A 1 415 ? -13.512 -2.603 18.409 1.00 88.69 415 ILE A O 1
ATOM 3292 N N . MET A 1 416 ? -15.117 -3.988 17.680 1.00 93.19 416 MET A N 1
ATOM 3293 C CA . MET A 1 416 ? -15.992 -2.903 17.206 1.00 93.19 416 MET A CA 1
ATOM 3294 C C . MET A 1 416 ? -16.463 -1.989 18.342 1.00 93.19 416 MET A C 1
ATOM 3296 O O . MET A 1 416 ? -16.590 -0.777 18.161 1.00 93.19 416 MET A O 1
ATOM 3300 N N . ARG A 1 417 ? -16.667 -2.547 19.539 1.00 91.38 417 ARG A N 1
ATOM 3301 C CA . ARG A 1 417 ? -16.998 -1.796 20.752 1.00 91.38 417 ARG A CA 1
ATOM 3302 C C . ARG A 1 417 ? -15.888 -0.826 21.137 1.00 91.38 417 ARG A C 1
ATOM 3304 O O . ARG A 1 417 ? -16.186 0.324 21.451 1.00 91.38 417 ARG A O 1
ATOM 3311 N N . VAL A 1 418 ? -14.626 -1.249 21.050 1.00 91.25 418 VAL A N 1
ATOM 3312 C CA . VAL A 1 418 ? -13.468 -0.368 21.273 1.00 91.25 418 VAL A CA 1
ATOM 3313 C C . VAL A 1 418 ? -13.413 0.738 20.214 1.00 91.25 418 VAL A C 1
ATOM 3315 O O . VAL A 1 418 ? -13.237 1.902 20.567 1.00 91.25 418 VAL A O 1
ATOM 3318 N N . VAL A 1 419 ? -13.634 0.417 18.934 1.00 92.00 419 VAL A N 1
ATOM 3319 C CA . VAL A 1 419 ? -13.672 1.420 17.850 1.00 92.00 419 VAL A CA 1
ATOM 3320 C C . VAL A 1 419 ? -14.749 2.482 18.110 1.00 92.00 419 VAL A C 1
ATOM 3322 O O . VAL A 1 419 ? -14.470 3.678 18.003 1.00 92.00 419 VAL A O 1
ATOM 3325 N N . SER A 1 420 ? -15.958 2.067 18.506 1.00 94.19 420 SER A N 1
ATOM 3326 C CA . SER A 1 420 ? -17.043 2.992 18.868 1.00 94.19 420 SER A CA 1
ATOM 3327 C C . SER A 1 420 ? -16.697 3.842 20.097 1.00 94.19 420 SER A C 1
ATOM 3329 O O . SER A 1 420 ? -16.876 5.063 20.086 1.00 94.19 420 SER A O 1
ATOM 3331 N N . ALA A 1 421 ? -16.131 3.224 21.140 1.00 92.81 421 ALA A N 1
ATOM 3332 C CA . ALA A 1 421 ? -15.713 3.928 22.348 1.00 92.81 421 ALA A CA 1
ATOM 3333 C C . ALA A 1 421 ? -14.664 5.013 22.052 1.00 92.81 421 ALA A C 1
ATOM 3335 O O . ALA A 1 421 ? -14.762 6.107 22.604 1.00 92.81 421 ALA A O 1
ATOM 3336 N N . VAL A 1 422 ? -13.714 4.757 21.144 1.00 90.94 422 VAL A N 1
ATOM 3337 C CA . VAL A 1 422 ? -12.712 5.752 20.721 1.00 90.94 422 VAL A CA 1
ATOM 3338 C C . VAL A 1 422 ? -13.362 6.951 20.028 1.00 90.94 422 VAL A C 1
ATOM 3340 O O . VAL A 1 422 ? -13.034 8.087 20.365 1.00 90.94 422 VAL A O 1
ATOM 3343 N N . LEU A 1 423 ? -14.310 6.736 19.108 1.00 90.31 423 LEU A N 1
ATOM 3344 C CA . LEU A 1 423 ? -15.038 7.842 18.469 1.00 90.31 423 LEU A CA 1
ATOM 3345 C C . LEU A 1 423 ? -15.810 8.673 19.495 1.00 90.31 423 LEU A C 1
ATOM 3347 O O . LEU A 1 423 ? -15.781 9.904 19.466 1.00 90.31 423 LEU A O 1
ATOM 3351 N N . MET A 1 424 ? -16.484 7.989 20.416 1.00 93.38 424 MET A N 1
ATOM 3352 C CA . MET A 1 424 ? -17.312 8.619 21.433 1.00 93.38 424 MET A CA 1
ATOM 3353 C C . MET A 1 424 ? -16.498 9.378 22.479 1.00 93.38 424 MET A C 1
ATOM 3355 O O . MET A 1 424 ? -16.943 10.417 22.963 1.00 93.38 424 MET A O 1
ATOM 3359 N N . PHE A 1 425 ? -15.290 8.906 22.789 1.00 92.31 425 PHE A N 1
ATOM 3360 C CA . PHE A 1 425 ? -14.362 9.586 23.687 1.00 92.31 425 PHE A CA 1
ATOM 3361 C C . PHE A 1 425 ? -14.066 11.016 23.219 1.00 92.31 425 PHE A C 1
ATOM 3363 O O . PHE A 1 425 ? -14.018 11.934 24.037 1.00 92.31 425 PHE A O 1
ATOM 3370 N N . GLY A 1 426 ? -13.970 11.236 21.904 1.00 90.94 426 GLY A N 1
ATOM 3371 C CA . GLY A 1 426 ? -13.750 12.564 21.327 1.00 90.94 426 GLY A CA 1
ATOM 3372 C C . GLY A 1 426 ? -14.864 13.577 21.589 1.00 90.94 426 GLY A C 1
ATOM 3373 O O . GLY A 1 426 ? -14.647 14.771 21.409 1.00 90.94 426 GLY A O 1
ATOM 3374 N N . ASN A 1 427 ? -16.039 13.131 22.038 1.00 94.69 427 ASN A N 1
ATOM 3375 C CA . ASN A 1 427 ? -17.174 14.000 22.342 1.00 94.69 427 ASN A CA 1
ATOM 3376 C C . ASN A 1 427 ? -17.223 14.450 23.808 1.00 94.69 427 ASN A C 1
ATOM 3378 O O . ASN A 1 427 ? -18.112 15.220 24.173 1.00 94.69 427 ASN A O 1
ATOM 3382 N N . ILE A 1 428 ? -16.309 13.979 24.663 1.00 94.19 428 ILE A N 1
ATOM 3383 C CA . ILE A 1 428 ? -16.227 14.432 26.053 1.00 94.19 428 ILE A CA 1
ATOM 3384 C C . ILE A 1 428 ? -15.778 15.898 26.067 1.00 94.19 428 ILE A C 1
ATOM 3386 O O . ILE A 1 428 ? -14.737 16.250 25.517 1.00 94.19 428 ILE A O 1
ATOM 3390 N N . GLN A 1 429 ? -16.564 16.762 26.713 1.00 93.38 429 GLN A N 1
ATOM 3391 C CA . GLN A 1 429 ? -16.287 18.196 26.785 1.00 93.38 429 GLN A CA 1
ATOM 3392 C C . GLN A 1 429 ? -15.943 18.624 28.208 1.00 93.38 429 GLN A C 1
ATOM 3394 O O . GLN A 1 429 ? -16.806 18.688 29.086 1.00 93.38 429 GLN A O 1
ATOM 3399 N N . PHE A 1 430 ? -14.684 18.997 28.409 1.00 94.88 430 PHE A N 1
ATOM 3400 C CA . PHE A 1 430 ? -14.225 19.601 29.653 1.00 94.88 430 PHE A CA 1
ATOM 3401 C C . PHE A 1 430 ? -14.474 21.111 29.652 1.00 94.88 430 PHE A C 1
ATOM 3403 O O . PHE A 1 430 ? -14.286 21.801 28.643 1.00 94.88 430 PHE A O 1
ATOM 3410 N N . LYS A 1 431 ? -14.876 21.647 30.806 1.00 95.31 431 LYS A N 1
ATOM 3411 C CA . LYS A 1 431 ? -14.981 23.094 31.040 1.00 95.31 431 LYS A CA 1
ATOM 3412 C C . LYS A 1 431 ? -14.081 23.497 32.194 1.00 95.31 431 LYS A C 1
ATOM 3414 O O . LYS A 1 431 ? -13.995 22.773 33.179 1.00 95.31 431 LYS A O 1
ATOM 3419 N N . GLN A 1 432 ? -13.450 24.658 32.083 1.00 95.50 432 GLN A N 1
ATOM 3420 C CA . GLN A 1 432 ? -12.747 25.257 33.211 1.00 95.50 432 GLN A CA 1
ATOM 3421 C C . GLN A 1 432 ? -13.768 25.622 34.294 1.00 95.50 432 GLN A C 1
ATOM 3423 O O . GLN A 1 432 ? -14.856 26.123 33.986 1.00 95.50 432 GLN A O 1
ATOM 3428 N N . ASP A 1 433 ? -13.432 25.326 35.543 1.00 93.81 433 ASP A N 1
ATOM 3429 C CA . ASP A 1 433 ? -14.183 25.786 36.700 1.00 93.81 433 ASP A CA 1
ATOM 3430 C C . ASP A 1 433 ? -14.196 27.326 36.766 1.00 93.81 433 ASP A C 1
ATOM 3432 O O . ASP A 1 433 ? -13.301 28.003 36.268 1.00 93.81 433 ASP A O 1
ATOM 3436 N N . ARG A 1 434 ? -15.237 27.913 37.366 1.00 91.81 434 ARG A N 1
ATOM 3437 C CA . ARG A 1 434 ? -15.367 29.382 37.412 1.00 91.81 434 ARG A CA 1
ATOM 3438 C C . ARG A 1 434 ? -14.398 30.040 38.389 1.00 91.81 434 ARG A C 1
ATOM 3440 O O . ARG A 1 434 ? -14.085 31.213 38.218 1.00 91.81 434 ARG A O 1
ATOM 3447 N N . ASN A 1 435 ? -13.987 29.311 39.424 1.00 93.06 435 ASN A N 1
ATOM 3448 C CA . ASN A 1 435 ? -13.233 29.853 40.553 1.00 93.06 435 ASN A CA 1
ATOM 3449 C C . ASN A 1 435 ? -11.808 29.296 40.626 1.00 93.06 435 ASN A C 1
ATOM 3451 O O . ASN A 1 435 ? -11.000 29.775 41.418 1.00 93.06 435 ASN A O 1
ATOM 3455 N N . THR A 1 436 ? -11.507 28.260 39.846 1.00 92.81 436 THR A N 1
ATOM 3456 C CA . THR A 1 436 ? -10.219 27.573 39.836 1.00 92.81 436 THR A CA 1
ATOM 3457 C C . THR A 1 436 ? -9.813 27.238 38.404 1.00 92.81 436 THR A C 1
ATOM 3459 O O . THR A 1 436 ? -10.659 27.074 37.532 1.00 92.81 436 THR A O 1
ATOM 3462 N N . ASP A 1 437 ? -8.518 27.045 38.158 1.00 91.81 437 ASP A N 1
ATOM 3463 C CA . ASP A 1 437 ? -8.025 26.602 36.844 1.00 91.81 437 ASP A CA 1
ATOM 3464 C C . ASP A 1 437 ? -8.281 25.111 36.562 1.00 91.81 437 ASP A C 1
ATOM 3466 O O . ASP A 1 437 ? -7.752 24.556 35.602 1.00 91.81 437 ASP A O 1
ATOM 3470 N N . GLN A 1 438 ? -9.076 24.436 37.397 1.00 94.06 438 GLN A N 1
ATOM 3471 C CA . GLN A 1 438 ? -9.338 23.004 37.279 1.00 94.06 438 GLN A CA 1
ATOM 3472 C C . GLN A 1 438 ? -10.377 22.711 36.196 1.00 94.06 438 GLN A C 1
ATOM 3474 O O . GLN A 1 438 ? -11.338 23.457 36.001 1.00 94.06 438 GLN A O 1
ATOM 3479 N N . ALA A 1 439 ? -10.221 21.576 35.525 1.00 95.38 439 ALA A N 1
ATOM 3480 C CA . ALA A 1 439 ? -11.248 21.032 34.658 1.00 95.38 439 ALA A CA 1
ATOM 3481 C C . ALA A 1 439 ? -12.448 20.515 35.465 1.00 95.38 439 ALA A C 1
ATOM 3483 O O . ALA A 1 439 ? -12.327 19.942 36.550 1.00 95.38 439 ALA A O 1
ATOM 3484 N N . THR A 1 440 ? -13.622 20.646 34.864 1.00 94.50 440 THR A N 1
ATOM 3485 C CA . THR A 1 440 ? -14.881 20.044 35.292 1.00 94.50 440 THR A CA 1
ATOM 3486 C C . THR A 1 440 ? -15.504 19.305 34.114 1.00 94.50 440 THR A C 1
ATOM 3488 O O . THR A 1 440 ? -15.237 19.625 32.950 1.00 94.50 440 THR A O 1
ATOM 3491 N N . LEU A 1 441 ? -16.363 18.331 34.416 1.00 94.25 441 LEU A N 1
ATOM 3492 C CA . LEU A 1 441 ? -17.177 17.614 33.437 1.00 94.25 441 LEU A CA 1
ATOM 3493 C C . LEU A 1 441 ? -18.665 17.857 33.756 1.00 94.25 441 LEU A C 1
ATOM 3495 O O . LEU A 1 441 ? -19.260 17.066 34.487 1.00 94.25 441 LEU A O 1
ATOM 3499 N N . PRO A 1 442 ? -19.259 18.974 33.285 1.00 89.12 442 PRO A N 1
ATOM 3500 C CA . PRO A 1 442 ? -20.624 19.354 33.656 1.00 89.12 442 PRO A CA 1
ATOM 3501 C C . PRO A 1 442 ? -21.686 18.405 33.097 1.00 89.12 442 PRO A C 1
ATOM 3503 O O . PRO A 1 442 ? -22.694 18.163 33.750 1.00 89.12 442 PRO A O 1
ATOM 3506 N N . ASP A 1 443 ? -21.454 17.887 31.889 1.00 91.81 443 ASP A N 1
ATOM 3507 C CA . ASP A 1 443 ? -22.270 16.850 31.267 1.00 91.81 443 ASP A CA 1
ATOM 3508 C C . ASP A 1 443 ? -21.460 15.555 31.217 1.00 91.81 443 ASP A C 1
ATOM 3510 O O . ASP A 1 443 ? -20.453 15.456 30.512 1.00 91.81 443 ASP A O 1
ATOM 3514 N N . ASN A 1 444 ? -21.892 14.561 31.989 1.00 91.94 444 ASN A N 1
ATOM 3515 C CA . ASN A 1 444 ? -21.254 13.253 32.031 1.00 91.94 444 ASN A CA 1
ATOM 3516 C C . ASN A 1 444 ? -21.943 12.221 31.125 1.00 91.94 444 ASN A C 1
ATOM 3518 O O . ASN A 1 444 ? -21.517 11.071 31.131 1.00 91.94 444 ASN A O 1
ATOM 3522 N N . THR A 1 445 ? -22.948 12.595 30.324 1.00 95.38 445 THR A N 1
ATOM 3523 C CA . THR A 1 445 ? -23.697 11.666 29.458 1.00 95.38 445 THR A CA 1
ATOM 3524 C C . THR A 1 445 ? -22.768 10.913 28.506 1.00 95.38 445 THR A C 1
ATOM 3526 O O . THR A 1 445 ? -22.831 9.689 28.398 1.00 95.38 445 THR A O 1
ATOM 3529 N N . VAL A 1 446 ? -21.844 11.622 27.849 1.00 94.81 446 VAL A N 1
ATOM 3530 C CA . VAL A 1 446 ? -20.858 10.999 26.951 1.00 94.81 446 VAL A CA 1
ATOM 3531 C C . VAL A 1 446 ? -19.920 10.074 27.728 1.00 94.81 446 VAL A C 1
ATOM 3533 O O . VAL A 1 446 ? -19.678 8.947 27.303 1.00 94.81 446 VAL A O 1
ATOM 3536 N N . ALA A 1 447 ? -19.442 10.504 28.899 1.00 94.38 447 ALA A N 1
ATOM 3537 C CA . ALA A 1 447 ? -18.582 9.679 29.745 1.00 94.38 447 ALA A CA 1
ATOM 3538 C C . ALA A 1 447 ? -19.297 8.410 30.235 1.00 94.38 447 ALA A C 1
ATOM 3540 O O . ALA A 1 447 ? -18.680 7.350 30.265 1.00 94.38 447 ALA A O 1
ATOM 3541 N N . GLN A 1 448 ? -20.595 8.483 30.552 1.00 96.19 448 GLN A N 1
ATOM 3542 C CA . GLN A 1 448 ? -21.415 7.318 30.893 1.00 96.19 448 GLN A CA 1
ATOM 3543 C C . GLN A 1 448 ? -21.488 6.326 29.731 1.00 96.19 448 GLN A C 1
ATOM 3545 O O . GLN A 1 448 ? -21.257 5.137 29.940 1.00 96.19 448 GLN A O 1
ATOM 3550 N N . LYS A 1 449 ? -21.748 6.806 28.507 1.00 96.00 449 LYS A N 1
ATOM 3551 C CA . LYS A 1 449 ? -21.774 5.954 27.312 1.00 96.00 449 LYS A CA 1
ATOM 3552 C C . LYS A 1 449 ? -20.408 5.295 27.047 1.00 96.00 449 LYS A C 1
ATOM 3554 O O . LYS A 1 449 ? -20.348 4.086 26.843 1.00 96.00 449 LYS A O 1
ATOM 3559 N N . VAL A 1 450 ? -19.308 6.053 27.122 1.00 93.69 450 VAL A N 1
ATOM 3560 C CA . VAL A 1 450 ? -17.937 5.519 26.971 1.00 93.69 450 VAL A CA 1
ATOM 3561 C C . VAL A 1 450 ? -17.642 4.458 28.033 1.00 93.69 450 VAL A C 1
ATOM 3563 O O . VAL A 1 450 ? -17.168 3.371 27.712 1.00 93.69 450 VAL A O 1
ATOM 3566 N N . CYS A 1 451 ? -17.962 4.739 29.295 1.00 94.19 451 CYS A N 1
ATOM 3567 C CA . CYS A 1 451 ? -17.763 3.803 30.400 1.00 94.19 451 CYS A CA 1
ATOM 3568 C C . CYS A 1 451 ? -18.600 2.531 30.247 1.00 94.19 451 CYS A C 1
ATOM 3570 O O . CYS A 1 451 ? -18.104 1.448 30.545 1.00 94.19 451 CYS A O 1
ATOM 3572 N N . HIS A 1 452 ? -19.832 2.643 29.744 1.00 94.88 452 HIS A N 1
ATOM 3573 C CA . HIS A 1 452 ? -20.677 1.493 29.437 1.00 94.88 452 HIS A CA 1
ATOM 3574 C C . HIS A 1 452 ? -20.029 0.584 28.383 1.00 94.88 452 HIS A C 1
ATOM 3576 O O . HIS A 1 452 ? -19.923 -0.620 28.604 1.00 94.88 452 HIS A O 1
ATOM 3582 N N . LEU A 1 453 ? -19.521 1.159 27.286 1.00 91.19 453 LEU A N 1
ATOM 3583 C CA . LEU A 1 453 ? -18.826 0.405 26.235 1.00 91.19 453 LEU A CA 1
ATOM 3584 C C . LEU A 1 453 ? -17.519 -0.230 26.739 1.00 91.19 453 LEU A C 1
ATOM 3586 O O . LEU A 1 453 ? -17.177 -1.338 26.337 1.00 91.19 453 LEU A O 1
ATOM 3590 N N . MET A 1 454 ? -16.791 0.447 27.627 1.00 89.00 454 MET A N 1
ATOM 3591 C CA . MET A 1 454 ? -15.500 -0.027 28.143 1.00 89.00 454 MET A CA 1
ATOM 3592 C C . MET A 1 454 ? -15.615 -0.918 29.391 1.00 89.00 454 MET A C 1
ATOM 3594 O O . MET A 1 454 ? -14.605 -1.452 29.845 1.00 89.00 454 MET A O 1
ATOM 3598 N N . GLY A 1 455 ? -16.813 -1.076 29.962 1.00 90.81 455 GLY A N 1
ATOM 3599 C CA . GLY A 1 455 ? -17.022 -1.818 31.209 1.00 90.81 455 GLY A CA 1
ATOM 3600 C C . GLY A 1 455 ? -16.380 -1.155 32.435 1.00 90.81 455 GLY A C 1
ATOM 3601 O O . GLY A 1 455 ? -15.906 -1.850 33.331 1.00 90.81 455 GLY A O 1
ATOM 3602 N N . LEU A 1 456 ? -16.328 0.181 32.473 1.00 92.88 456 LEU A N 1
ATOM 3603 C CA . LEU A 1 456 ? -15.666 0.954 33.529 1.00 92.88 456 LEU A CA 1
ATOM 3604 C C . LEU A 1 456 ? -16.672 1.668 34.450 1.00 92.88 456 LEU A C 1
ATOM 3606 O O . LEU A 1 456 ? -17.735 2.096 33.999 1.00 92.88 456 LEU A O 1
ATOM 3610 N N . PRO A 1 457 ? -16.344 1.868 35.739 1.00 94.44 457 PRO A N 1
ATOM 3611 C CA . PRO A 1 457 ? -17.141 2.706 36.626 1.00 94.44 457 PRO A CA 1
ATOM 3612 C C . PRO A 1 457 ? -16.945 4.197 36.308 1.00 94.44 457 PRO A C 1
ATOM 3614 O O . PRO A 1 457 ? -15.834 4.724 36.377 1.00 94.44 457 PRO A O 1
ATOM 3617 N N . VAL A 1 458 ? -18.050 4.896 36.021 1.00 94.06 458 VAL A N 1
ATOM 3618 C CA . VAL A 1 458 ? -18.063 6.316 35.608 1.00 94.06 458 VAL A CA 1
ATOM 3619 C C . VAL A 1 458 ? -17.387 7.225 36.635 1.00 94.06 458 VAL A C 1
ATOM 3621 O O . VAL A 1 458 ? -16.634 8.118 36.261 1.00 94.06 458 VAL A O 1
ATOM 3624 N N . SER A 1 459 ? -17.613 6.989 37.931 1.00 93.31 459 SER A N 1
ATOM 3625 C CA . SER A 1 459 ? -17.030 7.800 39.007 1.00 93.31 459 SER A CA 1
ATOM 3626 C C . SER A 1 459 ? -15.502 7.744 39.018 1.00 93.31 459 SER A C 1
ATOM 3628 O O . SER A 1 459 ? -14.852 8.783 39.126 1.00 93.31 459 SER A O 1
ATOM 3630 N N . GLU A 1 460 ? -14.926 6.549 38.870 1.00 93.12 460 GLU A N 1
ATOM 3631 C CA . GLU A 1 460 ? -13.473 6.366 38.832 1.00 93.12 460 GLU A CA 1
ATOM 3632 C C . GLU A 1 460 ? -12.887 6.891 37.526 1.00 93.12 460 GLU A C 1
ATOM 3634 O O . GLU A 1 460 ? -11.850 7.544 37.552 1.00 93.12 460 GLU A O 1
ATOM 3639 N N . PHE A 1 461 ? -13.570 6.683 36.398 1.00 92.94 461 PHE A N 1
ATOM 3640 C CA . PHE A 1 461 ? -13.148 7.213 35.104 1.00 92.94 461 PHE A CA 1
ATOM 3641 C C . PHE A 1 461 ? -13.095 8.747 35.107 1.00 92.94 461 PHE A C 1
ATOM 3643 O O . PHE A 1 461 ? -12.062 9.337 34.801 1.00 92.94 461 PHE A O 1
ATOM 3650 N N . THR A 1 462 ? -14.169 9.416 35.536 1.00 93.12 462 THR A N 1
ATOM 3651 C CA . THR A 1 462 ? -14.199 10.882 35.637 1.00 93.12 462 THR A CA 1
ATOM 3652 C C . THR A 1 462 ? -13.160 11.398 36.634 1.00 93.12 462 THR A C 1
ATOM 3654 O O . THR A 1 462 ? -12.487 12.392 36.359 1.00 93.12 462 THR A O 1
ATOM 3657 N N . LYS A 1 463 ? -12.974 10.717 37.772 1.00 92.31 463 LYS A N 1
ATOM 3658 C CA . LYS A 1 463 ? -11.929 11.065 38.743 1.00 92.31 463 LYS A CA 1
ATOM 3659 C C . LYS A 1 463 ? -10.529 10.896 38.156 1.00 92.31 463 LYS A C 1
ATOM 3661 O O . LYS A 1 463 ? -9.683 11.745 38.410 1.00 92.31 463 LYS A O 1
ATOM 3666 N N . ALA A 1 464 ? -10.284 9.844 37.380 1.00 92.38 464 ALA A N 1
ATOM 3667 C CA . ALA A 1 464 ? -8.998 9.595 36.741 1.00 92.38 464 ALA A CA 1
ATOM 3668 C C . ALA A 1 464 ? -8.659 10.660 35.689 1.00 92.38 464 ALA A C 1
ATOM 3670 O O . ALA A 1 464 ? -7.506 11.068 35.622 1.00 92.38 464 ALA A O 1
ATOM 3671 N N . LEU A 1 465 ? -9.650 11.148 34.935 1.00 91.88 465 LEU A N 1
ATOM 3672 C CA . LEU A 1 465 ? -9.468 12.226 33.956 1.00 91.88 465 LEU A CA 1
ATOM 3673 C C . LEU A 1 465 ? -9.229 13.587 34.627 1.00 91.88 465 LEU A C 1
ATOM 3675 O O . LEU A 1 465 ? -8.278 14.285 34.302 1.00 91.88 465 LEU A O 1
ATOM 3679 N N . LEU A 1 466 ? -10.067 13.963 35.599 1.00 93.62 466 LEU A N 1
ATOM 3680 C CA . LEU A 1 466 ? -10.008 15.296 36.214 1.00 93.62 466 LEU A CA 1
ATOM 3681 C C . LEU A 1 466 ? -8.936 15.411 37.307 1.00 93.62 466 LEU A C 1
ATOM 3683 O O . LEU A 1 466 ? -8.387 16.488 37.542 1.00 93.62 466 LEU A O 1
ATOM 3687 N N . ARG A 1 467 ? -8.686 14.325 38.048 1.00 92.75 467 ARG A N 1
ATOM 3688 C CA . ARG A 1 467 ? -7.814 14.275 39.236 1.00 92.75 467 ARG A CA 1
ATOM 3689 C C . ARG A 1 467 ? -7.002 12.968 39.298 1.00 92.75 467 ARG A C 1
ATOM 3691 O O . ARG A 1 467 ? -7.118 12.221 40.285 1.00 92.75 467 ARG A O 1
ATOM 3698 N N . PRO A 1 468 ? -6.170 12.680 38.278 1.00 93.00 468 PRO A N 1
ATOM 3699 C CA . PRO A 1 468 ? -5.356 11.473 38.228 1.00 93.00 468 PRO A CA 1
ATOM 3700 C C . PRO A 1 468 ? -4.494 11.304 39.481 1.00 93.00 468 PRO A C 1
ATOM 3702 O O . PRO A 1 468 ? -3.984 12.266 40.068 1.00 93.00 468 PRO A O 1
ATOM 3705 N N . ARG A 1 469 ? -4.321 10.043 39.883 1.00 91.38 469 ARG A N 1
ATOM 3706 C CA . ARG A 1 469 ? -3.387 9.639 40.935 1.00 91.38 469 ARG A CA 1
ATOM 3707 C C . ARG A 1 469 ? -2.038 9.344 40.288 1.00 91.38 469 ARG A C 1
ATOM 3709 O O . ARG A 1 469 ? -1.868 8.299 39.669 1.00 91.38 469 ARG A O 1
ATOM 3716 N N . VAL A 1 470 ? -1.088 10.259 40.435 1.00 89.19 470 VAL A N 1
ATOM 3717 C CA . VAL A 1 470 ? 0.226 10.182 39.787 1.00 89.19 470 VAL A CA 1
ATOM 3718 C C . VAL A 1 470 ? 1.280 9.783 40.813 1.00 89.19 470 VAL A C 1
ATOM 3720 O O . VAL A 1 470 ? 1.263 10.255 41.951 1.00 89.19 470 VAL A O 1
ATOM 3723 N N . LYS A 1 471 ? 2.203 8.903 40.420 1.00 90.12 471 LYS A N 1
ATOM 3724 C CA . LYS A 1 471 ? 3.358 8.544 41.244 1.00 90.12 471 LYS A CA 1
ATOM 3725 C C . LYS A 1 471 ? 4.453 9.593 41.071 1.00 90.12 471 LYS A C 1
ATOM 3727 O O . LYS A 1 471 ? 4.918 9.814 39.956 1.00 90.12 471 LYS A O 1
ATOM 3732 N N . VAL A 1 472 ? 4.881 10.210 42.166 1.00 87.62 472 VAL A N 1
ATOM 3733 C CA . VAL A 1 472 ? 5.967 11.197 42.183 1.00 87.62 472 VAL A CA 1
ATOM 3734 C C . VAL A 1 472 ? 7.016 10.708 43.176 1.00 87.62 472 VAL A C 1
ATOM 3736 O O . VAL A 1 472 ? 6.816 10.736 44.387 1.00 87.62 472 VAL A O 1
ATOM 3739 N N . GLY A 1 473 ? 8.128 10.181 42.659 1.00 88.75 473 GLY A N 1
ATOM 3740 C CA . GLY A 1 473 ? 9.134 9.513 43.484 1.00 88.75 473 GLY A CA 1
ATOM 3741 C C . GLY A 1 473 ? 8.579 8.247 44.148 1.00 88.75 473 GLY A C 1
ATOM 3742 O O . GLY A 1 473 ? 8.215 7.285 43.465 1.00 88.75 473 GLY A O 1
ATOM 3743 N N . ARG A 1 474 ? 8.546 8.229 45.486 1.00 90.94 474 ARG A N 1
ATOM 3744 C CA . ARG A 1 474 ? 8.014 7.106 46.282 1.00 90.94 474 ARG A CA 1
ATOM 3745 C C . ARG A 1 474 ? 6.534 7.264 46.641 1.00 90.94 474 ARG A C 1
ATOM 3747 O O . ARG A 1 474 ? 5.911 6.269 47.004 1.00 90.94 474 ARG A O 1
ATOM 3754 N N . ASP A 1 475 ? 5.977 8.460 46.474 1.00 91.38 475 ASP A N 1
ATOM 3755 C CA . ASP A 1 475 ? 4.629 8.802 46.916 1.00 91.38 475 ASP A CA 1
ATOM 3756 C C . ASP A 1 475 ? 3.629 8.839 45.756 1.00 91.38 475 ASP A C 1
ATOM 3758 O O . ASP A 1 475 ? 3.992 8.932 44.580 1.00 91.38 475 ASP A O 1
ATOM 3762 N N . TYR A 1 476 ? 2.341 8.778 46.098 1.00 89.19 476 TYR A N 1
ATOM 3763 C CA . TYR A 1 476 ? 1.245 8.993 45.158 1.00 89.19 476 TYR A CA 1
ATOM 3764 C C . TYR A 1 476 ? 0.504 10.269 45.520 1.00 89.19 476 TYR A C 1
ATOM 3766 O O . TYR A 1 476 ? 0.033 10.417 46.646 1.00 89.19 476 TYR A O 1
ATOM 3774 N N . VAL A 1 477 ? 0.341 11.150 44.540 1.00 90.12 477 VAL A N 1
ATOM 3775 C CA . VAL A 1 477 ? -0.326 12.438 44.716 1.00 90.12 477 VAL A CA 1
ATOM 3776 C C . VAL A 1 477 ? -1.487 12.535 43.737 1.00 90.12 477 VAL A C 1
ATOM 3778 O O . VAL A 1 477 ? -1.377 12.146 42.574 1.00 90.12 477 VAL A O 1
ATOM 3781 N N . HIS A 1 478 ? -2.621 13.047 44.208 1.00 89.12 478 HIS A N 1
ATOM 3782 C CA . HIS A 1 478 ? -3.717 13.431 43.327 1.00 89.12 478 HIS A CA 1
ATOM 3783 C C . HIS A 1 478 ? -3.433 14.811 42.743 1.00 89.12 478 HIS A C 1
ATOM 3785 O O . HIS A 1 478 ? -3.267 15.776 43.488 1.00 89.12 478 HIS A O 1
ATOM 3791 N N . LYS A 1 479 ? -3.398 14.907 41.414 1.00 89.44 479 LYS A N 1
ATOM 3792 C CA . LYS A 1 479 ? -3.169 16.167 40.703 1.00 89.44 479 LYS A CA 1
ATOM 3793 C C . LYS A 1 479 ? -4.424 16.545 39.929 1.00 89.44 479 LYS A C 1
ATOM 3795 O O . LYS A 1 479 ? -4.795 15.824 39.011 1.00 89.44 479 LYS A O 1
ATOM 3800 N N . ALA A 1 480 ? -5.060 17.664 40.275 1.00 91.94 480 ALA A N 1
ATOM 3801 C CA . ALA A 1 480 ? -6.132 18.218 39.450 1.00 91.94 480 ALA A CA 1
ATOM 3802 C C . ALA A 1 480 ? -5.568 18.712 38.108 1.00 91.94 480 ALA A C 1
ATOM 3804 O O . ALA A 1 480 ? -4.524 19.366 38.098 1.00 91.94 480 ALA A O 1
ATOM 3805 N N . GLN A 1 481 ? -6.232 18.365 37.007 1.00 92.94 481 GLN A N 1
ATOM 3806 C CA . GLN A 1 481 ? -5.869 18.812 35.660 1.00 92.94 481 GLN A CA 1
ATOM 3807 C C . GLN A 1 481 ? -6.551 20.140 35.323 1.00 92.94 481 GLN A C 1
ATOM 3809 O O . GLN A 1 481 ? -7.644 20.427 35.824 1.00 92.94 481 GLN A O 1
ATOM 3814 N N . THR A 1 482 ? -5.911 20.944 34.474 1.00 93.12 482 THR A N 1
ATOM 3815 C CA . THR A 1 482 ? -6.564 22.070 33.792 1.00 93.12 482 THR A CA 1
ATOM 3816 C C . THR A 1 482 ? -7.463 21.567 32.663 1.00 93.12 482 THR A C 1
ATOM 3818 O O . THR A 1 482 ? -7.473 20.382 32.368 1.00 93.12 482 THR A O 1
ATOM 3821 N N . LYS A 1 483 ? -8.244 22.444 32.023 1.00 92.62 483 LYS A N 1
ATOM 3822 C CA . LYS A 1 483 ? -9.123 22.060 30.901 1.00 92.62 483 LYS A CA 1
ATOM 3823 C C . LYS A 1 483 ? -8.348 21.496 29.697 1.00 92.62 483 LYS A C 1
ATOM 3825 O O . LYS A 1 483 ? -8.872 20.656 28.974 1.00 92.62 483 LYS A O 1
ATOM 3830 N N . GLU A 1 484 ? -7.162 22.035 29.432 1.00 90.50 484 GLU A N 1
ATOM 3831 C CA . GLU A 1 484 ? -6.311 21.669 28.294 1.00 90.50 484 GLU A CA 1
ATOM 3832 C C . GLU A 1 484 ? -5.488 20.397 28.534 1.00 90.50 484 GLU A C 1
ATOM 3834 O O . GLU A 1 484 ? -5.051 19.779 27.562 1.00 90.50 484 GLU A O 1
ATOM 3839 N N . GLN A 1 485 ? -5.233 20.067 29.803 1.00 84.56 485 GLN A N 1
ATOM 3840 C CA . GLN A 1 485 ? -4.600 18.822 30.242 1.00 84.56 485 GLN A CA 1
ATOM 3841 C C . GLN A 1 485 ? -5.618 17.685 30.224 1.00 84.56 485 GLN A C 1
ATOM 3843 O O . GLN A 1 485 ? -5.215 16.579 29.805 1.00 84.56 485 GLN A O 1
#

Radius of gyration: 29.87 Å; Cα contacts (8 Å, |Δi|>4): 604; chains: 1; bounding box: 64×76×89 Å

InterPro domains:
  IPR001609 Myosin head, motor domain-like [PF00063] (86-303)
  IPR001609 Myosin head, motor domain-like [PF00063] (334-485)
  IPR001609 Myosin head, motor domain-like [PR00193] (114-133)
  IPR001609 Myosin head, motor domain-like [PR00193] (170-195)
  IPR001609 Myosin head, motor domain-like [PR00193] (259-286)
  IPR001609 Myosin head, motor domain-like [PS51456] (84-485)
  IPR001609 Myosin head, motor domain-like [SM00242] (78-485)
  IPR004009 Myosin, SH3 domain [PF02736] (32-75)
  IPR004009 Myosin, SH3 domain [PS51844] (31-80)
  IPR008989 Myosin S1 fragment, N-terminal [G3DSA:2.30.30.360] (30-79)
  IPR027417 P-loop containing nucleoside triphosphate hydrolase [SSF52540] (56-485)
  IPR036961 Kinesin motor domain superfamily [G3DSA:3.40.850.10] (80-315)
  IPR036961 Kinesin motor domain superfamily [G3DSA:3.40.850.10] (334-347)

Solvent-accessible surface area (backbone atoms only — not comparable to full-atom values): 29316 Å² total; per-residue (Å²): 131,83,90,65,86,86,44,79,45,45,57,44,50,48,80,84,59,92,80,54,63,78,46,66,64,60,52,50,50,48,65,74,39,50,48,26,32,34,79,31,98,86,69,58,46,44,66,28,27,62,75,48,79,58,91,63,38,27,36,31,33,34,90,88,69,52,72,48,78,43,53,52,87,60,52,40,74,53,64,63,66,69,59,63,53,53,54,41,55,65,74,47,90,44,83,45,72,60,47,53,52,48,35,53,50,56,23,43,78,59,52,30,38,45,30,29,49,67,95,46,73,50,65,55,66,75,94,59,95,67,76,69,82,44,73,72,50,50,61,69,35,60,91,48,56,72,89,80,48,66,50,46,68,58,38,56,43,47,48,44,55,48,46,28,71,72,72,71,45,94,72,85,85,85,71,77,74,64,88,69,45,47,42,69,59,52,53,53,50,44,50,53,48,48,43,66,75,24,44,60,69,96,80,78,74,83,76,82,90,76,88,84,89,84,89,81,92,73,89,81,71,79,82,76,83,78,80,80,88,85,87,86,91,83,90,82,86,88,76,95,60,95,79,74,92,73,70,51,72,66,48,51,30,62,61,32,51,48,55,45,49,42,30,69,41,12,22,29,41,93,80,26,71,74,31,71,38,52,48,79,42,76,48,75,40,61,44,98,88,54,29,67,65,48,73,48,74,46,56,50,49,92,71,80,92,39,80,75,47,45,61,56,37,50,65,54,53,69,71,69,74,85,83,77,93,78,88,79,87,84,80,82,69,41,53,64,63,70,34,61,57,43,46,62,90,91,28,46,45,41,40,42,63,55,11,49,67,59,37,49,51,76,65,56,27,61,76,46,70,60,68,63,52,80,75,27,56,26,38,64,72,39,79,74,87,54,92,97,58,58,44,36,58,52,30,52,54,30,54,50,26,38,48,68,60,67,51,51,70,71,55,54,51,50,52,51,29,50,57,40,30,56,41,46,53,49,56,58,60,64,38,62,43,95,89,47,74,35,35,39,63,89,68,51,66,51,50,46,53,33,20,61,61,68,74,47,60,50,70,60,51,53,40,47,68,36,39,31,78,44,76,58,90,94,45,77,44,73,46,74,26,38,52,89,100

Nearest PDB structures (foldseek):
  5t45-assembly1_A  TM=9.797E-01  e=5.460E-48  Gallus gallus
  9f6c-assembly1_A  TM=9.319E-01  e=2.889E-36  Bos taurus
  8qyq-assembly1_A  TM=9.003E-01  e=6.074E-37  Bos taurus
  8act-assembly1_B  TM=8.841E-01  e=5.561E-35  Homo sapiens
  4p7h-assembly2_B  TM=9.048E-01  e=9.111E-34  Homo sapiens

Mean predicted aligned error: 12.2 Å

Sequence (485 aa):
MADYRDEQELKYLVVDRGSFVNDPAAQADWTAKRLVWIPSEKEGFEAASVKSERGEEVTVELDSGKKIVVNKDDIQKMNPPKFSKVEDMADLTCLNEASVLHNLKERYYSGLIYTYSGLFCVVVNPYKKLPIYTDKVIELYRGKKRHEVPPHVFAITDSAYRSMLQDREDQSILCTGESGAGKTENTKKVIQYLAYVAAAPAGSKGGKSQSSSNLHGQHVSSPAVRCVHGVYLTKDAGTDRHNYHLQGELETQLLQANPILESFGNAKTVKNDNSSRFGKFIRINFDMSGYLAGASIETCILQSYECIRSYYDAIVLGLLFCNSRYAIFQYSDLLEKARCIRQASNERTFHIYYQLLKGANAQLKKDLLIEDAKFYTFLTNGYVAVPGVDDSQEFQDTIEAMKIMNIPEEDRISIMRVVSAVLMFGNIQFKQDRNTDQATLPDNTVAQKVCHLMGLPVSEFTKALLRPRVKVGRDYVHKAQTKEQ